Protein 1KRR (pdb70)

Organism: Escherichia coli (strain K12) (NCBI:txid83333)

Solvent-accessible surface area: 24021 Å² total; per-residue (Å²): 201,63,58,48,46,76,76,13,140,53,4,78,23,3,30,19,139,56,87,34,16,28,122,105,39,78,61,5,20,33,37,14,48,74,0,19,44,6,51,14,60,71,69,136,85,16,104,58,1,5,73,104,4,5,45,66,38,23,116,108,17,66,0,13,11,10,0,15,0,8,7,0,51,26,0,65,3,16,123,59,1,77,0,18,2,14,1,0,0,8,0,16,48,39,0,56,4,12,29,45,0,15,4,19,5,23,0,0,0,9,0,19,4,23,0,29,18,49,68,33,10,138,119,20,35,21,12,1,19,55,1,59,4,10,56,27,0,36,0,6,7,13,0,0,0,32,8,31,2,54,1,10,59,26,0,8,1,21,15,9,0,10,0,42,145,90,8,59,68,62,7,23,0,29,13,37,62,15,135,74,103,86,110,20,72,101,132,6,98,97,74,14,35,137,110,79,60,67,176,168,212,83,66,51,46,101,63,5,122,47,2,87,17,5,31,21,137,55,90,36,14,32,114,100,35,80,60,7,26,34,40,16,48,71,0,22,40,4,58,9,64,67,72,154,85,15,109,63,10,6,68,108,6,6,53,65,37,26,63,119,24,73,1,8,11,12,0,14,0,11,9,0,52,20,0,60,2,17,154,59,2,75,0,16,2,9,0,0,0,10,0,15,39,43,0,50,2,15,49,48,0,19,1,18,4,24,0,0,0,10,0,19,3,26,0,28,17,39,72,28,9,140,113,19,40,26,17,1,28,55,0,51,2,11,56,34,0,35,0,7,7,14,0,1,0,41,14,30,2,55,0,14,57,26,0,6,0,22,14,9,0,9,0,47,142,87,6,61,66,65,7,20,0,30,18,39,64,3,156,71,106,94,112,19,81,98,139,13,73,104,79,16,38,103,115,82,47,56,158,107,170,62,78,40,50,70,29,12,144,49,4,32,17,4,38,26,137,57,91,35,14,35,93,89,33,75,145,6,30,36,39,14,56,72,0,19,42,4,53,8,69,72,66,150,89,39,87,60,5,9,121,114,4,7,47,73,26,22,122,104,18,110,6,14,12,12,0,15,0,11,9,0,47,39,0,68,4,18,142,46,2,75,0,16,0,12,1,0,0,10,0,18,50,35,0,55,3,14,54,45,0,20,3,17,5,24,0,0,0,10,0,19,5,26,0,34,16,49,72,25,10,141,112,24,38,16,12,1,19,55,0,60,2,10,51,36,0,36,0,6,8,13,0,0,0,35,8,27,0,59,1,10,59,23,0,7,0,18,14,8,0,8,0,49,140,82,9,65,66,60,6,19,0,30,17,38,54,13,147,68,105,92,112,20,73,94,152,9,81,108,80,11,33,112,109,86,38,58,155,157

B-factor: mean 21.76, std 11.52, range [2.0, 64.31]

InterPro domains:
  IPR001451 Hexapeptide repeat [PF00132] (132-166)
  IPR011004 Trimeric LpxA-like superfamily [SSF51161] (6-197)
  IPR018357 Hexapeptide transferase, conserved site [PS00101] (140-168)
  IPR024688 Maltose/galactoside acetyltransferase domain [PF12464] (10-59)
  IPR024688 Maltose/galactoside acetyltransferase domain [SM01266] (6-60)
  IPR039369 Galactoside O-acetyltransferase LacA-like [PTHR43017] (3-191)

GO terms:
  GO:0005737 cytoplasm (C, EXP)
  GO:0008870 galactoside O-acetyltransferase activity (F, EXP)
  GO:0008870 galactoside O-acetyltransferase activity (F, IDA)
  GO:0042802 identical protein binding (F, IPI)

Secondary structure (DSSP, 8-state):
---HHHHHHHT--B--SSTTHHHHHHHHHHHHHHHHT--TT-HHHHHHHHHHHSSB--SS-EEPSPEEES-STTEEE-SS-EE-S-EEEE-SS-EEE-SS-EE-SS-EEESEE--SSTTT-TT--BEE--EEE-TT-EE-TT-EE-TT-EE-TT-EE-TT-EE-S-B-TTEEEETTTTEEEEE--GGGTT-SBTTB----/---HHHHHHTT--B--SSTTHHHHHHHHHHHHHHHHTS-TT-HHHHHHHHHHHSSB--SS-EE-S-EEES-STTEEE-SS-EE-S-EEEE-SS-EEE-SS-EE-SS-EEESEE--SSTTT-TT--BEE--EEE-TT-EE-TT-EE-TT-EE-TT-EE-TT-EE-S-B-SSEEEETTTTEEEEE--THHHHEEETTEES--/---HHHHHHTT--B--SSTTHHHHHHHHHHHHHHHHT--TT-HHHHHHHHHHHSSEE-TT-EEPSPEEES-STTEEE-SS-EE-S-EEEE-SS-EEE-SS-EE-SS-EEESEE--SSGGG-TT--BEE--EEE-TT-EE-TT-EE-TT-EEPTT-EE-TT-EE-S-B-TTEEEEETTEEEEEE--SGGGT--BTTB-S--

Foldseek 3Di:
DDDQVVCQVVQHKHDPPDPCLVVLQVVLVVLLVCLQPDDPVPVVSNVVSLCVNELEEAEQAEDADNEEERRRPLEYEEENHYAYYYEYEHPPHHEYEYELEAHYYAEHEYQKDFDPDCVRCVVHIIGGAYEAEEYNEYEEACEYAYHNEYEAHNEYEYHNEDEDHHHHHQFYWYDVPIDTDDGNDCVCVADPDDPHGDDD/DAPLVVCQVVQHKHDQPDDCRVVLQCVLVVLLVCLQPPDPVPVVSNVVSLCVQALADEPQADEADDEEERHSPQEHEEANHEAYYYEYEDPPHHEYAYYPEYHEYAEEEYQKDAPPPCVSCVPHIIGGAYEAHYYLEYEYAPEYAYHNEYEAPNEYEDHNEDDPHHHHYQFYWYDVPIDTPGGHDPVCVFDVDDPDGPPD/DDDQVVCQVVQHKHDQPDPCRVVLQVVLVVLLVVLQPDDPVPPVSNVVSLCVNELAEAPLDDAADDEEERRSPQEHYYENEEAYYYEYEDPPHHEYYYEQEYEEYAEYEYQKDADPPCVRQVVDIIGGAYEAEYYCEYEAACEYAYHNEYEEANEYEYHNEDDDHYHYHQFYWYDDPIDTPGGNDCVCVADVDDRHGDDD

Radius of gyration: 22.98 Å; Cα contacts (8 Å, |Δi|>4): 1643; chains: 3; bounding box: 59×59×58 Å

Structure (mmCIF, N/CA/C/O backbone):
data_1KRR
#
_entry.id   1KRR
#
_cell.length_a   65.700
_cell.length_b   182.500
_cell.length_c   121.200
_cell.angle_alpha   90.00
_cell.angle_beta   90.00
_cell.angle_gamma   90.00
#
_symmetry.space_group_name_H-M   'C 2 2 21'
#
loop_
_entity.id
_entity.type
_entity.pdbx_description
1 polymer 'GALACTOSIDE O-ACETYLTRANSFERASE'
2 non-polymer 'ACETYL COENZYME *A'
3 water water
#
loop_
_atom_site.group_PDB
_atom_site.id
_atom_site.type_symbol
_atom_site.label_atom_id
_atom_site.label_alt_id
_atom_site.label_comp_id
_atom_site.label_asym_id
_atom_site.label_entity_id
_atom_site.label_seq_id
_atom_site.pdbx_PDB_ins_code
_atom_site.Cartn_x
_atom_site.Cartn_y
_atom_site.Cartn_z
_atom_site.occupancy
_atom_site.B_iso_or_equiv
_atom_site.auth_seq_id
_atom_site.auth_comp_id
_atom_site.auth_asym_id
_atom_site.auth_atom_id
_atom_site.pdbx_PDB_model_num
ATOM 1 N N . ASN A 1 2 ? -58.080 -13.481 -27.351 1.00 56.87 2 ASN A N 1
ATOM 2 C CA . ASN A 1 2 ? -58.677 -14.630 -26.620 1.00 56.83 2 ASN A CA 1
ATOM 3 C C . ASN A 1 2 ? -57.754 -15.875 -26.628 1.00 55.57 2 ASN A C 1
ATOM 4 O O . ASN A 1 2 ? -57.602 -16.542 -27.669 1.00 54.74 2 ASN A O 1
ATOM 9 N N . MET A 1 3 ? -57.149 -16.188 -25.468 1.00 52.99 3 MET A N 1
ATOM 10 C CA . MET A 1 3 ? -56.236 -17.354 -25.327 1.00 50.56 3 MET A CA 1
ATOM 11 C C . MET A 1 3 ? -55.891 -17.777 -23.858 1.00 47.54 3 MET A C 1
ATOM 12 O O . MET A 1 3 ? -55.276 -17.008 -23.116 1.00 47.69 3 MET A O 1
ATOM 17 N N . PRO A 1 4 ? -56.303 -18.980 -23.412 1.00 45.39 4 PRO A N 1
ATOM 18 C CA . PRO A 1 4 ? -55.992 -19.429 -22.051 1.00 43.65 4 PRO A CA 1
ATOM 19 C C . PRO A 1 4 ? -54.517 -19.361 -21.806 1.00 42.30 4 PRO A C 1
ATOM 20 O O . PRO A 1 4 ? -53.704 -19.071 -22.710 1.00 42.27 4 PRO A O 1
ATOM 24 N N . MET A 1 5 ? -54.194 -19.559 -20.546 1.00 39.61 5 MET A N 1
ATOM 25 C CA . MET A 1 5 ? -52.821 -19.548 -20.171 1.00 37.48 5 MET A CA 1
ATOM 26 C C . MET A 1 5 ? -52.190 -20.824 -20.759 1.00 36.22 5 MET A C 1
ATOM 27 O O . MET A 1 5 ? -50.979 -20.853 -20.977 1.00 33.95 5 MET A O 1
ATOM 32 N N . THR A 1 6 ? -52.997 -21.882 -20.963 1.00 36.55 6 THR A N 1
ATOM 33 C CA . THR A 1 6 ? -52.467 -23.184 -21.435 1.00 36.31 6 THR A CA 1
ATOM 34 C C . THR A 1 6 ? -51.834 -23.030 -22.793 1.00 35.62 6 THR A C 1
ATOM 35 O O . THR A 1 6 ? -50.712 -23.480 -23.055 1.00 34.40 6 THR A O 1
ATOM 39 N N . GLU A 1 7 ? -52.591 -22.342 -23.636 1.00 34.37 7 GLU A N 1
ATOM 40 C CA . GLU A 1 7 ? -52.221 -22.009 -24.992 1.00 33.48 7 GLU A CA 1
ATOM 41 C C . GLU A 1 7 ? -51.134 -20.929 -25.039 1.00 32.28 7 GLU A C 1
ATOM 42 O O . GLU A 1 7 ? -50.339 -20.902 -25.975 1.00 31.33 7 GLU A O 1
ATOM 48 N N . ARG A 1 8 ? -51.092 -20.048 -24.039 1.00 31.23 8 ARG A N 1
ATOM 49 C CA . ARG A 1 8 ? -50.088 -18.986 -23.989 1.00 30.56 8 ARG A CA 1
ATOM 50 C C . ARG A 1 8 ? -48.699 -19.553 -23.742 1.00 29.01 8 ARG A C 1
ATOM 51 O O . ARG A 1 8 ? -47.713 -19.067 -24.303 1.00 29.64 8 ARG A O 1
ATOM 59 N N . ILE A 1 9 ? -48.614 -20.578 -22.899 1.00 27.10 9 ILE A N 1
ATOM 60 C CA . ILE A 1 9 ? -47.331 -21.204 -22.595 1.00 24.86 9 ILE A CA 1
ATOM 61 C C . ILE A 1 9 ? -46.786 -21.865 -23.848 1.00 23.45 9 ILE A C 1
ATOM 62 O O . ILE A 1 9 ? -45.606 -21.753 -24.172 1.00 24.47 9 ILE A O 1
ATOM 67 N N . ARG A 1 10 ? -47.671 -22.552 -24.549 1.00 22.25 10 ARG A N 1
ATOM 68 C CA . ARG A 1 10 ? -47.327 -23.238 -25.781 1.00 22.06 10 ARG A CA 1
ATOM 69 C C . ARG A 1 10 ? -46.903 -22.224 -26.837 1.00 22.07 10 ARG A C 1
ATOM 70 O O . ARG A 1 10 ? -45.995 -22.474 -27.626 1.00 21.29 10 ARG A O 1
ATOM 78 N N . ALA A 1 11 ? -47.579 -21.078 -26.844 1.00 22.85 11 ALA A N 1
ATOM 79 C CA . ALA A 1 11 ? -47.310 -20.021 -27.811 1.00 21.72 11 ALA A CA 1
ATOM 80 C C . ALA A 1 11 ? -46.052 -19.226 -27.499 1.00 21.26 11 ALA A C 1
ATOM 81 O O . ALA A 1 11 ? -45.574 -18.471 -28.341 1.00 21.55 11 ALA A O 1
ATOM 83 N N . GLY A 1 12 ? -45.511 -19.389 -26.298 1.00 20.99 12 GLY A N 1
ATOM 84 C CA . GLY A 1 12 ? -44.310 -18.654 -25.952 1.00 21.18 12 GLY A CA 1
ATOM 85 C C . GLY A 1 12 ? -44.634 -17.287 -25.380 1.00 21.71 12 GLY A C 1
ATOM 86 O O . GLY A 1 12 ? -43.738 -16.517 -25.051 1.00 23.13 12 GLY A O 1
ATOM 87 N N . LYS A 1 13 ? -45.927 -16.989 -25.261 1.00 22.14 13 LYS A N 1
ATOM 88 C CA . LYS A 1 13 ? -46.400 -15.714 -24.720 1.00 21.82 13 LYS A CA 1
ATOM 89 C C . LYS A 1 13 ? -46.351 -15.706 -23.189 1.00 21.26 13 LYS A C 1
ATOM 90 O O . LYS A 1 13 ? -46.289 -16.765 -22.562 1.00 22.39 13 LYS A O 1
ATOM 96 N N . LEU A 1 14 ? -46.394 -14.517 -22.586 1.00 18.83 14 LEU A N 1
ATOM 97 C CA . LEU A 1 14 ? -46.349 -14.408 -21.135 1.00 17.35 14 LEU A CA 1
ATOM 98 C C . LEU A 1 14 ? -47.588 -15.048 -20.538 1.00 16.94 14 LEU A C 1
ATOM 99 O O . LEU A 1 14 ? -48.618 -15.120 -21.187 1.00 15.73 14 LEU A O 1
ATOM 104 N N . PHE A 1 15 ? -47.474 -15.538 -19.307 1.00 16.71 15 PHE A N 1
ATOM 105 C CA . PHE A 1 15 ? -48.587 -16.183 -18.624 1.00 17.76 15 PHE A CA 1
ATOM 106 C C . PHE A 1 15 ? -48.364 -16.204 -17.120 1.00 19.03 15 PHE A C 1
ATOM 107 O O . PHE A 1 15 ? -47.336 -15.747 -16.629 1.00 21.36 15 PHE A O 1
ATOM 115 N N . THR A 1 16 ? -49.347 -16.722 -16.394 1.00 20.03 16 THR A N 1
ATOM 116 C CA . THR A 1 16 ? -49.256 -16.856 -14.946 1.00 22.04 16 THR A CA 1
ATOM 117 C C . THR A 1 16 ? -49.933 -18.191 -14.675 1.00 22.75 16 THR A C 1
ATOM 118 O O . THR A 1 16 ? -50.850 -18.563 -15.397 1.00 22.39 16 THR A O 1
ATOM 122 N N . ASP A 1 17 ? -49.507 -18.911 -13.644 1.00 23.35 17 ASP A N 1
ATOM 123 C CA . ASP A 1 17 ? -50.072 -20.240 -13.415 1.00 25.93 17 ASP A CA 1
ATOM 124 C C . ASP A 1 17 ? -50.968 -20.520 -12.214 1.00 28.04 17 ASP A C 1
ATOM 125 O O . ASP A 1 17 ? -50.898 -21.603 -11.653 1.00 29.10 17 ASP A O 1
ATOM 130 N N . MET A 1 18 ? -51.826 -19.579 -11.832 1.00 31.01 18 MET A N 1
ATOM 131 C CA . MET A 1 18 ? -52.707 -19.802 -10.690 1.00 31.76 18 MET A CA 1
ATOM 132 C C . MET A 1 18 ? -54.146 -20.106 -11.137 1.00 32.52 18 MET A C 1
ATOM 133 O O . MET A 1 18 ? -55.115 -19.675 -10.512 1.00 32.62 18 MET A O 1
ATOM 138 N N . CYS A 1 19 ? -54.270 -20.860 -12.227 1.00 33.21 19 CYS A N 1
ATOM 139 C CA . CYS A 1 19 ? -55.567 -21.255 -12.773 1.00 34.13 19 CYS A CA 1
ATOM 140 C C . CYS A 1 19 ? -55.407 -22.370 -13.796 1.00 33.75 19 CYS A C 1
ATOM 141 O O . CYS A 1 19 ? -54.292 -22.780 -14.127 1.00 31.89 19 CYS A O 1
ATOM 144 N N . GLU A 1 20 ? -56.546 -22.842 -14.287 1.00 33.46 20 GLU A N 1
ATOM 145 C CA . GLU A 1 20 ? -56.610 -23.897 -15.286 1.00 33.60 20 GLU A CA 1
ATOM 146 C C . GLU A 1 20 ? -56.051 -25.219 -14.797 1.00 32.98 20 GLU A C 1
ATOM 147 O O . GLU A 1 20 ? -55.595 -26.046 -15.572 1.00 33.33 20 GLU A O 1
ATOM 153 N N . GLY A 1 21 ? -56.104 -25.405 -13.484 1.00 32.44 21 GLY A N 1
ATOM 154 C CA . GLY A 1 21 ? -55.626 -26.635 -12.873 1.00 31.10 21 GLY A CA 1
ATOM 155 C C . GLY A 1 21 ? -54.120 -26.766 -12.692 1.00 30.51 21 GLY A C 1
ATOM 156 O O . GLY A 1 21 ? -53.647 -27.724 -12.062 1.00 31.43 21 GLY A O 1
ATOM 157 N N . LEU A 1 22 ? -53.364 -25.811 -13.225 1.00 28.55 22 LEU A N 1
ATOM 158 C CA . LEU A 1 22 ? -51.913 -25.859 -13.133 1.00 27.14 22 LEU A CA 1
ATOM 159 C C . LEU A 1 22 ? -51.493 -26.060 -11.678 1.00 27.73 22 LEU A C 1
ATOM 160 O O . LEU A 1 22 ? -50.792 -27.018 -11.362 1.00 28.99 22 LEU A O 1
ATOM 165 N N . PRO A 1 23 ? -51.891 -25.151 -10.777 1.00 28.97 23 PRO A N 1
ATOM 166 C CA . PRO A 1 23 ? -51.519 -25.321 -9.372 1.00 29.23 23 PRO A CA 1
ATOM 167 C C . PRO A 1 23 ? -51.723 -26.760 -8.903 1.00 29.87 23 PRO A C 1
ATOM 168 O O . PRO A 1 23 ? -50.852 -27.332 -8.251 1.00 29.94 23 PRO A O 1
ATOM 172 N N . GLU A 1 24 ? -52.867 -27.344 -9.253 1.00 31.24 24 GLU A N 1
ATOM 173 C CA . GLU A 1 24 ? -53.170 -28.694 -8.810 1.00 32.59 24 GLU A CA 1
ATOM 174 C C . GLU A 1 24 ? -52.264 -29.696 -9.467 1.00 32.30 24 GLU A C 1
ATOM 175 O O . GLU A 1 24 ? -51.900 -30.720 -8.882 1.00 33.90 24 GLU A O 1
ATOM 181 N N . LYS A 1 25 ? -51.857 -29.381 -10.679 1.00 31.87 25 LYS A N 1
ATOM 182 C CA . LYS A 1 25 ? -50.924 -30.257 -11.351 1.00 30.53 25 LYS A CA 1
ATOM 183 C C . LYS A 1 25 ? -49.581 -30.213 -10.596 1.00 28.19 25 LYS A C 1
ATOM 184 O O . LYS A 1 25 ? -48.969 -31.238 -10.351 1.00 27.31 25 LYS A O 1
ATOM 190 N N . ARG A 1 26 ? -49.143 -29.015 -10.232 1.00 25.57 26 ARG A N 1
ATOM 191 C CA . ARG A 1 26 ? -47.897 -28.780 -9.510 1.00 24.78 26 ARG A CA 1
ATOM 192 C C . ARG A 1 26 ? -47.823 -29.569 -8.195 1.00 23.38 26 ARG A C 1
ATOM 193 O O . ARG A 1 26 ? -46.797 -30.135 -7.842 1.00 22.23 26 ARG A O 1
ATOM 201 N N . LEU A 1 27 ? -48.937 -29.589 -7.476 1.00 24.19 27 LEU A N 1
ATOM 202 C CA . LEU A 1 27 ? -49.066 -30.288 -6.201 1.00 22.49 27 LEU A CA 1
ATOM 203 C C . LEU A 1 27 ? -48.868 -31.799 -6.354 1.00 22.88 27 LEU A C 1
ATOM 204 O O . LEU A 1 27 ? -48.186 -32.437 -5.552 1.00 22.46 27 LEU A O 1
ATOM 209 N N . ARG A 1 28 ? -49.479 -32.376 -7.383 1.00 22.87 28 ARG A N 1
ATOM 210 C CA . ARG A 1 28 ? -49.332 -33.800 -7.634 1.00 22.54 28 ARG A CA 1
ATOM 211 C C . ARG A 1 28 ? -47.852 -34.144 -7.807 1.00 22.65 28 ARG A C 1
ATOM 212 O O . ARG A 1 28 ? -47.371 -35.112 -7.219 1.00 25.79 28 ARG A O 1
ATOM 214 N N . GLY A 1 29 ? -47.130 -33.340 -8.587 1.00 19.95 29 GLY A N 1
ATOM 215 C CA . GLY A 1 29 ? -45.722 -33.606 -8.829 1.00 18.05 29 GLY A CA 1
ATOM 216 C C . GLY A 1 29 ? -44.814 -33.402 -7.634 1.00 19.92 29 GLY A C 1
ATOM 217 O O . GLY A 1 29 ? -43.882 -34.172 -7.389 1.00 20.34 29 GLY A O 1
ATOM 218 N N . LYS A 1 30 ? -45.072 -32.347 -6.880 1.00 19.77 30 LYS A N 1
ATOM 219 C CA . LYS A 1 30 ? -44.254 -32.068 -5.716 1.00 18.94 30 LYS A CA 1
ATOM 220 C C . LYS A 1 30 ? -44.565 -33.050 -4.598 1.00 17.74 30 LYS A C 1
ATOM 221 O O . LYS A 1 30 ? -43.797 -33.179 -3.651 1.00 18.26 30 LYS A O 1
ATOM 227 N N . THR A 1 31 ? -45.679 -33.761 -4.713 1.00 16.32 31 THR A N 1
ATOM 228 C CA . THR A 1 31 ? -46.015 -34.746 -3.701 1.00 15.59 31 THR A CA 1
ATOM 229 C C . THR A 1 31 ? -45.123 -35.974 -3.896 1.00 15.71 31 THR A C 1
ATOM 230 O O . THR A 1 31 ? -44.597 -36.530 -2.929 1.00 15.95 31 THR A O 1
ATOM 234 N N . LEU A 1 32 ? -44.962 -36.392 -5.150 1.00 14.75 32 LEU A N 1
ATOM 235 C CA . LEU A 1 32 ? -44.126 -37.543 -5.482 1.00 14.16 32 LEU A CA 1
ATOM 236 C C . LEU A 1 32 ? -42.690 -37.132 -5.274 1.00 14.81 32 LEU A C 1
ATOM 237 O O . LEU A 1 32 ? -41.843 -37.938 -4.883 1.00 16.31 32 LEU A O 1
ATOM 242 N N . MET A 1 33 ? -42.419 -35.865 -5.566 1.00 16.41 33 MET A N 1
ATOM 243 C CA . MET A 1 33 ? -41.090 -35.305 -5.393 1.00 16.04 33 MET A CA 1
ATOM 244 C C . MET A 1 33 ? -40.723 -35.443 -3.920 1.00 16.85 33 MET A C 1
ATOM 245 O O . MET A 1 33 ? -39.660 -35.954 -3.580 1.00 18.44 33 MET A O 1
ATOM 250 N N . TYR A 1 34 ? -41.614 -34.979 -3.049 1.00 16.77 34 TYR A N 1
ATOM 251 C CA . TYR A 1 34 ? -41.382 -35.059 -1.619 1.00 17.58 34 TYR A CA 1
ATOM 252 C C . TYR A 1 34 ? -41.055 -36.499 -1.229 1.00 16.72 34 TYR A C 1
ATOM 253 O O . TYR A 1 34 ? -40.033 -36.755 -0.600 1.00 15.37 34 TYR A O 1
ATOM 262 N N . GLU A 1 35 ? -41.912 -37.439 -1.607 1.00 15.63 35 GLU A N 1
ATOM 263 C CA . GLU A 1 35 ? -41.670 -38.840 -1.264 1.00 16.37 35 GLU A CA 1
ATOM 264 C C . GLU A 1 35 ? -40.324 -39.323 -1.774 1.00 14.08 35 GLU A C 1
ATOM 265 O O . GLU A 1 35 ? -39.630 -40.067 -1.090 1.00 14.35 35 GLU A O 1
ATOM 271 N N . PHE A 1 36 ? -39.951 -38.904 -2.976 1.00 11.94 36 PHE A N 1
ATOM 272 C CA . PHE A 1 36 ? -38.678 -39.325 -3.536 1.00 10.58 36 PHE A CA 1
ATOM 273 C C . PHE A 1 36 ? -37.534 -38.747 -2.709 1.00 12.25 36 PHE A C 1
ATOM 274 O O . PHE A 1 36 ? -36.649 -39.476 -2.268 1.00 11.70 36 PHE A O 1
ATOM 282 N N . ASN A 1 37 ? -37.575 -37.437 -2.476 1.00 13.58 37 ASN A N 1
ATOM 283 C CA . ASN A 1 37 ? -36.519 -36.753 -1.750 1.00 14.34 37 ASN A CA 1
ATOM 284 C C . ASN A 1 37 ? -36.311 -37.183 -0.314 1.00 15.95 37 ASN A C 1
ATOM 285 O O . ASN A 1 37 ? -35.203 -37.096 0.188 1.00 16.64 37 ASN A O 1
ATOM 290 N N . HIS A 1 38 ? -37.361 -37.656 0.352 1.00 17.80 38 HIS A N 1
ATOM 291 C CA . HIS A 1 38 ? -37.229 -38.085 1.745 1.00 18.69 38 HIS A CA 1
ATOM 292 C C . HIS A 1 38 ? -37.218 -39.593 1.937 1.00 19.45 38 HIS A C 1
ATOM 293 O O . HIS A 1 38 ? -37.383 -40.085 3.056 1.00 20.11 38 HIS A O 1
ATOM 300 N N . SER A 1 39 ? -36.997 -40.321 0.847 1.00 19.97 39 SER A N 1
ATOM 301 C CA . SER A 1 39 ? -36.946 -41.780 0.866 1.00 18.90 39 SER A CA 1
ATOM 302 C C . SER A 1 39 ? -35.583 -42.266 1.350 1.00 19.06 39 SER A C 1
ATOM 303 O O . SER A 1 39 ? -34.564 -41.648 1.083 1.00 19.20 39 SER A O 1
ATOM 306 N N . HIS A 1 40 ? -35.582 -43.396 2.051 1.00 18.99 40 HIS A N 1
ATOM 307 C CA . HIS A 1 40 ? -34.370 -43.997 2.585 1.00 16.69 40 HIS A CA 1
ATOM 308 C C . HIS A 1 40 ? -33.551 -44.600 1.453 1.00 15.58 40 HIS A C 1
ATOM 309 O O . HIS A 1 40 ? -34.103 -45.191 0.532 1.00 16.15 40 HIS A O 1
ATOM 316 N N . PRO A 1 41 ? -32.221 -44.443 1.492 1.00 14.45 41 PRO A N 1
ATOM 317 C CA . PRO A 1 41 ? -31.387 -45.001 0.424 1.00 15.11 41 PRO A CA 1
ATOM 318 C C . PRO A 1 41 ? -31.619 -46.483 0.084 1.00 17.22 41 PRO A C 1
ATOM 319 O O . PRO A 1 41 ? -31.224 -46.960 -0.990 1.00 18.04 41 PRO A O 1
ATOM 323 N N . SER A 1 42 ? -32.267 -47.205 0.989 1.00 16.66 42 SER A N 1
ATOM 324 C CA . SER A 1 42 ? -32.518 -48.608 0.780 1.00 16.05 42 SER A CA 1
ATOM 325 C C . SER A 1 42 ? -33.816 -48.829 0.044 1.00 16.58 42 SER A C 1
ATOM 326 O O . SER A 1 42 ? -34.054 -49.911 -0.486 1.00 18.63 42 SER A O 1
ATOM 329 N N . GLU A 1 43 ? -34.671 -47.816 0.013 1.00 16.07 43 GLU A N 1
ATOM 330 C CA . GLU A 1 43 ? -35.931 -47.939 -0.704 1.00 15.92 43 GLU A CA 1
ATOM 331 C C . GLU A 1 43 ? -35.652 -47.893 -2.201 1.00 15.09 43 GLU A C 1
ATOM 332 O O . GLU A 1 43 ? -36.178 -47.054 -2.910 1.00 14.39 43 GLU A O 1
ATOM 338 N N . VAL A 1 44 ? -34.828 -48.817 -2.672 1.00 14.54 44 VAL A N 1
ATOM 339 C CA . VAL A 1 44 ? -34.451 -48.891 -4.074 1.00 15.05 44 VAL A CA 1
ATOM 340 C C . VAL A 1 44 ? -35.618 -49.081 -5.026 1.00 15.59 44 VAL A C 1
ATOM 341 O O . VAL A 1 44 ? -35.784 -48.319 -5.976 1.00 15.45 44 VAL A O 1
ATOM 345 N N . GLU A 1 45 ? -36.411 -50.119 -4.799 1.00 16.74 45 GLU A N 1
ATOM 346 C CA . GLU A 1 45 ? -37.557 -50.368 -5.667 1.00 19.19 45 GLU A CA 1
ATOM 347 C C . GLU A 1 45 ? -38.410 -49.107 -5.762 1.00 17.72 45 GLU A C 1
ATOM 348 O O . GLU A 1 45 ? -38.648 -48.582 -6.846 1.00 17.82 45 GLU A O 1
ATOM 354 N N . LYS A 1 46 ? -38.870 -48.632 -4.608 1.00 17.60 46 LYS A N 1
ATOM 355 C CA . LYS A 1 46 ? -39.697 -47.441 -4.546 1.00 17.12 46 LYS A CA 1
ATOM 356 C C . LYS A 1 46 ? -39.116 -46.271 -5.355 1.00 17.62 46 LYS A C 1
ATOM 357 O O . LYS A 1 46 ? -39.839 -45.629 -6.115 1.00 18.11 46 LYS A O 1
ATOM 363 N N . ARG A 1 47 ? -37.823 -45.994 -5.182 1.00 14.64 47 ARG A N 1
ATOM 364 C CA . ARG A 1 47 ? -37.164 -44.897 -5.891 1.00 14.55 47 ARG A CA 1
ATOM 365 C C . ARG A 1 47 ? -37.235 -45.040 -7.393 1.00 15.72 47 ARG A C 1
ATOM 366 O O . ARG A 1 47 ? -37.350 -44.067 -8.125 1.00 16.09 47 ARG A O 1
ATOM 374 N N . GLU A 1 48 ? -37.144 -46.277 -7.847 1.00 16.48 48 GLU A N 1
ATOM 375 C CA . GLU A 1 48 ? -37.207 -46.550 -9.263 1.00 17.16 48 GLU A CA 1
ATOM 376 C C . GLU A 1 48 ? -38.625 -46.311 -9.787 1.00 17.57 48 GLU A C 1
ATOM 377 O O . GLU A 1 48 ? -38.815 -45.747 -10.874 1.00 18.90 48 GLU A O 1
ATOM 383 N N . SER A 1 49 ? -39.624 -46.736 -9.009 1.00 15.56 49 SER A N 1
ATOM 384 C CA . SER A 1 49 ? -41.018 -46.583 -9.419 1.00 16.87 49 SER A CA 1
ATOM 385 C C . SER A 1 49 ? -41.450 -45.126 -9.366 1.00 16.22 49 SER A C 1
ATOM 386 O O . SER A 1 49 ? -42.263 -44.686 -10.170 1.00 18.06 49 SER A O 1
ATOM 389 N N . LEU A 1 50 ? -40.889 -44.363 -8.435 1.00 16.18 50 LEU A N 1
ATOM 390 C CA . LEU A 1 50 ? -41.255 -42.953 -8.319 1.00 16.15 50 LEU A CA 1
ATOM 391 C C . LEU A 1 50 ? -40.745 -42.169 -9.513 1.00 15.66 50 LEU A C 1
ATOM 392 O O . LEU A 1 50 ? -41.371 -41.207 -9.957 1.00 17.35 50 LEU A O 1
ATOM 397 N N . ILE A 1 51 ? -39.609 -42.597 -10.040 1.00 12.74 51 ILE A N 1
ATOM 398 C CA . ILE A 1 51 ? -39.026 -41.933 -11.180 1.00 10.37 51 ILE A CA 1
ATOM 399 C C . ILE A 1 51 ? -39.931 -42.040 -12.398 1.00 10.84 51 ILE A C 1
ATOM 400 O O . ILE A 1 51 ? -40.237 -41.036 -13.026 1.00 12.27 51 ILE A O 1
ATOM 405 N N . LYS A 1 52 ? -40.366 -43.257 -12.720 1.00 11.87 52 LYS A N 1
ATOM 406 C CA . LYS A 1 52 ? -41.208 -43.491 -13.891 1.00 12.34 52 LYS A CA 1
ATOM 407 C C . LYS A 1 52 ? -42.569 -42.814 -13.704 1.00 13.15 52 LYS A C 1
ATOM 408 O O . LYS A 1 52 ? -43.312 -42.597 -14.671 1.00 14.26 52 LYS A O 1
ATOM 410 N N . GLU A 1 53 ? -42.856 -42.468 -12.446 1.00 13.27 53 GLU A N 1
ATOM 411 C CA . GLU A 1 53 ? -44.078 -41.780 -12.021 1.00 14.98 53 GLU A CA 1
ATOM 412 C C . GLU A 1 53 ? -43.950 -40.278 -12.197 1.00 14.40 53 GLU A C 1
ATOM 413 O O . GLU A 1 53 ? -44.791 -39.612 -12.806 1.00 14.42 53 GLU A O 1
ATOM 419 N N . MET A 1 54 ? -42.862 -39.771 -11.638 1.00 13.66 54 MET A N 1
ATOM 420 C CA . MET A 1 54 ? -42.576 -38.352 -11.589 1.00 12.60 54 MET A CA 1
ATOM 421 C C . MET A 1 54 ? -42.481 -37.627 -12.922 1.00 13.47 54 MET A C 1
ATOM 422 O O . MET A 1 54 ? -43.105 -36.586 -13.116 1.00 12.58 54 MET A O 1
ATOM 427 N N . PHE A 1 55 ? -41.678 -38.179 -13.822 1.00 13.49 55 PHE A N 1
ATOM 428 C CA . PHE A 1 55 ? -41.452 -37.603 -15.132 1.00 13.28 55 PHE A CA 1
ATOM 429 C C . PHE A 1 55 ? -42.421 -38.118 -16.194 1.00 14.99 55 PHE A C 1
ATOM 430 O O . PHE A 1 55 ? -43.020 -39.182 -16.042 1.00 13.94 55 PHE A O 1
ATOM 438 N N . ALA A 1 56 ? -42.579 -37.331 -17.259 1.00 14.77 56 ALA A N 1
ATOM 439 C CA . ALA A 1 56 ? -43.455 -37.681 -18.361 1.00 15.00 56 ALA A CA 1
ATOM 440 C C . ALA A 1 56 ? -42.941 -38.962 -19.004 1.00 16.43 56 ALA A C 1
ATOM 441 O O . ALA A 1 56 ? -43.680 -39.927 -19.185 1.00 16.47 56 ALA A O 1
ATOM 443 N N . THR A 1 57 ? -41.649 -38.982 -19.304 1.00 17.71 57 THR A N 1
ATOM 444 C CA . THR A 1 57 ? -41.038 -40.129 -19.946 1.00 17.10 57 THR A CA 1
ATOM 445 C C . THR A 1 57 ? -39.674 -40.409 -19.349 1.00 17.59 57 THR A C 1
ATOM 446 O O . THR A 1 57 ? -38.959 -39.491 -18.998 1.00 18.35 57 THR A O 1
ATOM 450 N N . VAL A 1 58 ? -39.328 -41.685 -19.231 1.00 18.67 58 VAL A N 1
ATOM 451 C CA . VAL A 1 58 ? -38.038 -42.113 -18.705 1.00 18.49 58 VAL A CA 1
ATOM 452 C C . VAL A 1 58 ? -37.628 -43.347 -19.496 1.00 19.12 58 VAL A C 1
ATOM 453 O O . VAL A 1 58 ? -38.419 -44.265 -19.616 1.00 20.10 58 VAL A O 1
ATOM 457 N N . GLY A 1 59 ? -36.415 -43.369 -20.038 1.00 19.78 59 GLY A N 1
ATOM 458 C CA . GLY A 1 59 ? -35.940 -44.526 -20.781 1.00 19.16 59 GLY A CA 1
ATOM 459 C C . GLY A 1 59 ? -35.444 -45.516 -19.755 1.00 20.05 59 GLY A C 1
ATOM 460 O O . GLY A 1 59 ? -35.449 -45.194 -18.580 1.00 19.47 59 GLY A O 1
ATOM 461 N N . GLU A 1 60 ? -35.034 -46.704 -20.189 1.00 23.14 60 GLU A N 1
ATOM 462 C CA . GLU A 1 60 ? -34.543 -47.763 -19.307 1.00 25.19 60 GLU A CA 1
ATOM 463 C C . GLU A 1 60 ? -33.219 -47.344 -18.657 1.00 25.37 60 GLU A C 1
ATOM 464 O O . GLU A 1 60 ? -32.452 -46.605 -19.262 1.00 24.95 60 GLU A O 1
ATOM 470 N N . ASN A 1 61 ? -32.963 -47.803 -17.430 1.00 24.59 61 ASN A N 1
ATOM 471 C CA . ASN A 1 61 ? -31.705 -47.515 -16.729 1.00 24.31 61 ASN A CA 1
ATOM 472 C C . ASN A 1 61 ? -31.487 -46.096 -16.272 1.00 22.39 61 ASN A C 1
ATOM 473 O O . ASN A 1 61 ? -30.363 -45.607 -16.299 1.00 21.32 61 ASN A O 1
ATOM 478 N N . ALA A 1 62 ? -32.547 -45.440 -15.831 1.00 20.76 62 ALA A N 1
ATOM 479 C CA . ALA A 1 62 ? -32.439 -44.065 -15.401 1.00 20.10 62 ALA A CA 1
ATOM 480 C C . ALA A 1 62 ? -32.089 -43.967 -13.926 1.00 21.07 62 ALA A C 1
ATOM 481 O O . ALA A 1 62 ? -32.572 -44.754 -13.118 1.00 20.93 62 ALA A O 1
ATOM 483 N N . TRP A 1 63 ? -31.230 -43.016 -13.578 1.00 21.71 63 TRP A N 1
ATOM 484 C CA . TRP A 1 63 ? -30.888 -42.815 -12.188 1.00 21.19 63 TRP A CA 1
ATOM 485 C C . TRP A 1 63 ? -30.776 -41.353 -11.794 1.00 20.87 63 TRP A C 1
ATOM 486 O O . TRP A 1 63 ? -30.031 -40.578 -12.395 1.00 20.33 63 TRP A O 1
ATOM 497 N N . VAL A 1 64 ? -31.523 -41.000 -10.757 1.00 19.49 64 VAL A N 1
ATOM 498 C CA . VAL A 1 64 ? -31.534 -39.664 -10.197 1.00 17.59 64 VAL A CA 1
ATOM 499 C C . VAL A 1 64 ? -31.196 -39.776 -8.712 1.00 17.54 64 VAL A C 1
ATOM 500 O O . VAL A 1 64 ? -31.912 -40.438 -7.956 1.00 16.73 64 VAL A O 1
ATOM 504 N N . GLU A 1 65 ? -30.112 -39.131 -8.301 1.00 16.63 65 GLU A N 1
ATOM 505 C CA . GLU A 1 65 ? -29.698 -39.126 -6.892 1.00 17.49 65 GLU A CA 1
ATOM 506 C C . GLU A 1 65 ? -30.490 -38.102 -6.153 1.00 16.41 65 GLU A C 1
ATOM 507 O O . GLU A 1 65 ? -30.365 -36.931 -6.438 1.00 17.69 65 GLU A O 1
ATOM 513 N N . PRO A 1 66 ? -31.297 -38.506 -5.184 1.00 14.60 66 PRO A N 1
ATOM 514 C CA . PRO A 1 66 ? -32.041 -37.461 -4.484 1.00 14.02 66 PRO A CA 1
ATOM 515 C C . PRO A 1 66 ? -31.113 -36.504 -3.717 1.00 12.49 66 PRO A C 1
ATOM 516 O O . PRO A 1 66 ? -29.986 -36.842 -3.393 1.00 13.49 66 PRO A O 1
ATOM 520 N N . PRO A 1 67 ? -31.566 -35.273 -3.472 1.00 10.76 67 PRO A N 1
ATOM 521 C CA . PRO A 1 67 ? -32.873 -34.751 -3.875 1.00 10.56 67 PRO A CA 1
ATOM 522 C C . PRO A 1 67 ? -32.942 -34.231 -5.311 1.00 8.39 67 PRO A C 1
ATOM 523 O O . PRO A 1 67 ? -31.937 -33.902 -5.936 1.00 5.97 67 PRO A O 1
ATOM 527 N N . VAL A 1 68 ? -34.163 -34.180 -5.816 1.00 7.77 68 VAL A N 1
ATOM 528 C CA . VAL A 1 68 ? -34.460 -33.679 -7.145 1.00 8.07 68 VAL A CA 1
ATOM 529 C C . VAL A 1 68 ? -35.541 -32.607 -6.959 1.00 8.31 68 VAL A C 1
ATOM 530 O O . VAL A 1 68 ? -36.442 -32.766 -6.129 1.00 8.14 68 VAL A O 1
ATOM 534 N N . TYR A 1 69 ? -35.447 -31.518 -7.720 1.00 9.64 69 TYR A N 1
ATOM 535 C CA . TYR A 1 69 ? -36.442 -30.447 -7.644 1.00 9.46 69 TYR A CA 1
ATOM 536 C C . TYR A 1 69 ? -36.977 -30.066 -9.014 1.00 11.61 69 TYR A C 1
ATOM 537 O O . TYR A 1 69 ? -36.204 -29.873 -9.954 1.00 13.42 69 TYR A O 1
ATOM 546 N N . PHE A 1 70 ? -38.295 -29.958 -9.134 1.00 10.27 70 PHE A N 1
ATOM 547 C CA . PHE A 1 70 ? -38.896 -29.578 -10.405 1.00 10.60 70 PHE A CA 1
ATOM 548 C C . PHE A 1 70 ? -40.237 -28.952 -10.115 1.00 10.67 70 PHE A C 1
ATOM 549 O O . PHE A 1 70 ? -40.705 -28.987 -8.987 1.00 11.68 70 PHE A O 1
ATOM 557 N N . SER A 1 71 ? -40.867 -28.385 -11.122 1.00 10.89 71 SER A N 1
ATOM 558 C CA . SER A 1 71 ? -42.143 -27.752 -10.889 1.00 13.61 71 SER A CA 1
ATOM 559 C C . SER A 1 71 ? -43.314 -28.672 -11.124 1.00 14.06 71 SER A C 1
ATOM 560 O O . SER A 1 71 ? -44.257 -28.699 -10.339 1.00 14.91 71 SER A O 1
ATOM 563 N N . TYR A 1 72 ? -43.260 -29.409 -12.222 1.00 15.17 72 TYR A N 1
ATOM 564 C CA . TYR A 1 72 ? -44.325 -30.327 -12.564 1.00 15.73 72 TYR A CA 1
ATOM 565 C C . TYR A 1 72 ? -43.776 -31.735 -12.685 1.00 15.55 72 TYR A C 1
ATOM 566 O O . TYR A 1 72 ? -44.403 -32.680 -12.246 1.00 18.32 72 TYR A O 1
ATOM 575 N N . GLY A 1 73 ? -42.597 -31.873 -13.266 1.00 13.90 73 GLY A N 1
ATOM 576 C CA . GLY A 1 73 ? -42.037 -33.194 -13.448 1.00 14.70 73 GLY A CA 1
ATOM 577 C C . GLY A 1 73 ? -42.602 -33.873 -14.693 1.00 13.80 73 GLY A C 1
ATOM 578 O O . GLY A 1 73 ? -41.878 -34.542 -15.427 1.00 13.46 73 GLY A O 1
ATOM 579 N N . SER A 1 74 ? -43.894 -33.689 -14.951 1.00 13.86 74 SER A N 1
ATOM 580 C CA . SER A 1 74 ? -44.536 -34.306 -16.117 1.00 14.90 74 SER A CA 1
ATOM 581 C C . SER A 1 74 ? -44.304 -33.592 -17.441 1.00 14.68 74 SER A C 1
ATOM 582 O O . SER A 1 74 ? -44.916 -33.946 -18.451 1.00 15.04 74 SER A O 1
ATOM 585 N N . ASN A 1 75 ? -43.431 -32.589 -17.432 1.00 12.08 75 ASN A N 1
ATOM 586 C CA . ASN A 1 75 ? -43.093 -31.848 -18.641 1.00 10.89 75 ASN A CA 1
ATOM 587 C C . ASN A 1 75 ? -41.687 -32.226 -19.013 1.00 12.06 75 ASN A C 1
ATOM 588 O O . ASN A 1 75 ? -41.128 -31.689 -19.967 1.00 12.95 75 ASN A O 1
ATOM 593 N N . ILE A 1 76 ? -41.112 -33.144 -18.237 1.00 11.45 76 ILE A N 1
ATOM 594 C CA . ILE A 1 76 ? -39.755 -33.598 -18.489 1.00 9.75 76 ILE A CA 1
ATOM 595 C C . ILE A 1 76 ? -39.762 -34.967 -19.144 1.00 10.32 76 ILE A C 1
ATOM 596 O O . ILE A 1 76 ? -40.454 -35.885 -18.699 1.00 10.42 76 ILE A O 1
ATOM 601 N N . HIS A 1 77 ? -38.995 -35.084 -20.221 1.00 10.59 77 HIS A N 1
ATOM 602 C CA . HIS A 1 77 ? -38.872 -36.332 -20.953 1.00 12.02 77 HIS A CA 1
ATOM 603 C C . HIS A 1 77 ? -37.406 -36.728 -20.967 1.00 13.21 77 HIS A C 1
ATOM 604 O O . HIS A 1 77 ? -36.558 -35.974 -21.419 1.00 13.39 77 HIS A O 1
ATOM 611 N N . ILE A 1 78 ? -37.115 -37.916 -20.456 1.00 15.57 78 ILE A N 1
ATOM 612 C CA . ILE A 1 78 ? -35.749 -38.414 -20.403 1.00 17.04 78 ILE A CA 1
ATOM 613 C C . ILE A 1 78 ? -35.526 -39.673 -21.244 1.00 18.29 78 ILE A C 1
ATOM 614 O O . ILE A 1 78 ? -36.389 -40.559 -21.314 1.00 19.90 78 ILE A O 1
ATOM 619 N N . GLY A 1 79 ? -34.363 -39.738 -21.890 1.00 19.25 79 GLY A N 1
ATOM 620 C CA . GLY A 1 79 ? -34.034 -40.874 -22.727 1.00 19.87 79 GLY A CA 1
ATOM 621 C C . GLY A 1 79 ? -33.587 -42.049 -21.890 1.00 22.09 79 GLY A C 1
ATOM 622 O O . GLY A 1 79 ? -34.063 -42.215 -20.771 1.00 23.65 79 GLY A O 1
ATOM 623 N N . ARG A 1 80 ? -32.666 -42.859 -22.407 1.00 23.13 80 ARG A N 1
ATOM 624 C CA . ARG A 1 80 ? -32.184 -44.017 -21.668 1.00 22.17 80 ARG A CA 1
ATOM 625 C C . ARG A 1 80 ? -30.785 -43.794 -21.139 1.00 19.71 80 ARG A C 1
ATOM 626 O O . ARG A 1 80 ? -30.054 -42.951 -21.639 1.00 20.27 80 ARG A O 1
ATOM 634 N N . ASN A 1 81 ? -30.427 -44.567 -20.119 1.00 18.88 81 ASN A N 1
ATOM 635 C CA . ASN A 1 81 ? -29.111 -44.505 -19.477 1.00 17.41 81 ASN A CA 1
ATOM 636 C C . ASN A 1 81 ? -28.787 -43.108 -18.939 1.00 15.90 81 ASN A C 1
ATOM 637 O O . ASN A 1 81 ? -27.649 -42.623 -19.014 1.00 16.19 81 ASN A O 1
ATOM 642 N N . PHE A 1 82 ? -29.805 -42.481 -18.367 1.00 13.75 82 PHE A N 1
ATOM 643 C CA . PHE A 1 82 ? -29.681 -41.157 -17.820 1.00 12.45 82 PHE A CA 1
ATOM 644 C C . PHE A 1 82 ? -29.225 -41.217 -16.375 1.00 15.08 82 PHE A C 1
ATOM 645 O O . PHE A 1 82 ? -29.784 -41.971 -15.563 1.00 14.85 82 PHE A O 1
ATOM 653 N N . TYR A 1 83 ? -28.194 -40.435 -16.058 1.00 14.85 83 TYR A N 1
ATOM 654 C CA . TYR A 1 83 ? -27.696 -40.351 -14.692 1.00 14.24 83 TYR A CA 1
ATOM 655 C C . TYR A 1 83 ? -27.555 -38.888 -14.245 1.00 13.08 83 TYR A C 1
ATOM 656 O O . TYR A 1 83 ? -26.810 -38.111 -14.834 1.00 12.28 83 TYR A O 1
ATOM 665 N N . ALA A 1 84 ? -28.296 -38.524 -13.208 1.00 12.65 84 ALA A N 1
ATOM 666 C CA . ALA A 1 84 ? -28.225 -37.186 -12.653 1.00 10.91 84 ALA A CA 1
ATOM 667 C C . ALA A 1 84 ? -27.778 -37.373 -11.225 1.00 10.53 84 ALA A C 1
ATOM 668 O O . ALA A 1 84 ? -28.293 -38.234 -10.513 1.00 11.99 84 ALA A O 1
ATOM 670 N N . ASN A 1 85 ? -26.803 -36.578 -10.809 1.00 10.64 85 ASN A N 1
ATOM 671 C CA . ASN A 1 85 ? -26.295 -36.656 -9.457 1.00 9.01 85 ASN A CA 1
ATOM 672 C C . ASN A 1 85 ? -27.121 -35.735 -8.544 1.00 9.33 85 ASN A C 1
ATOM 673 O O . ASN A 1 85 ? -28.132 -35.179 -8.976 1.00 10.29 85 ASN A O 1
ATOM 678 N N . PHE A 1 86 ? -26.685 -35.592 -7.292 1.00 8.37 86 PHE A N 1
ATOM 679 C CA . PHE A 1 86 ? -27.349 -34.765 -6.286 1.00 8.96 86 PHE A CA 1
ATOM 680 C C . PHE A 1 86 ? -27.911 -33.423 -6.721 1.00 8.64 86 PHE A C 1
ATOM 681 O O . PHE A 1 86 ? -27.292 -32.709 -7.489 1.00 9.97 86 PHE A O 1
ATOM 689 N N . ASN A 1 87 ? -29.073 -33.081 -6.182 1.00 9.70 87 ASN A N 1
ATOM 690 C CA . ASN A 1 87 ? -29.727 -31.795 -6.414 1.00 12.66 87 ASN A CA 1
ATOM 691 C C . ASN A 1 87 ? -29.970 -31.305 -7.823 1.00 12.87 87 ASN A C 1
ATOM 692 O O . ASN A 1 87 ? -29.709 -30.137 -8.126 1.00 14.09 87 ASN A O 1
ATOM 697 N N . LEU A 1 88 ? -30.451 -32.170 -8.697 1.00 11.69 88 LEU A N 1
ATOM 698 C CA . LEU A 1 88 ? -30.754 -31.698 -10.023 1.00 9.45 88 LEU A CA 1
ATOM 699 C C . LEU A 1 88 ? -32.007 -30.821 -9.858 1.00 9.45 88 LEU A C 1
ATOM 700 O O . LEU A 1 88 ? -32.948 -31.206 -9.164 1.00 8.36 88 LEU A O 1
ATOM 705 N N . THR A 1 89 ? -32.012 -29.633 -10.455 1.00 9.06 89 THR A N 1
ATOM 706 C CA . THR A 1 89 ? -33.183 -28.756 -10.365 1.00 9.43 89 THR A CA 1
ATOM 707 C C . THR A 1 89 ? -33.690 -28.499 -11.772 1.00 9.58 89 THR A C 1
ATOM 708 O O . THR A 1 89 ? -32.925 -28.068 -12.637 1.00 10.45 89 THR A O 1
ATOM 712 N N . ILE A 1 90 ? -34.970 -28.761 -12.007 1.00 8.24 90 ILE A N 1
ATOM 713 C CA . ILE A 1 90 ? -35.539 -28.548 -13.325 1.00 8.17 90 ILE A CA 1
ATOM 714 C C . ILE A 1 90 ? -36.837 -27.781 -13.284 1.00 8.15 90 ILE A C 1
ATOM 715 O O . ILE A 1 90 ? -37.858 -28.319 -12.895 1.00 9.61 90 ILE A O 1
ATOM 720 N N . VAL A 1 91 ? -36.796 -26.526 -13.705 1.00 7.86 91 VAL A N 1
ATOM 721 C CA . VAL A 1 91 ? -37.988 -25.706 -13.706 1.00 9.58 91 VAL A CA 1
ATOM 722 C C . VAL A 1 91 ? -38.700 -25.996 -15.000 1.00 10.94 91 VAL A C 1
ATOM 723 O O . VAL A 1 91 ? -38.406 -25.386 -16.035 1.00 14.10 91 VAL A O 1
ATOM 727 N N . ASP A 1 92 ? -39.639 -26.931 -14.942 1.00 11.49 92 ASP A N 1
ATOM 728 C CA . ASP A 1 92 ? -40.342 -27.343 -16.132 1.00 11.75 92 ASP A CA 1
ATOM 729 C C . ASP A 1 92 ? -41.763 -26.870 -16.270 1.00 12.78 92 ASP A C 1
ATOM 730 O O . ASP A 1 92 ? -42.693 -27.673 -16.281 1.00 12.90 92 ASP A O 1
ATOM 735 N N . ASP A 1 93 ? -41.931 -25.562 -16.393 1.00 13.86 93 ASP A N 1
ATOM 736 C CA . ASP A 1 93 ? -43.252 -25.000 -16.588 1.00 15.67 93 ASP A CA 1
ATOM 737 C C . ASP A 1 93 ? -43.671 -25.420 -17.994 1.00 16.57 93 ASP A C 1
ATOM 738 O O . ASP A 1 93 ? -44.854 -25.410 -18.339 1.00 17.95 93 ASP A O 1
ATOM 743 N N . TYR A 1 94 ? -42.676 -25.781 -18.801 1.00 16.59 94 TYR A N 1
ATOM 744 C CA . TYR A 1 94 ? -42.906 -26.281 -20.151 1.00 15.57 94 TYR A CA 1
ATOM 745 C C . TYR A 1 94 ? -41.871 -27.351 -20.458 1.00 14.77 94 TYR A C 1
ATOM 746 O O . TYR A 1 94 ? -40.873 -27.495 -19.755 1.00 15.56 94 TYR A O 1
ATOM 755 N N . THR A 1 95 ? -42.134 -28.095 -21.522 1.00 14.63 95 THR A N 1
ATOM 756 C CA . THR A 1 95 ? -41.311 -29.203 -21.968 1.00 12.51 95 THR A CA 1
ATOM 757 C C . THR A 1 95 ? -39.802 -29.113 -21.874 1.00 12.33 95 THR A C 1
ATOM 758 O O . THR A 1 95 ? -39.194 -28.121 -22.236 1.00 12.42 95 THR A O 1
ATOM 762 N N . VAL A 1 96 ? -39.208 -30.189 -21.379 1.00 13.31 96 VAL A N 1
ATOM 763 C CA . VAL A 1 96 ? -37.765 -30.324 -21.263 1.00 11.97 96 VAL A CA 1
ATOM 764 C C . VAL A 1 96 ? -37.497 -31.717 -21.839 1.00 12.73 96 VAL A C 1
ATOM 765 O O . VAL A 1 96 ? -38.139 -32.691 -21.450 1.00 11.02 96 VAL A O 1
ATOM 769 N N . THR A 1 97 ? -36.560 -31.798 -22.774 1.00 12.29 97 THR A N 1
ATOM 770 C CA . THR A 1 97 ? -36.223 -33.050 -23.408 1.00 11.55 97 THR A CA 1
ATOM 771 C C . THR A 1 97 ? -34.741 -33.349 -23.265 1.00 12.00 97 THR A C 1
ATOM 772 O O . THR A 1 97 ? -33.899 -32.514 -23.600 1.00 14.00 97 THR A O 1
ATOM 776 N N . ILE A 1 98 ? -34.427 -34.548 -22.780 1.00 10.86 98 ILE A N 1
ATOM 777 C CA . ILE A 1 98 ? -33.049 -34.969 -22.594 1.00 10.63 98 ILE A CA 1
ATOM 778 C C . ILE A 1 98 ? -32.853 -36.252 -23.386 1.00 10.03 98 ILE A C 1
ATOM 779 O O . ILE A 1 98 ? -33.733 -37.094 -23.404 1.00 10.75 98 ILE A O 1
ATOM 784 N N . GLY A 1 99 ? -31.710 -36.391 -24.047 1.00 9.15 99 GLY A N 1
ATOM 785 C CA . GLY A 1 99 ? -31.455 -37.578 -24.840 1.00 10.74 99 GLY A CA 1
ATOM 786 C C . GLY A 1 99 ? -30.941 -38.771 -24.056 1.00 11.67 99 GLY A C 1
ATOM 787 O O . GLY A 1 99 ? -31.224 -38.906 -22.873 1.00 13.83 99 GLY A O 1
ATOM 788 N N . ASP A 1 100 ? -30.182 -39.638 -24.716 1.00 11.06 100 ASP A N 1
ATOM 789 C CA . ASP A 1 100 ? -29.653 -40.834 -24.076 1.00 11.74 100 ASP A CA 1
ATOM 790 C C . ASP A 1 100 ? -28.216 -40.668 -23.666 1.00 11.76 100 ASP A C 1
ATOM 791 O O . ASP A 1 100 ? -27.460 -39.948 -24.305 1.00 11.24 100 ASP A O 1
ATOM 796 N N . ASN A 1 101 ? -27.838 -41.368 -22.606 1.00 11.56 101 ASN A N 1
ATOM 797 C CA . ASN A 1 101 ? -26.476 -41.320 -22.100 1.00 11.46 101 ASN A CA 1
ATOM 798 C C . ASN A 1 101 ? -26.050 -39.929 -21.649 1.00 11.71 101 ASN A C 1
ATOM 799 O O . ASN A 1 101 ? -24.888 -39.542 -21.776 1.00 12.30 101 ASN A O 1
ATOM 804 N N . VAL A 1 102 ? -27.011 -39.191 -21.105 1.00 10.17 102 VAL A N 1
ATOM 805 C CA . VAL A 1 102 ? -26.763 -37.863 -20.589 1.00 9.30 102 VAL A CA 1
ATOM 806 C C . VAL A 1 102 ? -26.301 -37.996 -19.119 1.00 10.08 102 VAL A C 1
ATOM 807 O O . VAL A 1 102 ? -26.904 -38.709 -18.313 1.00 10.90 102 VAL A O 1
ATOM 811 N N . LEU A 1 103 ? -25.209 -37.312 -18.803 1.00 9.39 103 LEU A N 1
ATOM 812 C CA . LEU A 1 103 ? -24.609 -37.313 -17.483 1.00 9.70 103 LEU A CA 1
ATOM 813 C C . LEU A 1 103 ? -24.688 -35.894 -16.912 1.00 10.32 103 LEU A C 1
ATOM 814 O O . LEU A 1 103 ? -24.219 -34.938 -17.538 1.00 10.36 103 LEU A O 1
ATOM 819 N N . ILE A 1 104 ? -25.288 -35.764 -15.729 1.00 10.09 104 ILE A N 1
ATOM 820 C CA . ILE A 1 104 ? -25.420 -34.471 -15.068 1.00 7.91 104 ILE A CA 1
ATOM 821 C C . ILE A 1 104 ? -24.735 -34.481 -13.717 1.00 8.77 104 ILE A C 1
ATOM 822 O O . ILE A 1 104 ? -25.074 -35.265 -12.843 1.00 7.30 104 ILE A O 1
ATOM 827 N N . ALA A 1 105 ? -23.746 -33.611 -13.572 1.00 8.79 105 ALA A N 1
ATOM 828 C CA . ALA A 1 105 ? -22.999 -33.486 -12.341 1.00 8.49 105 ALA A CA 1
ATOM 829 C C . ALA A 1 105 ? -23.915 -32.888 -11.272 1.00 9.49 105 ALA A C 1
ATOM 830 O O . ALA A 1 105 ? -25.043 -32.482 -11.565 1.0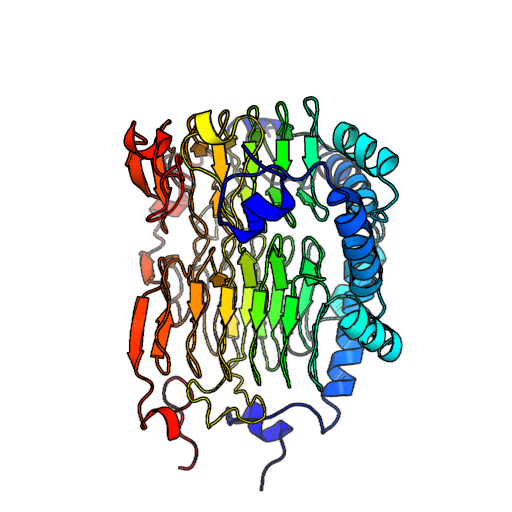0 9.41 105 A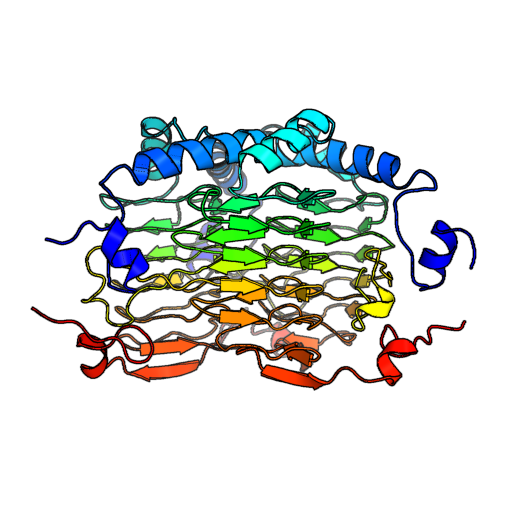LA A O 1
ATOM 832 N N . PRO A 1 106 ? -23.451 -32.847 -10.014 1.00 9.84 106 PRO A N 1
ATOM 833 C CA . PRO A 1 106 ? -24.239 -32.288 -8.911 1.00 10.80 106 PRO A CA 1
ATOM 834 C C . PRO A 1 106 ? -24.547 -30.796 -9.061 1.00 10.92 106 PRO A C 1
ATOM 835 O O . PRO A 1 106 ? -23.808 -30.051 -9.708 1.00 10.65 106 PRO A O 1
ATOM 839 N N . ASN A 1 107 ? -25.649 -30.390 -8.444 1.00 10.55 107 ASN A N 1
ATOM 840 C CA . ASN A 1 107 ? -26.107 -29.009 -8.427 1.00 12.25 107 ASN A CA 1
ATOM 841 C C . ASN A 1 107 ? -26.202 -28.337 -9.782 1.00 10.05 107 ASN A C 1
ATOM 842 O O . ASN A 1 107 ? -25.490 -27.380 -10.067 1.00 10.06 107 ASN A O 1
ATOM 847 N N . VAL A 1 108 ? -27.100 -28.848 -10.603 1.00 7.48 108 VAL A N 1
ATOM 848 C CA . VAL A 1 108 ? -27.295 -28.320 -11.923 1.00 6.36 108 VAL A CA 1
ATOM 849 C C . VAL A 1 108 ? -28.717 -27.823 -11.962 1.00 7.44 108 VAL A C 1
ATOM 850 O O . VAL A 1 108 ? -29.620 -28.445 -11.416 1.00 8.44 108 VAL A O 1
ATOM 854 N N . THR A 1 109 ? -28.915 -26.671 -12.580 1.00 6.98 109 THR A N 1
ATOM 855 C CA . THR A 1 109 ? -30.242 -26.111 -12.647 1.00 8.51 109 THR A CA 1
ATOM 856 C C . THR A 1 109 ? -30.704 -25.974 -14.068 1.00 9.08 109 THR A C 1
ATOM 857 O O . THR A 1 109 ? -30.058 -25.337 -14.885 1.00 8.67 109 THR A O 1
ATOM 861 N N . LEU A 1 110 ? -31.833 -26.565 -14.388 1.00 9.34 110 LEU A N 1
ATOM 862 C CA . LEU A 1 110 ? -32.321 -26.406 -15.750 1.00 9.63 110 LEU A CA 1
ATOM 863 C C . LEU A 1 110 ? -33.533 -25.469 -15.718 1.00 8.98 110 LEU A C 1
ATOM 864 O O . LEU A 1 110 ? -34.317 -25.595 -14.792 1.00 9.78 110 LEU A O 1
ATOM 869 N N . SER A 1 111 ? -33.733 -24.555 -16.674 1.00 7.62 111 SER A N 1
ATOM 870 C CA . SER A 1 111 ? -34.919 -23.679 -16.577 1.00 9.61 111 SER A CA 1
ATOM 871 C C . SER A 1 111 ? -35.535 -23.259 -17.911 1.00 9.83 111 SER A C 1
ATOM 872 O O . SER A 1 111 ? -34.892 -22.561 -18.689 1.00 10.61 111 SER A O 1
ATOM 875 N N . VAL A 1 112 ? -36.763 -23.686 -18.196 1.00 9.14 112 VAL A N 1
ATOM 876 C CA . VAL A 1 112 ? -37.419 -23.293 -19.447 1.00 10.42 112 VAL A CA 1
ATOM 877 C C . VAL A 1 112 ? -38.059 -21.920 -19.233 1.00 11.51 112 VAL A C 1
ATOM 878 O O . VAL A 1 112 ? -38.400 -21.203 -20.185 1.00 12.14 112 VAL A O 1
ATOM 882 N N . THR A 1 113 ? -38.188 -21.563 -17.962 1.00 11.52 113 THR A N 1
ATOM 883 C CA . THR A 1 113 ? -38.831 -20.328 -17.552 1.00 12.05 113 THR A CA 1
ATOM 884 C C . THR A 1 113 ? -37.969 -19.108 -17.180 1.00 14.08 113 THR A C 1
ATOM 885 O O . THR A 1 113 ? -36.850 -19.213 -16.672 1.00 15.25 113 THR A O 1
ATOM 889 N N . GLY A 1 114 ? -38.525 -17.939 -17.454 1.00 12.83 114 GLY A N 1
ATOM 890 C CA . GLY A 1 114 ? -37.846 -16.710 -17.139 1.00 12.58 114 GLY A CA 1
ATOM 891 C C . GLY A 1 114 ? -38.930 -15.684 -16.952 1.00 13.51 114 GLY A C 1
ATOM 892 O O . GLY A 1 114 ? -40.116 -16.007 -17.014 1.00 12.04 114 GLY A O 1
ATOM 893 N N . HIS A 1 115 ? -38.516 -14.445 -16.721 1.00 14.31 115 HIS A N 1
ATOM 894 C CA . HIS A 1 115 ? -39.444 -13.342 -16.523 1.00 14.69 115 HIS A CA 1
ATOM 895 C C . HIS A 1 115 ? -39.049 -12.128 -17.355 1.00 13.61 115 HIS A C 1
ATOM 896 O O . HIS A 1 115 ? -37.873 -11.911 -17.668 1.00 13.74 115 HIS A O 1
ATOM 903 N N . PRO A 1 116 ? -40.041 -11.366 -17.807 1.00 13.22 116 PRO A N 1
ATOM 904 C CA . PRO A 1 116 ? -39.710 -10.165 -18.574 1.00 14.80 116 PRO A CA 1
ATOM 905 C C . PRO A 1 116 ? -38.680 -9.358 -17.769 1.00 16.24 116 PRO A C 1
ATOM 906 O O . PRO A 1 116 ? -38.774 -9.302 -16.543 1.00 16.21 116 PRO A O 1
ATOM 910 N N . VAL A 1 117 ? -37.707 -8.745 -18.440 1.00 18.27 117 VAL A N 1
ATOM 911 C CA . VAL A 1 117 ? -36.699 -7.943 -17.746 1.00 19.48 117 VAL A CA 1
ATOM 912 C C . VAL A 1 117 ? -37.377 -6.742 -17.132 1.00 20.06 117 VAL A C 1
ATOM 913 O O . VAL A 1 117 ? -37.030 -6.328 -16.022 1.00 19.32 117 VAL A O 1
ATOM 917 N N . HIS A 1 118 ? -38.350 -6.197 -17.862 1.00 20.75 118 HIS A N 1
ATOM 918 C CA . HIS A 1 118 ? -39.092 -5.051 -17.399 1.00 21.39 118 HIS A CA 1
ATOM 919 C C . HIS A 1 118 ? -40.037 -5.333 -16.251 1.00 21.80 118 HIS A C 1
ATOM 920 O O . HIS A 1 118 ? -40.972 -6.131 -16.345 1.00 20.71 118 HIS A O 1
ATOM 927 N N . HIS A 1 119 ? -39.787 -4.648 -15.153 1.00 23.25 119 HIS A N 1
ATOM 928 C CA . HIS A 1 119 ? -40.597 -4.862 -13.986 1.00 24.75 119 HIS A CA 1
ATOM 929 C C . HIS A 1 119 ? -42.063 -4.577 -14.212 1.00 26.10 119 HIS A C 1
ATOM 930 O O . HIS A 1 119 ? -42.927 -4.955 -13.423 1.00 26.54 119 HIS A O 1
ATOM 937 N N . GLU A 1 120 ? -42.335 -3.929 -15.320 1.00 27.57 120 GLU A N 1
ATOM 938 C CA . GLU A 1 120 ? -43.674 -3.500 -15.651 1.00 29.40 120 GLU A CA 1
ATOM 939 C C . GLU A 1 120 ? -44.486 -4.592 -16.309 1.00 29.40 120 GLU A C 1
ATOM 940 O O . GLU A 1 120 ? -45.732 -4.575 -16.321 1.00 30.91 120 GLU A O 1
ATOM 946 N N . LEU A 1 121 ? -43.733 -5.549 -16.831 1.00 28.66 121 LEU A N 1
ATOM 947 C CA . LEU A 1 121 ? -44.274 -6.696 -17.506 1.00 27.46 121 LEU A CA 1
ATOM 948 C C . LEU A 1 121 ? -44.507 -7.827 -16.537 1.00 27.69 121 LEU A C 1
ATOM 949 O O . LEU A 1 121 ? -45.158 -8.796 -16.892 1.00 29.01 121 LEU A O 1
ATOM 954 N N . ARG A 1 122 ? -43.977 -7.720 -15.325 1.00 27.44 122 ARG A N 1
ATOM 955 C CA . ARG A 1 122 ? -44.142 -8.785 -14.343 1.00 27.19 122 ARG A CA 1
ATOM 956 C C . ARG A 1 122 ? -44.768 -8.259 -13.067 1.00 29.91 122 ARG A C 1
ATOM 957 O O . ARG A 1 122 ? -44.385 -8.668 -11.972 1.00 31.69 122 ARG A O 1
ATOM 965 N N . LYS A 1 123 ? -45.722 -7.343 -13.203 1.00 32.22 123 LYS A N 1
ATOM 966 C CA . LYS A 1 123 ? -46.396 -6.785 -12.030 1.00 33.82 123 LYS A CA 1
ATOM 967 C C . LYS A 1 123 ? -46.973 -7.927 -11.202 1.00 34.97 123 LYS A C 1
ATOM 968 O O . LYS A 1 123 ? -46.967 -7.870 -9.976 1.00 36.04 123 LYS A O 1
ATOM 974 N N . ASN A 1 124 ? -47.447 -8.969 -11.888 1.00 35.22 124 ASN A N 1
ATOM 975 C CA . ASN A 1 124 ? -48.026 -10.147 -11.252 1.00 34.48 124 ASN A CA 1
ATOM 976 C C . ASN A 1 124 ? -47.127 -11.377 -11.416 1.00 34.11 124 ASN A C 1
ATOM 977 O O . ASN A 1 124 ? -47.575 -12.512 -11.293 1.00 32.37 124 ASN A O 1
ATOM 982 N N . GLY A 1 125 ? -45.832 -11.132 -11.678 1.00 33.19 125 GLY A N 1
ATOM 983 C CA . GLY A 1 125 ? -44.833 -12.194 -11.793 1.00 32.53 125 GLY A CA 1
ATOM 984 C C . GLY A 1 125 ? -45.136 -13.040 -12.983 1.00 31.62 125 GLY A C 1
ATOM 985 O O . GLY A 1 125 ? -45.336 -14.244 -12.872 1.00 31.23 125 GLY A O 1
ATOM 986 N N . GLU A 1 126 ? -45.180 -12.393 -14.086 1.00 29.84 126 GLU A N 1
ATOM 987 C CA . GLU A 1 126 ? -45.455 -13.037 -15.319 1.00 29.63 126 GLU A CA 1
ATOM 988 C C . GLU A 1 126 ? -44.212 -13.633 -15.932 1.00 27.73 126 GLU A C 1
ATOM 989 O O . GLU A 1 126 ? -43.149 -13.069 -15.889 1.00 31.50 126 GLU A O 1
ATOM 995 N N . MET A 1 127 ? -44.376 -14.786 -16.534 1.00 23.75 127 MET A N 1
ATOM 996 C CA . MET A 1 127 ? -43.266 -15.519 -17.103 1.00 22.06 127 MET A CA 1
ATOM 997 C C . MET A 1 127 ? -43.541 -16.010 -18.496 1.00 20.05 127 MET A C 1
ATOM 998 O O . MET A 1 127 ? -44.672 -16.039 -18.970 1.00 20.06 127 MET A O 1
ATOM 1003 N N . TYR A 1 128 ? -42.448 -16.423 -19.138 1.00 17.33 128 TYR A N 1
ATOM 1004 C CA . TYR A 1 128 ? -42.484 -17.007 -20.461 1.00 15.86 128 TYR A CA 1
ATOM 1005 C C . TYR A 1 128 ? -41.786 -18.365 -20.332 1.00 16.62 128 TYR A C 1
ATOM 1006 O O . TYR A 1 128 ? -40.929 -18.534 -19.462 1.00 16.37 128 TYR A O 1
ATOM 1015 N N . SER A 1 129 ? -42.158 -19.327 -21.178 1.00 14.99 129 SER A N 1
ATOM 1016 C CA . SER A 1 129 ? -41.549 -20.649 -21.133 1.00 13.43 129 SER A CA 1
ATOM 1017 C C . SER A 1 129 ? -41.179 -21.142 -22.506 1.00 13.39 129 SER A C 1
ATOM 1018 O O . SER A 1 129 ? -42.020 -21.268 -23.389 1.00 14.58 129 SER A O 1
ATOM 1021 N N . PHE A 1 130 ? -39.899 -21.435 -22.665 1.00 12.85 130 PHE A N 1
ATOM 1022 C CA . PHE A 1 130 ? -39.364 -21.923 -23.929 1.00 12.07 130 PHE A CA 1
ATOM 1023 C C . PHE A 1 130 ? -38.592 -23.216 -23.663 1.00 9.80 130 PHE A C 1
ATOM 1024 O O . PHE A 1 130 ? -37.566 -23.199 -22.992 1.00 7.34 130 PHE A O 1
ATOM 1032 N N . PRO A 1 131 ? -39.083 -24.350 -24.210 1.00 9.57 131 PRO A N 1
ATOM 1033 C CA . PRO A 1 131 ? -38.485 -25.681 -24.059 1.00 8.08 131 PRO A CA 1
ATOM 1034 C C . PRO A 1 131 ? -36.967 -25.762 -24.166 1.00 6.94 131 PRO A C 1
ATOM 1035 O O . PRO A 1 131 ? -36.343 -24.995 -24.887 1.00 7.48 131 PRO A O 1
ATOM 1039 N N . ILE A 1 132 ? -36.386 -26.696 -23.422 1.00 5.95 132 ILE A N 1
ATOM 1040 C CA . ILE A 1 132 ? -34.945 -26.939 -23.422 1.00 7.21 132 ILE A CA 1
ATOM 1041 C C . ILE A 1 132 ? -34.758 -28.293 -24.103 1.00 7.97 132 ILE A C 1
ATOM 1042 O O . ILE A 1 132 ? -35.564 -29.193 -23.914 1.00 7.75 132 ILE A O 1
ATOM 1047 N N . THR A 1 133 ? -33.693 -28.429 -24.885 1.00 8.80 133 THR A N 1
ATOM 1048 C CA . THR A 1 133 ? -33.431 -29.660 -25.622 1.00 6.90 133 THR A CA 1
ATOM 1049 C C . THR A 1 133 ? -31.975 -30.066 -25.499 1.00 6.77 133 THR A C 1
ATOM 1050 O O . THR A 1 133 ? -31.103 -29.376 -26.015 1.00 5.21 133 THR A O 1
ATOM 1054 N N . ILE A 1 134 ? -31.722 -31.186 -24.821 1.00 6.50 134 ILE A N 1
ATOM 1055 C CA . ILE A 1 134 ? -30.363 -31.706 -24.637 1.00 7.43 134 ILE A CA 1
ATOM 1056 C C . ILE A 1 134 ? -30.121 -32.908 -25.556 1.00 8.21 134 ILE A C 1
ATOM 1057 O O . ILE A 1 134 ? -30.857 -33.899 -25.516 1.00 10.39 134 ILE A O 1
ATOM 1062 N N . GLY A 1 135 ? -29.086 -32.832 -26.381 1.00 8.27 135 GLY A N 1
ATOM 1063 C CA . GLY A 1 135 ? -28.811 -33.920 -27.297 1.00 8.37 135 GLY A CA 1
ATOM 1064 C C . GLY A 1 135 ? -28.425 -35.183 -26.577 1.00 8.05 135 GLY A C 1
ATOM 1065 O O . GLY A 1 135 ? -28.572 -35.266 -25.372 1.00 9.03 135 GLY A O 1
ATOM 1066 N N . ASN A 1 136 ? -27.936 -36.168 -27.319 1.00 9.95 136 ASN A N 1
ATOM 1067 C CA . ASN A 1 136 ? -27.506 -37.423 -26.731 1.00 9.96 136 ASN A CA 1
ATOM 1068 C C . ASN A 1 136 ? -26.057 -37.280 -26.342 1.00 11.83 136 ASN A C 1
ATOM 1069 O O . ASN A 1 136 ? -25.359 -36.406 -26.853 1.00 12.14 136 ASN A O 1
ATOM 1074 N N . ASN A 1 137 ? -25.629 -38.154 -25.431 1.00 12.54 137 ASN A N 1
ATOM 1075 C CA . ASN A 1 137 ? -24.262 -38.231 -24.932 1.00 12.73 137 ASN A CA 1
ATOM 1076 C C . ASN A 1 137 ? -23.643 -36.934 -24.439 1.00 12.54 137 ASN A C 1
ATOM 1077 O O . ASN A 1 137 ? -22.430 -36.731 -24.560 1.00 12.25 137 ASN A O 1
ATOM 1082 N N . VAL A 1 138 ? -24.486 -36.082 -23.856 1.00 11.96 138 VAL A N 1
ATOM 1083 C CA . VAL A 1 138 ? -24.087 -34.788 -23.318 1.00 12.18 138 VAL A CA 1
ATOM 1084 C C . VAL A 1 138 ? -23.646 -34.931 -21.860 1.00 12.34 138 VAL A C 1
ATOM 1085 O O . VAL A 1 138 ? -24.271 -35.643 -21.092 1.00 12.16 138 VAL A O 1
ATOM 1089 N N . TRP A 1 139 ? -22.564 -34.268 -21.480 1.00 12.28 139 TRP A N 1
ATOM 1090 C CA . TRP A 1 139 ? -22.126 -34.324 -20.095 1.00 12.69 139 TRP A CA 1
ATOM 1091 C C . TRP A 1 139 ? -22.139 -32.898 -19.558 1.00 13.71 139 TRP A C 1
ATOM 1092 O O . TRP A 1 139 ? -21.512 -32.014 -20.132 1.00 13.69 139 TRP A O 1
ATOM 1103 N N . ILE A 1 140 ? -22.857 -32.680 -18.461 1.00 13.58 140 ILE A N 1
ATOM 1104 C CA . ILE A 1 140 ? -22.977 -31.355 -17.874 1.00 11.22 140 ILE A CA 1
ATOM 1105 C C . ILE A 1 140 ? -22.284 -31.248 -16.528 1.00 11.37 140 ILE A C 1
ATOM 1106 O O . ILE A 1 140 ? -22.605 -31.985 -15.601 1.00 11.92 140 ILE A O 1
ATOM 1111 N N . GLY A 1 141 ? -21.338 -30.315 -16.434 1.00 11.81 141 GLY A N 1
ATOM 1112 C CA . GLY A 1 141 ? -20.579 -30.102 -15.210 1.00 10.76 141 GLY A CA 1
ATOM 1113 C C . GLY A 1 141 ? -21.380 -29.562 -14.036 1.00 11.48 141 GLY A C 1
ATOM 1114 O O . GLY A 1 141 ? -22.577 -29.306 -14.171 1.00 9.41 141 GLY A O 1
ATOM 1115 N N . SER A 1 142 ? -20.716 -29.382 -12.892 1.00 11.61 142 SER A N 1
ATOM 1116 C CA . SER A 1 142 ? -21.353 -28.887 -11.671 1.00 13.61 142 SER A CA 1
ATOM 1117 C C . SER A 1 142 ? -21.714 -27.433 -11.745 1.00 13.17 142 SER A C 1
ATOM 1118 O O . SER A 1 142 ? -21.104 -26.669 -12.489 1.00 12.51 142 SER A O 1
ATOM 1121 N N . HIS A 1 143 ? -22.727 -27.071 -10.969 1.00 13.07 143 HIS A N 1
ATOM 1122 C CA . HIS A 1 143 ? -23.195 -25.700 -10.873 1.00 14.06 143 HIS A CA 1
ATOM 1123 C C . HIS A 1 143 ? -23.488 -25.016 -12.208 1.00 14.01 143 HIS A C 1
ATOM 1124 O O . HIS A 1 143 ? -23.396 -23.797 -12.324 1.00 15.97 143 HIS A O 1
ATOM 1131 N N . VAL A 1 144 ? -23.855 -25.802 -13.211 1.00 11.10 144 VAL A N 1
ATOM 1132 C CA . VAL A 1 144 ? -24.166 -25.261 -14.515 1.00 7.81 144 VAL A CA 1
ATOM 1133 C C . VAL A 1 144 ? -25.634 -24.859 -14.488 1.00 8.73 144 VAL A C 1
ATOM 1134 O O . VAL A 1 144 ? -26.431 -25.478 -13.791 1.00 9.52 144 VAL A O 1
ATOM 1138 N N . VAL A 1 145 ? -25.982 -23.812 -15.228 1.00 7.23 145 VAL A N 1
ATOM 1139 C CA . VAL A 1 145 ? -27.368 -23.359 -15.326 1.00 9.58 145 VAL A CA 1
ATOM 1140 C C . VAL A 1 145 ? -27.723 -23.329 -16.810 1.00 9.93 145 VAL A C 1
ATOM 1141 O O . VAL A 1 145 ? -26.950 -22.844 -17.624 1.00 12.88 145 VAL A O 1
ATOM 1145 N N . ILE A 1 146 ? -28.874 -23.863 -17.173 1.00 9.23 146 ILE A N 1
ATOM 1146 C CA . ILE A 1 146 ? -29.269 -23.819 -18.562 1.00 9.96 146 ILE A CA 1
ATOM 1147 C C . ILE A 1 146 ? -30.540 -23.008 -18.648 1.00 11.60 146 ILE A C 1
ATOM 1148 O O . ILE A 1 146 ? -31.566 -23.374 -18.077 1.00 13.26 146 ILE A O 1
ATOM 1153 N N . ASN A 1 147 ? -30.463 -21.904 -19.377 1.00 12.66 147 ASN A N 1
ATOM 1154 C CA . ASN A 1 147 ? -31.577 -20.983 -19.504 1.00 12.68 147 ASN A CA 1
ATOM 1155 C C . ASN A 1 147 ? -32.625 -21.369 -20.523 1.00 12.20 147 ASN A C 1
ATOM 1156 O O . ASN A 1 147 ? -32.431 -22.316 -21.277 1.00 13.83 147 ASN A O 1
ATOM 1161 N N . PRO A 1 148 ? -33.759 -20.639 -20.550 1.00 11.70 148 PRO A N 1
ATOM 1162 C CA . PRO A 1 148 ? -34.874 -20.882 -21.472 1.00 10.54 148 PRO A CA 1
ATOM 1163 C C . PRO A 1 148 ? -34.540 -21.116 -22.944 1.00 9.13 148 PRO A C 1
ATOM 1164 O O . PRO A 1 148 ? -33.624 -20.507 -23.494 1.00 5.64 148 PRO A O 1
ATOM 1168 N N . GLY A 1 149 ? -35.322 -22.004 -23.556 1.00 9.62 149 GLY A N 1
ATOM 1169 C CA . GLY A 1 149 ? -35.192 -22.327 -24.961 1.00 9.95 149 GLY A CA 1
ATOM 1170 C C . GLY A 1 149 ? -33.827 -22.696 -25.479 1.00 10.12 149 GLY A C 1
ATOM 1171 O O . GLY A 1 149 ? -33.570 -22.552 -26.653 1.00 13.32 149 GLY A O 1
ATOM 1172 N N . VAL A 1 150 ? -32.950 -23.187 -24.623 1.00 11.12 150 VAL A N 1
ATOM 1173 C CA . VAL A 1 150 ? -31.602 -23.548 -25.044 1.00 10.01 150 VAL A CA 1
ATOM 1174 C C . VAL A 1 150 ? -31.536 -24.964 -25.615 1.00 9.90 150 VAL A C 1
ATOM 1175 O O . VAL A 1 150 ? -32.226 -25.857 -25.137 1.00 13.70 150 VAL A O 1
ATOM 1179 N N . THR A 1 151 ? -30.717 -25.155 -26.645 1.00 9.36 151 THR A N 1
ATOM 1180 C CA . THR A 1 151 ? -30.526 -26.469 -27.244 1.00 8.23 151 THR A CA 1
ATOM 1181 C C . THR A 1 151 ? -29.039 -26.828 -27.173 1.00 8.38 151 THR A C 1
ATOM 1182 O O . THR A 1 151 ? -28.195 -26.036 -27.565 1.00 6.98 151 THR A O 1
ATOM 1186 N N . ILE A 1 152 ? -28.730 -28.011 -26.641 1.00 9.56 152 ILE A N 1
ATOM 1187 C CA . ILE A 1 152 ? -27.343 -28.467 -26.524 1.00 10.88 152 ILE A CA 1
ATOM 1188 C C . ILE A 1 152 ? -27.193 -29.583 -27.531 1.00 12.09 152 ILE A C 1
ATOM 1189 O O . ILE A 1 152 ? -27.941 -30.543 -27.488 1.00 14.15 152 ILE A O 1
ATOM 1194 N N . GLY A 1 153 ? -26.230 -29.438 -28.429 1.00 12.31 153 GLY A N 1
ATOM 1195 C CA . GLY A 1 153 ? -26.048 -30.413 -29.479 1.00 12.45 153 GLY A CA 1
ATOM 1196 C C . GLY A 1 153 ? -25.461 -31.695 -28.917 1.00 13.19 153 GLY A C 1
ATOM 1197 O O . GLY A 1 153 ? -24.666 -31.677 -27.978 1.00 14.38 153 GLY A O 1
ATOM 1198 N N . ASP A 1 154 ? -25.856 -32.819 -29.494 1.00 13.41 154 ASP A N 1
ATOM 1199 C CA . ASP A 1 154 ? -25.358 -34.126 -29.052 1.00 13.56 154 ASP A CA 1
ATOM 1200 C C . ASP A 1 154 ? -23.844 -34.093 -28.812 1.00 12.62 154 ASP A C 1
ATOM 1201 O O . ASP A 1 154 ? -23.133 -33.230 -29.341 1.00 12.31 154 ASP A O 1
ATOM 1206 N N . ASN A 1 155 ? -23.393 -35.065 -28.019 1.00 12.36 155 ASN A N 1
ATOM 1207 C CA . ASN A 1 155 ? -21.966 -35.292 -27.696 1.00 14.47 155 ASN A CA 1
ATOM 1208 C C . ASN A 1 155 ? -21.219 -34.058 -27.198 1.00 15.41 155 ASN A C 1
ATOM 1209 O O . ASN A 1 155 ? -19.991 -33.994 -27.252 1.00 17.38 155 ASN A O 1
ATOM 1214 N N . SER A 1 156 ? -21.915 -33.050 -26.736 1.00 14.83 156 SER A N 1
ATOM 1215 C CA . SER A 1 156 ? -21.224 -31.828 -26.317 1.00 12.98 156 SER A CA 1
ATOM 1216 C C . SER A 1 156 ? -20.959 -31.926 -24.828 1.00 13.81 156 SER A C 1
ATOM 1217 O O . SER A 1 156 ? -21.628 -32.685 -24.135 1.00 16.02 156 SER A O 1
ATOM 1220 N N . VAL A 1 157 ? -19.986 -31.166 -24.347 1.00 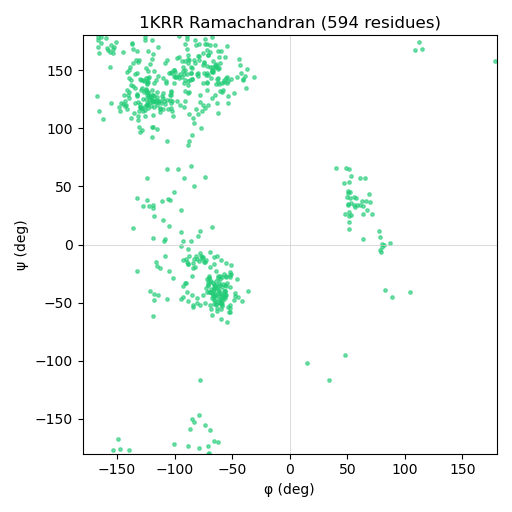12.43 157 VAL A N 1
ATOM 1221 C CA . VAL A 1 157 ? -19.626 -31.140 -22.937 1.00 12.93 157 VAL A CA 1
ATOM 1222 C C . VAL A 1 157 ? -19.735 -29.701 -22.401 1.00 11.85 157 VAL A C 1
ATOM 1223 O O . VAL A 1 157 ? -19.227 -28.767 -23.006 1.00 10.80 157 VAL A O 1
ATOM 1227 N N . ILE A 1 158 ? -20.403 -29.543 -21.266 1.00 11.48 158 ILE A N 1
ATOM 1228 C CA . ILE A 1 158 ? -20.574 -28.247 -20.622 1.00 11.27 158 ILE A CA 1
ATOM 1229 C C . ILE A 1 158 ? -19.739 -28.257 -19.350 1.00 9.49 158 ILE A C 1
ATOM 1230 O O . ILE A 1 158 ? -19.981 -29.050 -18.451 1.00 10.50 158 ILE A O 1
ATOM 1235 N N . GLY A 1 159 ? -18.741 -27.388 -19.301 1.00 9.26 159 GLY A N 1
ATOM 1236 C CA . GLY A 1 159 ? -17.890 -27.298 -18.136 1.00 9.92 159 GLY A CA 1
ATOM 1237 C C . GLY A 1 159 ? -18.626 -26.785 -16.913 1.00 11.16 159 GLY A C 1
ATOM 1238 O O . GLY A 1 159 ? -19.650 -26.116 -17.020 1.00 12.38 159 GLY A O 1
ATOM 1239 N N . ALA A 1 160 ? -18.091 -27.096 -15.743 1.00 11.24 160 ALA A N 1
ATOM 1240 C CA . ALA A 1 160 ? -18.686 -26.676 -14.481 1.00 12.05 160 ALA A CA 1
ATOM 1241 C C . ALA A 1 160 ? -18.846 -25.179 -14.359 1.00 12.40 160 ALA A C 1
ATOM 1242 O O . ALA A 1 160 ? -17.977 -24.418 -14.768 1.00 13.49 160 ALA A O 1
ATOM 1244 N N . GLY A 1 161 ? -19.972 -24.765 -13.795 1.00 11.88 161 GLY A N 1
ATOM 1245 C CA . GLY A 1 161 ? -20.208 -23.356 -13.588 1.00 12.91 161 GLY A CA 1
ATOM 1246 C C . GLY A 1 161 ? -20.672 -22.602 -14.810 1.00 14.81 161 GLY A C 1
ATOM 1247 O O . GLY A 1 161 ? -20.885 -21.389 -14.746 1.00 16.32 161 GLY A O 1
ATOM 1248 N N . SER A 1 162 ? -20.827 -23.305 -15.923 1.00 14.92 162 SER A N 1
ATOM 1249 C CA . SER A 1 162 ? -21.280 -22.676 -17.150 1.00 12.12 162 SER A CA 1
ATOM 1250 C C . SER A 1 162 ? -22.680 -22.100 -16.988 1.00 11.28 162 SER A C 1
ATOM 1251 O O . SER A 1 162 ? -23.512 -22.666 -16.305 1.00 11.74 162 SER A O 1
ATOM 1254 N N . ILE A 1 163 ? -22.928 -20.959 -17.609 1.00 11.02 163 ILE A N 1
ATOM 1255 C CA . ILE A 1 163 ? -24.247 -20.339 -17.592 1.00 9.16 163 ILE A CA 1
ATOM 1256 C C . ILE A 1 163 ? -24.608 -20.310 -19.072 1.00 9.48 163 ILE A C 1
ATOM 1257 O O . ILE A 1 163 ? -24.119 -19.469 -19.823 1.00 11.21 163 ILE A O 1
ATOM 1262 N N . VAL A 1 164 ? -25.441 -21.254 -19.486 1.00 9.17 164 VAL A N 1
ATOM 1263 C CA . VAL A 1 164 ? -25.826 -21.382 -20.885 1.00 8.90 164 VAL A CA 1
ATOM 1264 C C . VAL A 1 164 ? -27.029 -20.548 -21.292 1.00 10.49 164 VAL A C 1
ATOM 1265 O O . VAL A 1 164 ? -28.160 -20.812 -20.870 1.00 10.23 164 VAL A O 1
ATOM 1269 N N . THR A 1 165 ? -26.783 -19.555 -22.136 1.00 10.09 165 THR A N 1
ATOM 1270 C CA . THR A 1 165 ? -27.839 -18.674 -22.600 1.00 11.61 165 THR A CA 1
ATOM 1271 C C . THR A 1 165 ? -28.119 -18.850 -24.090 1.00 12.25 165 THR A C 1
ATOM 1272 O O . THR A 1 165 ? -29.190 -18.512 -24.570 1.00 11.74 165 THR A O 1
ATOM 1276 N N . LYS A 1 166 ? -27.154 -19.404 -24.813 1.00 13.76 166 LYS A N 1
ATOM 1277 C CA . LYS A 1 166 ? -27.285 -19.614 -26.248 1.00 13.39 166 LYS A CA 1
ATOM 1278 C C . LYS A 1 166 ? -27.161 -21.098 -26.555 1.00 12.27 166 LYS A C 1
ATOM 1279 O O . LYS A 1 166 ? -26.616 -21.833 -25.745 1.00 13.54 166 LYS A O 1
ATOM 1285 N N . ASP A 1 167 ? -27.652 -21.529 -27.718 1.00 10.81 167 ASP A N 1
ATOM 1286 C CA . ASP A 1 167 ? -27.572 -22.934 -28.134 1.00 9.66 167 ASP A CA 1
ATOM 1287 C C . ASP A 1 167 ? -26.126 -23.394 -28.292 1.00 8.39 167 ASP A C 1
ATOM 1288 O O . ASP A 1 167 ? -25.289 -22.651 -28.784 1.00 7.33 167 ASP A O 1
ATOM 1293 N N . ILE A 1 168 ? -25.833 -24.617 -27.864 1.00 6.94 168 ILE A N 1
ATOM 1294 C CA . ILE A 1 168 ? -24.492 -25.163 -27.995 1.00 6.67 168 ILE A CA 1
ATOM 1295 C C . ILE A 1 168 ? -24.489 -26.166 -29.140 1.00 6.14 168 ILE A C 1
ATOM 1296 O O . ILE A 1 168 ? -25.307 -27.087 -29.187 1.00 3.68 168 ILE A O 1
ATOM 1301 N N . PRO A 1 169 ? -23.553 -26.012 -30.079 1.00 6.55 169 PRO A N 1
ATOM 1302 C CA . PRO A 1 169 ? -23.555 -26.975 -31.180 1.00 6.75 169 PRO A CA 1
ATOM 1303 C C . PRO A 1 169 ? -23.092 -28.367 -30.740 1.00 7.86 169 PRO A C 1
ATOM 1304 O O . PRO A 1 169 ? -22.562 -28.536 -29.648 1.00 7.83 169 PRO A O 1
ATOM 1308 N N . PRO A 1 170 ? -23.374 -29.392 -31.552 1.00 8.24 170 PRO A N 1
ATOM 1309 C CA . PRO A 1 170 ? -22.931 -30.735 -31.171 1.00 8.25 170 PRO A CA 1
ATOM 1310 C C . PRO A 1 170 ? -21.418 -30.845 -31.249 1.00 8.59 170 PRO A C 1
ATOM 1311 O O . PRO A 1 170 ? -20.761 -29.979 -31.809 1.00 8.70 170 PRO A O 1
ATOM 1315 N N . ASN A 1 171 ? -20.873 -31.905 -30.660 1.00 11.46 171 ASN A N 1
ATOM 1316 C CA . ASN A 1 171 ? -19.435 -32.170 -30.671 1.00 10.79 171 ASN A CA 1
ATOM 1317 C C . ASN A 1 171 ? -18.512 -31.053 -30.203 1.00 9.52 171 ASN A C 1
ATOM 1318 O O . ASN A 1 171 ? -17.441 -30.843 -30.761 1.00 10.30 171 ASN A O 1
ATOM 1323 N N . VAL A 1 172 ? -18.906 -30.340 -29.161 1.00 8.90 172 VAL A N 1
ATOM 1324 C CA . VAL A 1 172 ? -18.051 -29.286 -28.652 1.00 9.81 172 VAL A CA 1
ATOM 1325 C C . VAL A 1 172 ? -17.895 -29.300 -27.141 1.00 9.74 172 VAL A C 1
ATOM 1326 O O . VAL A 1 172 ? -18.652 -29.908 -26.404 1.00 8.17 172 VAL A O 1
ATOM 1330 N N . VAL A 1 173 ? -16.823 -28.661 -26.714 1.00 12.69 173 VAL A N 1
ATOM 1331 C CA . VAL A 1 173 ? -16.547 -28.426 -25.297 1.00 13.38 173 VAL A CA 1
ATOM 1332 C C . VAL A 1 173 ? -16.837 -26.941 -25.073 1.00 13.56 173 VAL A C 1
ATOM 1333 O O . VAL A 1 173 ? -16.251 -26.112 -25.750 1.00 15.07 173 VAL A O 1
ATOM 1337 N N . ALA A 1 174 ? -17.827 -26.642 -24.240 1.00 12.07 174 ALA A N 1
ATOM 1338 C CA . ALA A 1 174 ? -18.209 -25.278 -24.004 1.00 12.06 174 ALA A CA 1
ATOM 1339 C C . ALA A 1 174 ? -18.119 -24.979 -22.509 1.00 13.13 174 ALA A C 1
ATOM 1340 O O . ALA A 1 174 ? -18.310 -25.863 -21.674 1.00 11.56 174 ALA A O 1
ATOM 1342 N N . ALA A 1 175 ? -17.816 -23.728 -22.176 1.00 13.96 175 ALA A N 1
ATOM 1343 C CA . ALA A 1 175 ? -17.698 -23.314 -20.789 1.00 12.87 175 ALA A CA 1
ATOM 1344 C C . ALA A 1 175 ? -17.666 -21.800 -20.682 1.00 11.90 175 ALA A C 1
ATOM 1345 O O . ALA A 1 175 ? -17.561 -21.100 -21.682 1.00 13.97 175 ALA A O 1
ATOM 1347 N N . GLY A 1 176 ? -17.765 -21.304 -19.457 1.00 11.96 176 GLY A N 1
ATOM 1348 C CA . GLY A 1 176 ? -17.715 -19.877 -19.222 1.00 11.81 176 GLY A CA 1
ATOM 1349 C C . GLY A 1 176 ? -18.989 -19.226 -18.735 1.00 12.32 176 GLY A C 1
ATOM 1350 O O . GLY A 1 176 ? -20.032 -19.861 -18.625 1.00 11.18 176 GLY A O 1
ATOM 1351 N N . VAL A 1 177 ? -18.877 -17.943 -18.413 1.00 12.84 177 VAL A N 1
ATOM 1352 C CA . VAL A 1 177 ? -20.010 -17.141 -17.975 1.00 13.00 177 VAL A CA 1
ATOM 1353 C C . VAL A 1 177 ? -19.989 -15.841 -18.792 1.00 14.52 177 VAL A C 1
ATOM 1354 O O . VAL A 1 177 ? -19.195 -14.952 -18.532 1.00 16.86 177 VAL A O 1
ATOM 1358 N N . PRO A 1 178 ? -20.822 -15.733 -19.826 1.00 14.53 178 PRO A N 1
ATOM 1359 C CA . PRO A 1 178 ? -21.776 -16.739 -20.292 1.00 15.16 178 PRO A CA 1
ATOM 1360 C C . PRO A 1 178 ? -20.989 -17.822 -21.030 1.00 16.56 178 PRO A C 1
ATOM 1361 O O . PRO A 1 178 ? -19.803 -17.613 -21.366 1.00 17.32 178 PRO A O 1
ATOM 1365 N N . CYS A 1 179 ? -21.638 -18.967 -21.260 1.00 16.85 179 CYS A N 1
ATOM 1366 C CA . CYS A 1 179 ? -21.029 -20.123 -21.937 1.00 18.67 179 CYS A CA 1
ATOM 1367 C C . CYS A 1 179 ? -20.579 -19.798 -23.369 1.00 19.73 179 CYS A C 1
ATOM 1368 O O . CYS A 1 179 ? -21.336 -19.207 -24.150 1.00 22.12 179 CYS A O 1
ATOM 1371 N N . ARG A 1 180 ? -19.346 -20.193 -23.695 1.00 22.11 180 ARG A N 1
ATOM 1372 C CA . ARG A 1 180 ? -18.747 -20.012 -25.030 1.00 23.62 180 ARG A CA 1
ATOM 1373 C C . ARG A 1 180 ? -18.167 -21.321 -25.517 1.00 20.60 180 ARG A C 1
ATOM 1374 O O . ARG A 1 180 ? -17.590 -22.088 -24.755 1.00 21.86 180 ARG A O 1
ATOM 1382 N N . VAL A 1 181 ? -18.300 -21.579 -26.798 1.00 17.92 181 VAL A N 1
ATOM 1383 C CA . VAL A 1 181 ? -17.705 -22.780 -27.337 1.00 15.08 181 VAL A CA 1
ATOM 1384 C C . VAL A 1 181 ? -16.199 -22.621 -27.178 1.00 14.97 181 VAL A C 1
ATOM 1385 O O . VAL A 1 181 ? -15.633 -21.621 -27.573 1.00 15.01 181 VAL A O 1
ATOM 1389 N N . ILE A 1 182 ? -15.552 -23.612 -26.592 1.00 14.94 182 ILE A N 1
ATOM 1390 C CA . ILE A 1 182 ? -14.119 -23.543 -26.392 1.00 16.66 182 ILE A CA 1
ATOM 1391 C C . ILE A 1 182 ? -13.356 -24.214 -27.525 1.00 19.24 182 ILE A C 1
ATOM 1392 O O . ILE A 1 182 ? -12.388 -23.672 -28.053 1.00 20.96 182 ILE A O 1
ATOM 1397 N N . ARG A 1 183 ? -13.788 -25.409 -27.888 1.00 19.63 183 ARG A N 1
ATOM 1398 C CA . ARG A 1 183 ? -13.111 -26.151 -28.926 1.00 20.17 183 ARG A CA 1
ATOM 1399 C C . ARG A 1 183 ? -14.004 -27.262 -29.427 1.00 20.62 183 ARG A C 1
ATOM 1400 O O . ARG A 1 183 ? -15.062 -27.528 -28.878 1.00 20.85 183 ARG A O 1
ATOM 1408 N N . GLU A 1 184 ? -13.534 -27.914 -30.473 1.00 21.92 184 GLU A N 1
ATOM 1409 C CA . GLU A 1 184 ? -14.234 -29.008 -31.099 1.00 23.40 184 GLU A CA 1
ATOM 1410 C C . GLU A 1 184 ? -13.692 -30.255 -30.449 1.00 21.69 184 GLU A C 1
ATOM 1411 O O . GLU A 1 184 ? -12.515 -30.313 -30.110 1.00 21.11 184 GLU A O 1
ATOM 1417 N N . ILE A 1 185 ? -14.538 -31.252 -30.255 1.00 21.67 185 ILE A N 1
ATOM 1418 C CA . ILE A 1 185 ? -14.057 -32.491 -29.661 1.00 22.36 185 ILE A CA 1
ATOM 1419 C C . ILE A 1 185 ? -13.463 -33.311 -30.798 1.00 24.25 185 ILE A C 1
ATOM 1420 O O . ILE A 1 185 ? -14.196 -33.794 -31.654 1.00 24.67 185 ILE A O 1
ATOM 1425 N N . ASN A 1 186 ? -12.141 -33.447 -30.826 1.00 26.47 186 ASN A N 1
ATOM 1426 C CA . ASN A 1 186 ? -11.508 -34.204 -31.890 1.00 29.21 186 ASN A CA 1
ATOM 1427 C C . ASN A 1 186 ? -11.120 -35.621 -31.474 1.00 31.12 186 ASN A C 1
ATOM 1428 O O . ASN A 1 186 ? -11.486 -36.107 -30.391 1.00 31.01 186 ASN A O 1
ATOM 1433 N N . ASP A 1 187 ? -10.377 -36.279 -32.360 1.00 31.75 187 ASP A N 1
ATOM 1434 C CA . ASP A 1 187 ? -9.948 -37.641 -32.137 1.00 32.36 187 ASP A CA 1
ATOM 1435 C C . ASP A 1 187 ? -8.804 -37.729 -31.164 1.00 32.59 187 ASP A C 1
ATOM 1436 O O . ASP A 1 187 ? -8.452 -38.812 -30.711 1.00 33.56 187 ASP A O 1
ATOM 1441 N N . ARG A 1 188 ? -8.233 -36.583 -30.817 1.00 31.69 188 ARG A N 1
ATOM 1442 C CA . ARG A 1 188 ? -7.153 -36.557 -29.845 1.00 31.67 188 ARG A CA 1
ATOM 1443 C C . ARG A 1 188 ? -7.777 -36.829 -28.472 1.00 31.79 188 ARG A C 1
ATOM 1444 O O . ARG A 1 188 ? -7.073 -37.106 -27.491 1.00 31.34 188 ARG A O 1
ATOM 1452 N N . ASP A 1 189 ? -9.108 -36.744 -28.424 1.00 31.82 189 ASP A N 1
ATOM 1453 C CA . ASP A 1 189 ? -9.880 -36.966 -27.202 1.00 32.59 189 ASP A CA 1
ATOM 1454 C C . ASP A 1 189 ? -10.241 -38.424 -27.079 1.00 34.14 189 ASP A C 1
ATOM 1455 O O . ASP A 1 189 ? -10.628 -38.925 -26.017 1.00 35.55 189 ASP A O 1
ATOM 1460 N N . LYS A 1 190 ? -10.080 -39.116 -28.193 1.00 34.56 190 LYS A N 1
ATOM 1461 C CA . LYS A 1 190 ? -10.374 -40.531 -28.208 1.00 35.89 190 LYS A CA 1
ATOM 1462 C C . LYS A 1 190 ? -9.240 -41.338 -27.522 1.00 36.57 190 LYS A C 1
ATOM 1463 O O . LYS A 1 190 ? -9.413 -42.546 -27.287 1.00 36.64 190 LYS A O 1
ATOM 1469 N N . HIS A 1 191 ? -8.096 -40.685 -27.229 1.00 36.90 191 HIS A N 1
ATOM 1470 C CA . HIS A 1 191 ? -6.906 -41.274 -26.564 1.00 38.54 191 HIS A CA 1
ATOM 1471 C C . HIS A 1 191 ? -6.679 -40.640 -25.198 1.00 39.22 191 HIS A C 1
ATOM 1472 O O . HIS A 1 191 ? -6.405 -41.328 -24.212 1.00 39.93 191 HIS A O 1
ATOM 1479 N N . TYR A 1 192 ? -6.809 -39.321 -25.142 1.00 39.68 192 TYR A N 1
ATOM 1480 C CA . TYR A 1 192 ? -6.636 -38.582 -23.900 1.00 39.71 192 TYR A CA 1
ATOM 1481 C C . TYR A 1 192 ? -7.987 -38.341 -23.233 1.00 38.58 192 TYR A C 1
ATOM 1482 O O . TYR A 1 192 ? -9.000 -38.177 -23.917 1.00 39.30 192 TYR A O 1
ATOM 1491 N N . TYR A 1 193 ? -8.004 -38.337 -21.902 1.00 35.96 193 TYR A N 1
ATOM 1492 C CA . TYR A 1 193 ? -9.239 -38.096 -21.169 1.00 35.08 193 TYR A CA 1
ATOM 1493 C C . TYR A 1 193 ? -9.045 -37.073 -20.053 1.00 36.70 193 TYR A C 1
ATOM 1494 O O . TYR A 1 193 ? -10.006 -36.439 -19.615 1.00 36.97 193 TYR A O 1
ATOM 1503 N N . PHE A 1 194 ? -7.802 -36.918 -19.599 1.00 37.03 194 PHE A N 1
ATOM 1504 C CA . PHE A 1 194 ? -7.471 -35.970 -18.548 1.00 39.09 194 PHE A CA 1
ATOM 1505 C C . PHE A 1 194 ? -6.005 -35.580 -18.664 1.00 41.39 194 PHE A C 1
ATOM 1506 O O . PHE A 1 194 ? -5.111 -36.434 -18.605 1.00 40.76 194 PHE A O 1
ATOM 1514 N N . LYS A 1 195 ? -5.768 -34.281 -18.823 1.00 42.95 195 LYS A N 1
ATOM 1515 C CA . LYS A 1 195 ? -4.416 -33.753 -18.949 1.00 44.97 195 LYS A CA 1
ATOM 1516 C C . LYS A 1 195 ? -3.598 -34.552 -19.969 1.00 46.38 195 LYS A C 1
ATOM 1517 O O . LYS A 1 195 ? -3.667 -34.288 -21.179 1.00 47.74 195 LYS A O 1
ATOM 1523 N N . ASP A 1 196 ? -2.828 -35.526 -19.495 1.00 46.94 196 ASP A N 1
ATOM 1524 C CA . ASP A 1 196 ? -2.025 -36.317 -20.416 1.00 47.40 196 ASP A CA 1
ATOM 1525 C C . ASP A 1 196 ? -2.138 -37.814 -20.156 1.00 47.36 196 ASP A C 1
ATOM 1526 O O . ASP A 1 196 ? -1.151 -38.547 -20.230 1.00 47.06 196 ASP A O 1
ATOM 1531 N N . TYR A 1 197 ? -3.353 -38.261 -19.853 1.00 47.61 197 TYR A N 1
ATOM 1532 C CA . TYR A 1 197 ? -3.602 -39.672 -19.596 1.00 47.28 197 TYR A CA 1
ATOM 1533 C C . TYR A 1 197 ? -4.245 -40.304 -20.823 1.00 46.71 197 TYR A C 1
ATOM 1534 O O . TYR A 1 197 ? -5.363 -39.948 -21.196 1.00 45.82 197 TYR A O 1
ATOM 1543 N N . LYS A 1 198 ? -3.532 -41.238 -21.447 1.00 45.38 198 LYS A N 1
ATOM 1544 C CA . LYS A 1 198 ? -4.031 -41.929 -22.628 1.00 43.66 198 LYS A CA 1
ATOM 1545 C C . LYS A 1 198 ? -4.669 -43.267 -22.250 1.00 43.46 198 LYS A C 1
ATOM 1546 O O . LYS A 1 198 ? -4.698 -43.650 -21.077 1.00 42.44 198 LYS A O 1
ATOM 1548 N N . VAL A 1 199 ? -5.175 -43.977 -23.253 1.00 44.98 199 VAL A N 1
ATOM 1549 C CA . VAL A 1 199 ? -5.823 -45.276 -23.049 1.00 46.75 199 VAL A CA 1
ATOM 1550 C C . VAL A 1 199 ? -5.153 -46.359 -23.929 1.00 48.94 199 VAL A C 1
ATOM 1551 O O . VAL A 1 199 ? -4.945 -46.152 -25.138 1.00 49.87 199 VAL A O 1
ATOM 1555 N N . GLU A 1 200 ? -4.846 -47.513 -23.325 1.00 51.11 200 GLU A N 1
ATOM 1556 C CA . GLU A 1 200 ? -4.186 -48.638 -24.017 1.00 54.04 200 GLU A CA 1
ATOM 1557 C C . GLU A 1 200 ? -5.113 -49.896 -24.131 1.00 55.67 200 GLU A C 1
ATOM 1558 O O . GLU A 1 200 ? -6.166 -49.963 -23.470 1.00 56.96 200 GLU A O 1
ATOM 1564 N N . SER A 1 201 ? -4.687 -50.900 -24.927 1.00 58.50 201 SER A N 1
ATOM 1565 C CA . SER A 1 201 ? -5.428 -52.153 -25.263 1.00 57.40 201 SER A CA 1
ATOM 1566 C C . SER A 1 201 ? -5.413 -53.197 -24.123 1.00 59.60 201 SER A C 1
ATOM 1567 O O . SER A 1 201 ? -4.462 -53.250 -23.318 1.00 59.78 201 SER A O 1
ATOM 1570 N N . ASN B 1 2 ? -8.551 -56.714 -17.051 1.00 50.10 2 ASN B N 1
ATOM 1571 C CA . ASN B 1 2 ? -8.556 -57.445 -15.751 1.00 49.84 2 ASN B CA 1
ATOM 1572 C C . ASN B 1 2 ? -7.673 -56.813 -14.669 1.00 48.44 2 ASN B C 1
ATOM 1573 O O . ASN B 1 2 ? -6.569 -57.289 -14.379 1.00 48.14 2 ASN B O 1
ATOM 1578 N N . MET B 1 3 ? -8.180 -55.728 -14.092 1.00 46.86 3 MET B N 1
ATOM 1579 C CA . MET B 1 3 ? -7.514 -54.997 -13.020 1.00 43.72 3 MET B CA 1
ATOM 1580 C C . MET B 1 3 ? -8.688 -54.541 -12.181 1.00 40.50 3 MET B C 1
ATOM 1581 O O . MET B 1 3 ? -9.583 -53.848 -12.674 1.00 41.08 3 MET B O 1
ATOM 1586 N N . PRO B 1 4 ? -8.717 -54.935 -10.906 1.00 37.26 4 PRO B N 1
ATOM 1587 C CA . PRO B 1 4 ? -9.850 -54.508 -10.083 1.00 35.26 4 PRO B CA 1
ATOM 1588 C C . PRO B 1 4 ? -10.132 -53.004 -10.195 1.00 33.18 4 PRO B C 1
ATOM 1589 O O . PRO B 1 4 ? -9.220 -52.179 -10.098 1.00 33.05 4 PRO B O 1
ATOM 1593 N N . MET B 1 5 ? -11.394 -52.664 -10.431 1.00 30.90 5 MET B N 1
ATOM 1594 C CA . MET B 1 5 ? -11.810 -51.270 -10.537 1.00 29.49 5 MET B CA 1
ATOM 1595 C C . MET B 1 5 ? -11.105 -50.452 -9.460 1.00 27.14 5 MET B C 1
ATOM 1596 O O . MET B 1 5 ? -10.536 -49.404 -9.740 1.00 28.14 5 MET B O 1
ATOM 1601 N N . THR B 1 6 ? -11.154 -50.953 -8.233 1.00 26.26 6 THR B N 1
ATOM 1602 C CA . THR B 1 6 ? -10.525 -50.323 -7.080 1.00 24.96 6 THR B CA 1
ATOM 1603 C C . THR B 1 6 ? -9.100 -49.902 -7.352 1.00 23.98 6 THR B C 1
ATOM 1604 O O . THR B 1 6 ? -8.696 -48.821 -6.975 1.00 23.72 6 THR B O 1
ATOM 1608 N N . GLU B 1 7 ? -8.335 -50.775 -7.994 1.00 24.29 7 GLU B N 1
ATOM 1609 C CA . GLU B 1 7 ? -6.936 -50.499 -8.284 1.00 25.58 7 GLU B CA 1
ATOM 1610 C C . GLU B 1 7 ? -6.751 -49.606 -9.520 1.00 26.44 7 GLU B C 1
ATOM 1611 O O . GLU B 1 7 ? -5.662 -49.080 -9.767 1.00 26.32 7 GLU B O 1
ATOM 1617 N N . ARG B 1 8 ? -7.820 -49.429 -10.290 1.00 26.89 8 ARG B N 1
ATOM 1618 C CA . ARG B 1 8 ? -7.764 -48.567 -11.471 1.00 26.85 8 ARG B CA 1
ATOM 1619 C C . ARG B 1 8 ? -8.009 -47.124 -11.016 1.00 26.33 8 ARG B C 1
ATOM 1620 O O . ARG B 1 8 ? -7.551 -46.174 -11.648 1.00 27.27 8 ARG B O 1
ATOM 1628 N N . ILE B 1 9 ? -8.736 -46.969 -9.912 1.00 25.66 9 ILE B N 1
ATOM 1629 C CA . ILE B 1 9 ? -9.019 -45.657 -9.343 1.00 24.77 9 ILE B CA 1
ATOM 1630 C C . ILE B 1 9 ? -7.700 -45.032 -8.914 1.00 24.29 9 ILE B C 1
ATOM 1631 O O . ILE B 1 9 ? -7.330 -43.942 -9.353 1.00 23.03 9 ILE B O 1
ATOM 1636 N N . ARG B 1 10 ? -7.002 -45.755 -8.050 1.00 25.41 10 ARG B N 1
ATOM 1637 C CA . ARG B 1 10 ? -5.702 -45.345 -7.546 1.00 27.47 10 ARG B CA 1
ATOM 1638 C C . ARG B 1 10 ? -4.675 -45.048 -8.631 1.00 28.14 10 ARG B C 1
ATOM 1639 O O . ARG B 1 10 ? -3.755 -44.252 -8.422 1.00 29.14 10 ARG B O 1
ATOM 1647 N N . ALA B 1 11 ? -4.826 -45.705 -9.778 1.00 28.17 11 ALA B N 1
ATOM 1648 C CA . ALA B 1 11 ? -3.919 -45.513 -10.908 1.00 28.13 11 ALA B CA 1
ATOM 1649 C C . ALA B 1 11 ? -4.343 -44.380 -11.845 1.00 27.55 11 ALA B C 1
ATOM 1650 O O . ALA B 1 11 ? -3.636 -44.067 -12.802 1.00 26.55 11 ALA B O 1
ATOM 1652 N N . GLY B 1 12 ? -5.500 -43.783 -11.576 1.00 26.20 12 GLY B N 1
ATOM 1653 C CA . GLY B 1 12 ? -5.983 -42.697 -12.408 1.00 25.60 12 GLY B CA 1
ATOM 1654 C C . GLY B 1 12 ? -6.446 -43.193 -13.760 1.00 25.62 12 GLY B C 1
ATOM 1655 O O . GLY B 1 12 ? -6.430 -42.460 -14.752 1.00 25.21 12 GLY B O 1
ATOM 1656 N N . LYS B 1 13 ? -6.848 -44.459 -13.792 1.00 25.61 13 LYS B N 1
ATOM 1657 C CA . LYS B 1 13 ? -7.331 -45.082 -14.999 1.00 24.18 13 LYS B CA 1
ATOM 1658 C C . LYS B 1 13 ? -8.841 -45.016 -15.007 1.00 23.19 13 LYS B C 1
ATOM 1659 O O . LYS B 1 13 ? -9.480 -44.817 -13.973 1.00 21.41 13 LYS B O 1
ATOM 1665 N N . LEU B 1 14 ? -9.411 -45.187 -16.190 1.00 21.93 14 LEU B N 1
ATOM 1666 C CA . LEU B 1 14 ? -10.848 -45.124 -16.321 1.00 21.20 14 LEU B CA 1
ATOM 1667 C C . LEU B 1 14 ? -11.453 -46.365 -15.698 1.00 20.79 14 LEU B C 1
ATOM 1668 O O . LEU B 1 14 ? -10.940 -47.476 -15.860 1.00 20.46 14 LEU B O 1
ATOM 1673 N N . PHE B 1 15 ? -12.560 -46.151 -14.996 1.00 20.19 15 PHE B N 1
ATOM 1674 C CA . PHE B 1 15 ? -13.251 -47.203 -14.267 1.00 19.13 15 PHE B CA 1
ATOM 1675 C C . PHE B 1 15 ? -14.743 -46.987 -14.142 1.00 19.05 15 PHE B C 1
ATOM 1676 O O . PHE B 1 15 ? -15.262 -45.951 -14.534 1.00 19.93 15 PHE B O 1
ATOM 1684 N N . THR B 1 16 ? -15.414 -47.994 -13.590 1.00 18.84 16 THR B N 1
ATOM 1685 C CA . THR B 1 16 ? -16.842 -47.945 -13.319 1.00 18.85 16 THR B CA 1
ATOM 1686 C C . THR B 1 16 ? -16.948 -48.534 -11.927 1.00 18.62 16 THR B C 1
ATOM 1687 O O . THR B 1 16 ? -16.081 -49.292 -11.500 1.00 16.31 16 THR B O 1
ATOM 1691 N N . ASP B 1 17 ? -18.014 -48.193 -11.224 1.00 19.50 17 ASP B N 1
ATOM 1692 C CA . ASP B 1 17 ? -18.150 -48.623 -9.855 1.00 21.19 17 ASP B CA 1
ATOM 1693 C C . ASP B 1 17 ? -19.330 -49.513 -9.503 1.00 21.53 17 ASP B C 1
ATOM 1694 O O . ASP B 1 17 ? -19.812 -49.465 -8.386 1.00 23.62 17 ASP B O 1
ATOM 1699 N N . MET B 1 18 ? -19.788 -50.349 -10.421 1.00 22.50 18 MET B N 1
ATOM 1700 C CA . MET B 1 18 ? -20.933 -51.196 -10.116 1.00 22.65 18 MET B CA 1
ATOM 1701 C C . MET B 1 18 ? -20.528 -52.574 -9.608 1.00 24.04 18 MET B C 1
ATOM 1702 O O . MET B 1 18 ? -21.244 -53.552 -9.806 1.00 22.48 18 MET B O 1
ATOM 1707 N N . CYS B 1 19 ? -19.385 -52.657 -8.940 1.00 24.34 19 CYS B N 1
ATOM 1708 C CA . CYS B 1 19 ? -18.928 -53.948 -8.455 1.00 24.42 19 CYS B CA 1
ATOM 1709 C C . CYS B 1 19 ? -17.792 -53.873 -7.435 1.00 24.17 19 CYS B C 1
ATOM 1710 O O . CYS B 1 19 ? -17.300 -52.796 -7.094 1.00 23.44 19 CYS B O 1
ATOM 1713 N N . GLU B 1 20 ? -17.382 -55.049 -6.966 1.00 24.11 20 GLU B N 1
ATOM 1714 C CA . GLU B 1 20 ? -16.302 -55.188 -6.006 1.00 22.29 20 GLU B CA 1
ATOM 1715 C C . GLU B 1 20 ? -16.611 -54.552 -4.671 1.00 22.65 20 GLU B C 1
ATOM 1716 O O . GLU B 1 20 ? -15.726 -54.036 -4.004 1.00 24.49 20 GLU B O 1
ATOM 1722 N N . GLY B 1 21 ? -17.875 -54.581 -4.281 1.00 22.07 21 GLY B N 1
ATOM 1723 C CA . GLY B 1 21 ? -18.237 -54.030 -2.991 1.00 20.19 21 GLY B CA 1
ATOM 1724 C C . GLY B 1 21 ? -18.416 -52.529 -2.923 1.00 20.01 21 GLY B C 1
ATOM 1725 O O . GLY B 1 21 ? -18.741 -51.988 -1.859 1.00 18.96 21 GLY B O 1
ATOM 1726 N N . LEU B 1 22 ? -18.211 -51.852 -4.049 1.00 18.65 22 LEU B N 1
ATOM 1727 C CA . LEU B 1 22 ? -18.349 -50.407 -4.084 1.00 16.41 22 LEU B CA 1
ATOM 1728 C C . LEU B 1 22 ? -19.793 -49.997 -3.786 1.00 17.20 22 LEU B C 1
ATOM 1729 O O . LEU B 1 22 ? -20.038 -49.158 -2.926 1.00 18.51 22 LEU B O 1
ATOM 1734 N N . PRO B 1 23 ? -20.768 -50.589 -4.487 1.00 16.28 23 PRO B N 1
ATOM 1735 C CA . PRO B 1 23 ? -22.166 -50.233 -4.233 1.00 16.27 23 PRO B CA 1
ATOM 1736 C C . PRO B 1 23 ? -22.577 -50.416 -2.768 1.00 18.83 23 PRO B C 1
ATOM 1737 O O . PRO B 1 23 ? -23.389 -49.662 -2.226 1.00 20.37 23 PRO B O 1
ATOM 1741 N N . GLU B 1 24 ? -22.020 -51.434 -2.131 1.00 19.09 24 GLU B N 1
ATOM 1742 C CA . GLU B 1 24 ? -22.328 -51.730 -0.741 1.00 18.74 24 GLU B CA 1
ATOM 1743 C C . GLU B 1 24 ? -21.708 -50.669 0.148 1.00 19.14 24 GLU B C 1
ATOM 1744 O O . GLU B 1 24 ? -22.259 -50.305 1.184 1.00 18.84 24 GLU B O 1
ATOM 1750 N N . LYS B 1 25 ? -20.539 -50.190 -0.255 1.00 18.60 25 LYS B N 1
ATOM 1751 C CA . LYS B 1 25 ? -19.867 -49.173 0.509 1.00 17.94 25 LYS B CA 1
ATOM 1752 C C . LYS B 1 25 ? -20.749 -47.952 0.412 1.00 19.93 25 LYS B C 1
ATOM 1753 O O . LYS B 1 25 ? -21.077 -47.337 1.414 1.00 22.00 25 LYS B O 1
ATOM 1759 N N . ARG B 1 26 ? -21.164 -47.630 -0.805 1.00 20.42 26 ARG B N 1
ATOM 1760 C CA . ARG B 1 26 ? -21.983 -46.456 -1.051 1.00 20.39 26 ARG B CA 1
ATOM 1761 C C . ARG B 1 26 ? -23.265 -46.435 -0.246 1.00 20.89 26 ARG B C 1
ATOM 1762 O O . ARG B 1 26 ? -23.675 -45.391 0.268 1.00 20.94 26 ARG B O 1
ATOM 1770 N N . LEU B 1 27 ? -23.899 -47.590 -0.126 1.00 21.31 27 LEU B N 1
ATOM 1771 C CA . LEU B 1 27 ? -25.149 -47.663 0.610 1.00 21.17 27 LEU B CA 1
ATOM 1772 C C . LEU B 1 27 ? -24.939 -47.477 2.120 1.00 21.45 27 LEU B C 1
ATOM 1773 O O . LEU B 1 27 ? -25.816 -46.976 2.821 1.00 21.33 27 LEU B O 1
ATOM 1778 N N . ARG B 1 28 ? -23.773 -47.864 2.619 1.00 20.98 28 ARG B N 1
ATOM 1779 C CA . ARG B 1 28 ? -23.484 -47.709 4.039 1.00 21.34 28 ARG B CA 1
ATOM 1780 C C . ARG B 1 28 ? -23.372 -46.218 4.328 1.00 21.33 28 ARG B C 1
ATOM 1781 O O . ARG B 1 28 ? -24.071 -45.681 5.191 1.00 21.94 28 ARG B O 1
ATOM 1783 N N . GLY B 1 29 ? -22.488 -45.558 3.586 1.00 21.83 29 GLY B N 1
ATOM 1784 C CA . GLY B 1 29 ? -22.278 -44.133 3.743 1.00 20.54 29 GLY B CA 1
ATOM 1785 C C . GLY B 1 29 ? -23.545 -43.329 3.509 1.00 20.42 29 GLY B C 1
ATOM 1786 O O . GLY B 1 29 ? -23.935 -42.530 4.362 1.00 21.53 29 GLY B O 1
ATOM 1787 N N . LYS B 1 30 ? -24.198 -43.535 2.372 1.00 19.80 30 LYS B N 1
ATOM 1788 C CA . LYS B 1 30 ? -25.414 -42.800 2.064 1.00 19.01 30 LYS B CA 1
ATOM 1789 C C . LYS B 1 30 ? -26.551 -43.081 3.041 1.00 18.99 30 LYS B C 1
ATOM 1790 O O . LYS B 1 30 ? -27.577 -42.409 3.029 1.00 19.96 30 LYS B O 1
ATOM 1796 N N . THR B 1 31 ? -26.371 -44.079 3.894 1.00 19.48 31 THR B N 1
ATOM 1797 C CA . THR B 1 31 ? -27.391 -44.421 4.872 1.00 18.78 31 THR B CA 1
ATOM 1798 C C . THR B 1 31 ? -27.190 -43.511 6.078 1.00 17.50 31 THR B C 1
ATOM 1799 O O . THR B 1 31 ? -28.136 -42.975 6.636 1.00 15.65 31 THR B O 1
ATOM 1803 N N . LEU B 1 32 ? -25.939 -43.340 6.471 1.00 17.26 32 LEU B N 1
ATOM 1804 C CA . LEU B 1 32 ? -25.616 -42.475 7.592 1.00 18.29 32 LEU B CA 1
ATOM 1805 C C . LEU B 1 32 ? -25.953 -41.032 7.208 1.00 17.99 32 LEU B C 1
ATOM 1806 O O . LEU B 1 32 ? -26.473 -40.257 8.016 1.00 18.06 32 LEU B O 1
ATOM 1811 N N . MET B 1 33 ? -25.643 -40.701 5.957 1.00 17.97 33 MET B N 1
ATOM 1812 C CA . MET B 1 33 ? -25.896 -39.387 5.367 1.00 17.74 33 MET B CA 1
ATOM 1813 C C . MET B 1 33 ? -27.377 -39.026 5.499 1.00 17.42 33 MET B C 1
ATOM 1814 O O . MET B 1 33 ? -27.731 -37.902 5.849 1.00 17.25 33 MET B O 1
ATOM 1819 N N . TYR B 1 34 ? -28.237 -39.995 5.220 1.00 16.72 34 TYR B N 1
ATOM 1820 C CA . TYR B 1 34 ? -29.659 -39.782 5.310 1.00 17.47 34 TYR B CA 1
ATOM 1821 C C . TYR B 1 34 ? -30.099 -39.524 6.762 1.00 19.86 34 TYR B C 1
ATOM 1822 O O . TYR B 1 34 ? -30.945 -38.650 7.006 1.00 21.48 34 TYR B O 1
ATOM 1831 N N . GLU B 1 35 ? -29.604 -40.288 7.736 1.00 20.19 35 GLU B N 1
ATOM 1832 C CA . GLU B 1 35 ? -30.065 -40.004 9.096 1.00 21.23 35 GLU B CA 1
ATOM 1833 C C . GLU B 1 35 ? -29.480 -38.667 9.589 1.00 18.78 35 GLU B C 1
ATOM 1834 O O . GLU B 1 35 ? -30.106 -38.016 10.424 1.00 19.62 35 GLU B O 1
ATOM 1840 N N . PHE B 1 36 ? -28.298 -38.257 9.116 1.00 15.87 36 PHE B N 1
ATOM 1841 C CA . PHE B 1 36 ? -27.758 -36.943 9.476 1.00 13.87 36 PHE B CA 1
ATOM 1842 C C . PHE B 1 36 ? -28.634 -35.856 8.836 1.00 13.54 36 PHE B C 1
ATOM 1843 O O . PHE B 1 36 ? -29.248 -35.038 9.523 1.00 13.70 36 PHE B O 1
ATOM 1851 N N . ASN B 1 37 ? -28.694 -35.886 7.513 1.00 13.30 37 ASN B N 1
ATOM 1852 C CA . ASN B 1 37 ? -29.456 -34.931 6.753 1.00 11.19 37 ASN B CA 1
ATOM 1853 C C . ASN B 1 37 ? -30.891 -34.780 7.199 1.00 11.82 37 ASN B C 1
ATOM 1854 O O . ASN B 1 37 ? -31.461 -33.729 7.012 1.00 13.38 37 ASN B O 1
ATOM 1859 N N . HIS B 1 38 ? -31.487 -35.800 7.800 1.00 12.18 38 HIS B N 1
ATOM 1860 C CA . HIS B 1 38 ? -32.870 -35.673 8.238 1.00 10.76 38 HIS B CA 1
ATOM 1861 C C . HIS B 1 38 ? -33.021 -35.578 9.755 1.00 12.56 38 HIS B C 1
ATOM 1862 O O . HIS B 1 38 ? -34.141 -35.529 10.278 1.00 13.15 38 HIS B O 1
ATOM 1869 N N . SER B 1 39 ? -31.898 -35.526 10.462 1.00 11.94 39 SER B N 1
ATOM 1870 C CA . SER B 1 39 ? -31.914 -35.426 11.918 1.00 13.09 39 SER B CA 1
ATOM 1871 C C . SER B 1 39 ? -32.467 -34.074 12.339 1.00 15.48 39 SER B C 1
ATOM 1872 O O . SER B 1 39 ? -32.294 -33.098 11.623 1.00 18.53 39 SER B O 1
ATOM 1875 N N . HIS B 1 40 ? -33.130 -34.016 13.493 1.00 17.93 40 HIS B N 1
ATOM 1876 C CA . HIS B 1 40 ? -33.697 -32.773 14.029 1.00 17.87 40 HIS B CA 1
ATOM 1877 C C . HIS B 1 40 ? -32.544 -31.932 14.580 1.00 19.34 40 HIS B C 1
ATOM 1878 O O . HIS B 1 40 ? -31.627 -32.478 15.183 1.00 20.70 40 HIS B O 1
ATOM 1885 N N . PRO B 1 41 ? -32.561 -30.601 14.362 1.00 20.96 41 PRO B N 1
ATOM 1886 C CA . PRO B 1 41 ? -31.498 -29.704 14.848 1.00 20.56 41 PRO B CA 1
ATOM 1887 C C . PRO B 1 41 ? -31.183 -29.854 16.318 1.00 20.80 41 PRO B C 1
ATOM 1888 O O . PRO B 1 41 ? -30.086 -29.547 16.758 1.00 20.31 41 PRO B O 1
ATOM 1892 N N . SER B 1 42 ? -32.155 -30.329 17.083 1.00 22.71 42 SER B N 1
ATOM 1893 C CA . SER B 1 42 ? -31.964 -30.522 18.514 1.00 25.22 42 SER B CA 1
ATOM 1894 C C . SER B 1 42 ? -31.196 -31.798 18.836 1.00 25.74 42 SER B C 1
ATOM 1895 O O . SER B 1 42 ? -30.746 -31.970 19.961 1.00 28.32 42 SER B O 1
ATOM 1898 N N . GLU B 1 43 ? -31.055 -32.693 17.861 1.00 26.07 43 GLU B N 1
ATOM 1899 C CA . GLU B 1 43 ? -30.343 -33.953 18.067 1.00 26.07 43 GLU B CA 1
ATOM 1900 C C . GLU B 1 43 ? -28.840 -33.767 17.915 1.00 26.45 43 GLU B C 1
ATOM 1901 O O . GLU B 1 43 ? -28.184 -34.518 17.204 1.00 27.24 43 GLU B O 1
ATOM 1907 N N . VAL B 1 44 ? -28.300 -32.771 18.605 1.00 26.49 44 VAL B N 1
ATOM 1908 C CA . VAL B 1 44 ? -26.876 -32.461 18.539 1.00 26.76 44 VAL B CA 1
ATOM 1909 C C . VAL B 1 44 ? -25.913 -33.661 18.794 1.00 29.53 44 VAL B C 1
ATOM 1910 O O . VAL B 1 44 ? -25.003 -33.894 17.996 1.00 30.79 44 VAL B O 1
ATOM 1914 N N . GLU B 1 45 ? -26.058 -34.416 19.890 1.00 30.63 45 GLU B N 1
ATOM 1915 C CA . GLU B 1 45 ? -25.128 -35.561 20.126 1.00 33.01 45 GLU B CA 1
ATOM 1916 C C . GLU B 1 45 ? -25.180 -36.509 18.919 1.00 30.87 45 GLU B C 1
ATOM 1917 O O . GLU B 1 45 ? -24.146 -36.951 18.398 1.00 32.28 45 GLU B O 1
ATOM 1923 N N . LYS B 1 46 ? -26.400 -36.809 18.481 1.00 28.72 46 LYS B N 1
ATOM 1924 C CA . LYS B 1 46 ? -26.627 -37.696 17.334 1.00 27.13 46 LYS B CA 1
ATOM 1925 C C . LYS B 1 46 ? -25.813 -37.209 16.160 1.00 25.42 46 LYS B C 1
ATOM 1926 O O . LYS B 1 46 ? -25.016 -37.943 15.586 1.00 25.33 46 LYS B O 1
ATOM 1932 N N . ARG B 1 47 ? -26.007 -35.947 15.812 1.00 24.41 47 ARG B N 1
ATOM 1933 C CA . ARG B 1 47 ? -25.286 -35.362 14.699 1.00 22.97 47 ARG B CA 1
ATOM 1934 C C . ARG B 1 47 ? -23.788 -35.466 14.961 1.00 22.91 47 ARG B C 1
ATOM 1935 O O . ARG B 1 47 ? -23.018 -35.823 14.076 1.00 23.32 47 ARG B O 1
ATOM 1943 N N . GLU B 1 48 ? -23.388 -35.156 16.190 1.00 23.78 48 GLU B N 1
ATOM 1944 C CA . GLU B 1 48 ? -21.986 -35.217 16.623 1.00 25.40 48 GLU B CA 1
ATOM 1945 C C . GLU B 1 48 ? -21.328 -36.577 16.380 1.00 24.06 48 GLU B C 1
ATOM 1946 O O . GLU B 1 48 ? -20.126 -36.654 16.118 1.00 24.59 48 GLU B O 1
ATOM 1952 N N . SER B 1 49 ? -22.091 -37.659 16.473 1.00 22.74 49 SER B N 1
ATOM 1953 C CA . SER B 1 49 ? -21.461 -38.970 16.303 1.00 22.76 49 SER B CA 1
ATOM 1954 C C . SER B 1 49 ? -21.504 -39.406 14.860 1.00 21.49 49 SER B C 1
ATOM 1955 O O . SER B 1 49 ? -20.598 -40.086 14.387 1.00 23.76 49 SER B O 1
ATOM 1958 N N . LEU B 1 50 ? -22.564 -39.019 14.163 1.00 19.50 50 LEU B N 1
ATOM 1959 C CA . LEU B 1 50 ? -22.705 -39.362 12.763 1.00 18.42 50 LEU B CA 1
ATOM 1960 C C . LEU B 1 50 ? -21.537 -38.773 11.984 1.00 19.42 50 LEU B C 1
ATOM 1961 O O . LEU B 1 50 ? -21.047 -39.371 11.034 1.00 19.03 50 LEU B O 1
ATOM 1966 N N . ILE B 1 51 ? -21.078 -37.598 12.391 1.00 20.27 51 ILE B N 1
ATOM 1967 C CA . ILE B 1 51 ? -19.954 -36.970 11.703 1.00 21.98 51 ILE B CA 1
ATOM 1968 C C . ILE B 1 51 ? -18.697 -37.792 11.853 1.00 23.10 51 ILE B C 1
ATOM 1969 O O . ILE B 1 51 ? -17.965 -38.027 10.896 1.00 22.54 51 ILE B O 1
ATOM 1974 N N . LYS B 1 52 ? -18.433 -38.196 13.083 1.00 24.62 52 LYS B N 1
ATOM 1975 C CA . LYS B 1 52 ? -17.255 -38.992 13.355 1.00 26.46 52 LYS B CA 1
ATOM 1976 C C . LYS B 1 52 ? -17.384 -40.254 12.568 1.00 27.35 52 LYS B C 1
ATOM 1977 O O . LYS B 1 52 ? -16.421 -40.784 11.995 1.00 28.40 52 LYS B O 1
ATOM 1979 N N . GLU B 1 53 ? -18.619 -40.711 12.570 1.00 28.26 53 GLU B N 1
ATOM 1980 C CA . GLU B 1 53 ? -18.988 -41.901 11.897 1.00 29.42 53 GLU B CA 1
ATOM 1981 C C . GLU B 1 53 ? -18.923 -41.775 10.369 1.00 29.29 53 GLU B C 1
ATOM 1982 O O . GLU B 1 53 ? -18.294 -42.635 9.775 1.00 30.21 53 GLU B O 1
ATOM 1988 N N . MET B 1 54 ? -19.540 -40.765 9.714 1.00 27.48 54 MET B N 1
ATOM 1989 C CA . MET B 1 54 ? -19.570 -40.647 8.225 1.00 24.59 54 MET B CA 1
ATOM 1990 C C . MET B 1 54 ? -18.238 -40.584 7.490 1.00 22.87 54 MET B C 1
ATOM 1991 O O . MET B 1 54 ? -18.014 -41.273 6.502 1.00 22.69 54 MET B O 1
ATOM 1996 N N . PHE B 1 55 ? -17.352 -39.741 7.986 1.00 20.60 55 PHE B N 1
ATOM 1997 C CA . PHE B 1 55 ? -16.057 -39.539 7.360 1.00 20.71 55 PHE B CA 1
ATOM 1998 C C . PHE B 1 55 ? -14.976 -40.457 7.897 1.00 17.95 55 PHE B C 1
ATOM 1999 O O . PHE B 1 55 ? -15.029 -40.863 9.045 1.00 18.19 55 PHE B O 1
ATOM 2007 N N . ALA B 1 56 ? -14.002 -40.791 7.063 1.00 16.00 56 ALA B N 1
ATOM 2008 C CA . ALA B 1 56 ? -12.929 -41.668 7.495 1.00 15.97 56 ALA B CA 1
ATOM 2009 C C . ALA B 1 56 ? -12.109 -40.992 8.587 1.00 16.76 56 ALA B C 1
ATOM 2010 O O . ALA B 1 56 ? -11.632 -41.642 9.528 1.00 18.12 56 ALA B O 1
ATOM 2012 N N . THR B 1 57 ? -11.949 -39.684 8.468 1.00 16.21 57 THR B N 1
ATOM 2013 C CA . THR B 1 57 ? -11.177 -38.946 9.454 1.00 17.05 57 THR B CA 1
ATOM 2014 C C . THR B 1 57 ? -11.805 -37.605 9.752 1.00 16.15 57 THR B C 1
ATOM 2015 O O . THR B 1 57 ? -12.175 -36.879 8.848 1.00 17.18 57 THR B O 1
ATOM 2019 N N . VAL B 1 58 ? -11.924 -37.284 11.030 1.00 17.46 58 VAL B N 1
ATOM 2020 C CA . VAL B 1 58 ? -12.524 -36.026 11.465 1.00 18.14 58 VAL B CA 1
ATOM 2021 C C . VAL B 1 58 ? -11.817 -35.574 12.735 1.00 19.32 58 VAL B C 1
ATOM 2022 O O . VAL B 1 58 ? -11.790 -36.296 13.722 1.00 19.53 58 VAL B O 1
ATOM 2026 N N . GLY B 1 59 ? -11.244 -34.379 12.703 1.00 20.41 59 GLY B N 1
ATOM 2027 C CA . GLY B 1 59 ? -10.553 -33.860 13.859 1.00 17.78 59 GLY B CA 1
ATOM 2028 C C . GLY B 1 59 ? -11.562 -33.338 14.846 1.00 18.77 59 GLY B C 1
ATOM 2029 O O . GLY B 1 59 ? -12.771 -33.469 14.637 1.00 17.19 59 GLY B O 1
ATOM 2030 N N . GLU B 1 60 ? -11.059 -32.734 15.915 1.00 20.08 60 GLU B N 1
ATOM 2031 C CA . GLU B 1 60 ? -11.895 -32.183 16.965 1.00 21.63 60 GLU B CA 1
ATOM 2032 C C . GLU B 1 60 ? -12.567 -30.878 16.543 1.00 23.73 60 GLU B C 1
ATOM 2033 O O . GLU B 1 60 ? -12.099 -30.175 15.640 1.00 23.40 60 GLU B O 1
ATOM 2035 N N . ASN B 1 61 ? -13.678 -30.573 17.207 1.00 25.61 61 ASN B N 1
ATOM 2036 C CA . ASN B 1 61 ? -14.440 -29.355 16.960 1.00 26.21 61 ASN B CA 1
ATOM 2037 C C . ASN B 1 61 ? -14.786 -29.207 15.503 1.00 25.91 61 ASN B C 1
ATOM 2038 O O . ASN B 1 61 ? -14.417 -28.228 14.850 1.00 27.70 61 ASN B O 1
ATOM 2043 N N . ALA B 1 62 ? -15.505 -30.199 14.999 1.00 24.43 62 ALA B N 1
ATOM 2044 C CA . ALA B 1 62 ? -15.930 -30.204 13.613 1.00 22.10 62 ALA B CA 1
ATOM 2045 C C . ALA B 1 62 ? -17.424 -29.933 13.563 1.00 21.09 62 ALA B C 1
ATOM 2046 O O . ALA B 1 62 ? -18.189 -30.420 14.394 1.00 21.28 62 ALA B O 1
ATOM 2048 N N . TRP B 1 63 ? -17.850 -29.126 12.611 1.00 20.05 63 TRP B N 1
ATOM 2049 C CA . TRP B 1 63 ? -19.260 -28.866 12.497 1.00 19.34 63 TRP B CA 1
ATOM 2050 C C . TRP B 1 63 ? -19.672 -28.885 11.042 1.00 18.82 63 TRP B C 1
ATOM 2051 O O . TRP B 1 63 ? -18.937 -28.437 10.168 1.00 19.71 63 TRP B O 1
ATOM 2062 N N . VAL B 1 64 ? -20.848 -29.431 10.780 1.00 17.31 64 VAL B N 1
ATOM 2063 C CA . VAL B 1 64 ? -21.352 -29.506 9.431 1.00 16.04 64 VAL B CA 1
ATOM 2064 C C . VAL B 1 64 ? -22.836 -29.251 9.477 1.00 17.77 64 VAL B C 1
ATOM 2065 O O . VAL B 1 64 ? -23.590 -29.960 10.140 1.00 18.39 64 VAL B O 1
ATOM 2069 N N . GLU B 1 65 ? -23.248 -28.206 8.775 1.00 17.78 65 GLU B N 1
ATOM 2070 C CA . GLU B 1 65 ? -24.642 -27.844 8.721 1.00 16.99 65 GLU B CA 1
ATOM 2071 C C . GLU B 1 65 ? -25.366 -28.749 7.729 1.00 16.13 65 GLU B C 1
ATOM 2072 O O . GLU B 1 65 ? -25.109 -28.704 6.534 1.00 15.77 65 GLU B O 1
ATOM 2078 N N . PRO B 1 66 ? -26.256 -29.619 8.221 1.00 15.56 66 PRO B N 1
ATOM 2079 C CA . PRO B 1 66 ? -26.945 -30.461 7.244 1.00 15.79 66 PRO B CA 1
ATOM 2080 C C . PRO B 1 66 ? -27.800 -29.572 6.335 1.00 14.80 66 PRO B C 1
ATOM 2081 O O . PRO B 1 66 ? -28.256 -28.506 6.740 1.00 17.15 66 PRO B O 1
ATOM 2085 N N . PRO B 1 67 ? -28.046 -30.007 5.099 1.00 13.10 67 PRO B N 1
ATOM 2086 C CA . PRO B 1 67 ? -27.586 -31.257 4.505 1.00 13.05 67 PRO B CA 1
ATOM 2087 C C . PRO B 1 67 ? -26.177 -31.258 3.948 1.00 10.26 67 PRO B C 1
ATOM 2088 O O . PRO B 1 67 ? -25.621 -30.225 3.610 1.00 9.67 67 PRO B O 1
ATOM 2092 N N . VAL B 1 68 ? -25.611 -32.454 3.881 1.00 9.66 68 VAL B N 1
ATOM 2093 C CA . VAL B 1 68 ? -24.279 -32.676 3.341 1.00 8.78 68 VAL B CA 1
ATOM 2094 C C . VAL B 1 68 ? -24.401 -33.882 2.415 1.00 9.18 68 VAL B C 1
ATOM 2095 O O . VAL B 1 68 ? -25.206 -34.788 2.683 1.00 6.99 68 VAL B O 1
ATOM 2099 N N . TYR B 1 69 ? -23.610 -33.891 1.339 1.00 8.82 69 TYR B N 1
ATOM 2100 C CA . TYR B 1 69 ? -23.666 -34.969 0.358 1.00 9.49 69 TYR B CA 1
ATOM 2101 C C . TYR B 1 69 ? -22.331 -35.513 -0.128 1.00 11.57 69 TYR B C 1
ATOM 2102 O O . TYR B 1 69 ? -21.415 -34.755 -0.424 1.00 13.69 69 TYR B O 1
ATOM 2111 N N . PHE B 1 70 ? -22.233 -36.836 -0.228 1.00 11.63 70 PHE B N 1
ATOM 2112 C CA . PHE B 1 70 ? -21.024 -37.479 -0.707 1.00 12.20 70 PHE B CA 1
ATOM 2113 C C . PHE B 1 70 ? -21.417 -38.791 -1.335 1.00 13.11 70 PHE B C 1
ATOM 2114 O O . PHE B 1 70 ? -22.552 -39.219 -1.217 1.00 13.44 70 PHE B O 1
ATOM 2122 N N . SER B 1 71 ? -20.479 -39.425 -2.015 1.00 14.18 71 SER B N 1
ATOM 2123 C CA . SER B 1 71 ? -20.741 -40.701 -2.653 1.00 16.12 71 SER B CA 1
ATOM 2124 C C . SER B 1 71 ? -20.440 -41.838 -1.687 1.00 16.78 71 SER B C 1
ATOM 2125 O O . SER B 1 71 ? -21.185 -42.811 -1.607 1.00 16.90 71 SER B O 1
ATOM 2128 N N . TYR B 1 72 ? -19.343 -41.687 -0.949 1.00 16.80 72 TYR B N 1
ATOM 2129 C CA . TYR B 1 72 ? -18.896 -42.678 0.016 1.00 16.53 72 TYR B CA 1
ATOM 2130 C C . TYR B 1 72 ? -18.849 -42.137 1.438 1.00 15.32 72 TYR B C 1
ATOM 2131 O O . TYR B 1 72 ? -19.544 -42.633 2.319 1.00 16.60 72 TYR B O 1
ATOM 2140 N N . GLY B 1 73 ? -18.023 -41.123 1.660 1.00 15.35 73 GLY B N 1
ATOM 2141 C CA . GLY B 1 73 ? -17.888 -40.545 2.986 1.00 12.38 73 GLY B CA 1
ATOM 2142 C C . GLY B 1 73 ? -16.589 -41.024 3.587 1.00 11.66 73 GLY B C 1
ATOM 2143 O O . GLY B 1 73 ? -15.841 -40.265 4.194 1.00 13.53 73 GLY B O 1
ATOM 2144 N N . SER B 1 74 ? -16.303 -42.301 3.374 1.00 10.74 74 SER B N 1
ATOM 2145 C CA . SER B 1 74 ? -15.101 -42.917 3.900 1.00 9.29 74 SER B CA 1
ATOM 2146 C C . SER B 1 74 ? -13.830 -42.600 3.127 1.00 10.51 74 SER B C 1
ATOM 2147 O O . SER B 1 74 ? -12.809 -43.240 3.345 1.00 10.77 74 SER B O 1
ATOM 2150 N N . ASN B 1 75 ? -13.890 -41.626 2.221 1.00 10.90 75 ASN B N 1
ATOM 2151 C CA . ASN B 1 75 ? -12.707 -41.216 1.472 1.00 10.49 75 ASN B CA 1
ATOM 2152 C C . ASN B 1 75 ? -12.417 -39.759 1.792 1.00 10.25 75 ASN B C 1
ATOM 2153 O O . ASN B 1 75 ? -11.532 -39.145 1.208 1.00 9.00 75 ASN B O 1
ATOM 2158 N N . ILE B 1 76 ? -13.185 -39.211 2.726 1.00 10.00 76 ILE B N 1
ATOM 2159 C CA . ILE B 1 76 ? -13.019 -37.829 3.149 1.00 9.29 76 ILE B CA 1
ATOM 2160 C C . ILE B 1 76 ? -12.299 -37.795 4.487 1.00 10.40 76 ILE B C 1
ATOM 2161 O O . ILE B 1 76 ? -12.761 -38.372 5.462 1.00 12.18 76 ILE B O 1
ATOM 2166 N N . HIS B 1 77 ? -11.158 -37.123 4.515 1.00 11.03 77 HIS B N 1
ATOM 2167 C CA . HIS B 1 77 ? -10.343 -37.017 5.711 1.00 13.23 77 HIS B CA 1
ATOM 2168 C C . HIS B 1 77 ? -10.215 -35.558 6.111 1.00 14.95 77 HIS B C 1
ATOM 2169 O O . HIS B 1 77 ? -9.429 -34.803 5.542 1.00 16.29 77 HIS B O 1
ATOM 2176 N N . ILE B 1 78 ? -10.997 -35.178 7.111 1.00 15.52 78 ILE B N 1
ATOM 2177 C CA . ILE B 1 78 ? -11.037 -33.819 7.593 1.00 15.93 78 ILE B CA 1
ATOM 2178 C C . ILE B 1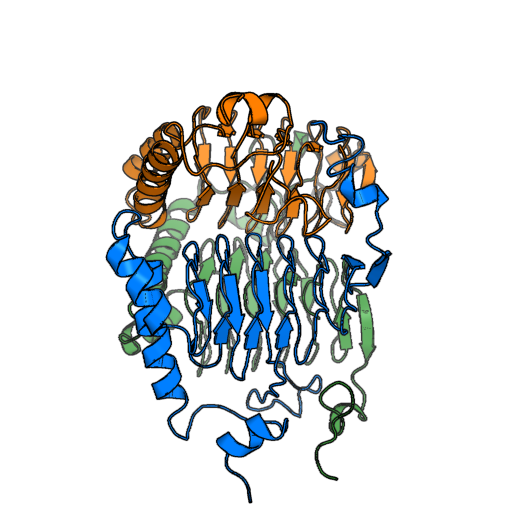 78 ? -10.152 -33.539 8.800 1.00 17.20 78 ILE B C 1
ATOM 2179 O O . ILE B 1 78 ? -10.018 -34.366 9.692 1.00 18.80 78 ILE B O 1
ATOM 2184 N N . GLY B 1 79 ? -9.557 -32.356 8.823 1.00 17.85 79 GLY B N 1
ATOM 2185 C CA . GLY B 1 79 ? -8.693 -31.973 9.926 1.00 19.65 79 GLY B CA 1
ATOM 2186 C C . GLY B 1 79 ? -9.423 -31.382 11.133 1.00 21.47 79 GLY B C 1
ATOM 2187 O O . GLY B 1 79 ? -10.581 -31.722 11.404 1.00 22.35 79 GLY B O 1
ATOM 2188 N N . ARG B 1 80 ? -8.738 -30.492 11.857 1.00 22.99 80 ARG B N 1
ATOM 2189 C CA . ARG B 1 80 ? -9.290 -29.857 13.062 1.00 24.46 80 ARG B CA 1
ATOM 2190 C C . ARG B 1 80 ? -10.134 -28.614 12.810 1.00 22.94 80 ARG B C 1
ATOM 2191 O O . ARG B 1 80 ? -9.869 -27.808 11.912 1.00 22.64 80 ARG B O 1
ATOM 2199 N N . ASN B 1 81 ? -11.124 -28.446 13.676 1.00 21.98 81 ASN B N 1
ATOM 2200 C CA . ASN B 1 81 ? -11.962 -27.245 13.683 1.00 22.10 81 ASN B CA 1
ATOM 2201 C C . ASN B 1 81 ? -12.420 -26.991 12.284 1.00 21.53 81 ASN B C 1
ATOM 2202 O O . ASN B 1 81 ? -12.048 -25.996 11.656 1.00 23.61 81 ASN B O 1
ATOM 2207 N N . PHE B 1 82 ? -13.223 -27.907 11.784 1.00 18.59 82 PHE B N 1
ATOM 2208 C CA . PHE B 1 82 ? -13.726 -27.784 10.451 1.00 15.85 82 PHE B CA 1
ATOM 2209 C C . PHE B 1 82 ? -15.165 -27.322 10.488 1.00 16.47 82 PHE B C 1
ATOM 2210 O O . PHE B 1 82 ? -15.989 -27.900 11.199 1.00 17.27 82 PHE B O 1
ATOM 2218 N N . TYR B 1 83 ? -15.462 -26.268 9.733 1.00 14.69 83 TYR B N 1
ATOM 2219 C CA . TYR B 1 83 ? -16.822 -25.760 9.650 1.00 12.81 83 TYR B CA 1
ATOM 2220 C C . TYR B 1 83 ? -17.259 -25.771 8.193 1.00 11.71 83 TYR B C 1
ATOM 2221 O O . TYR B 1 83 ? -16.565 -25.261 7.309 1.00 12.12 83 TYR B O 1
ATOM 2230 N N . ALA B 1 84 ? -18.409 -26.373 7.950 1.00 9.60 84 ALA B N 1
ATOM 2231 C CA . ALA B 1 84 ? -18.948 -26.460 6.614 1.00 10.43 84 ALA B CA 1
ATOM 2232 C C . ALA B 1 84 ? -20.381 -26.044 6.742 1.00 10.95 84 ALA B C 1
ATOM 2233 O O . ALA B 1 84 ? -21.103 -26.551 7.588 1.00 13.11 84 ALA B O 1
ATOM 2235 N N . ASN B 1 85 ? -20.788 -25.110 5.899 1.00 12.44 85 ASN B N 1
ATOM 2236 C CA . ASN B 1 85 ? -22.145 -24.620 5.922 1.00 13.31 85 ASN B CA 1
ATOM 2237 C C . ASN B 1 85 ? -23.007 -25.447 4.964 1.00 12.83 85 ASN B C 1
ATOM 2238 O O . ASN B 1 85 ? -22.491 -26.281 4.234 1.00 13.00 85 ASN B O 1
ATOM 2243 N N . PHE B 1 86 ? -24.314 -25.208 4.983 1.00 11.40 86 PHE B N 1
ATOM 2244 C CA . PHE B 1 86 ? -25.285 -25.912 4.156 1.00 12.70 86 PHE B CA 1
ATOM 2245 C C . PHE B 1 86 ? -24.812 -26.399 2.801 1.00 14.36 86 PHE B C 1
ATOM 2246 O O . PHE B 1 86 ? -24.043 -25.733 2.114 1.00 14.35 86 PHE B O 1
ATOM 2254 N N . ASN B 1 87 ? -25.332 -27.562 2.424 1.00 16.74 87 ASN B N 1
ATOM 2255 C CA . ASN B 1 87 ? -25.084 -28.220 1.143 1.00 17.37 87 ASN B CA 1
ATOM 2256 C C . ASN B 1 87 ? -23.673 -28.430 0.644 1.00 16.25 87 ASN B C 1
ATOM 2257 O O . ASN B 1 87 ? -23.372 -28.222 -0.521 1.00 17.43 87 ASN B O 1
ATOM 2262 N N . LEU B 1 88 ? -22.796 -28.861 1.522 1.00 14.39 88 LEU B N 1
ATOM 2263 C CA . LEU B 1 88 ? -21.454 -29.144 1.085 1.00 13.09 88 LEU B CA 1
ATOM 2264 C C . LEU B 1 88 ? -21.552 -30.485 0.330 1.00 14.40 88 LEU B C 1
ATOM 2265 O O . LEU B 1 88 ? -21.975 -31.497 0.892 1.00 14.23 88 LEU B O 1
ATOM 2270 N N . THR B 1 89 ? -21.188 -30.499 -0.943 1.00 14.86 89 THR B N 1
ATOM 2271 C CA . THR B 1 89 ? -21.229 -31.739 -1.698 1.00 14.08 89 THR B CA 1
ATOM 2272 C C . THR B 1 89 ? -19.841 -32.204 -2.066 1.00 13.62 89 THR B C 1
ATOM 2273 O O . THR B 1 89 ? -19.092 -31.475 -2.696 1.00 14.25 89 THR B O 1
ATOM 2277 N N . ILE B 1 90 ? -19.505 -33.424 -1.672 1.00 13.17 90 ILE B N 1
ATOM 2278 C CA . ILE B 1 90 ? -18.194 -33.991 -1.967 1.00 14.76 90 ILE B CA 1
ATOM 2279 C C . ILE B 1 90 ? -18.306 -35.329 -2.673 1.00 14.37 90 ILE B C 1
ATOM 2280 O O . ILE B 1 90 ? -18.730 -36.305 -2.062 1.00 13.91 90 ILE B O 1
ATOM 2285 N N . VAL B 1 91 ? -17.925 -35.373 -3.946 1.00 13.60 91 VAL B N 1
ATOM 2286 C CA . VAL B 1 91 ? -17.961 -36.614 -4.713 1.00 14.30 91 VAL B CA 1
ATOM 2287 C C . VAL B 1 91 ? -16.612 -37.262 -4.437 1.00 14.10 91 VAL B C 1
ATOM 2288 O O . VAL B 1 91 ? -15.631 -37.032 -5.142 1.00 14.10 91 VAL B O 1
ATOM 2292 N N . ASP B 1 92 ? -16.575 -38.058 -3.377 1.00 15.43 92 ASP B N 1
ATOM 2293 C CA . ASP B 1 92 ? -15.350 -38.701 -2.933 1.00 16.22 92 ASP B CA 1
ATOM 2294 C C . ASP B 1 92 ? -15.161 -40.126 -3.393 1.00 15.63 92 ASP B C 1
ATOM 2295 O O . ASP B 1 92 ? -15.143 -41.036 -2.574 1.00 17.59 92 ASP B O 1
ATOM 2300 N N . ASP B 1 93 ? -15.024 -40.321 -4.696 1.00 16.02 93 ASP B N 1
ATOM 2301 C CA . ASP B 1 93 ? -14.801 -41.653 -5.238 1.00 14.95 93 ASP B CA 1
ATOM 2302 C C . ASP B 1 93 ? -13.367 -42.021 -4.935 1.00 15.22 93 ASP B C 1
ATOM 2303 O O . ASP B 1 93 ? -12.983 -43.176 -5.037 1.00 16.02 93 ASP B O 1
ATOM 2308 N N . TYR B 1 94 ? -12.573 -41.021 -4.568 1.00 15.21 94 TYR B N 1
ATOM 2309 C CA . TYR B 1 94 ? -11.186 -41.236 -4.205 1.00 15.30 94 TYR B CA 1
ATOM 2310 C C . TYR B 1 94 ? -10.879 -40.206 -3.140 1.00 17.19 94 TYR B C 1
ATOM 2311 O O . TYR B 1 94 ? -11.777 -39.480 -2.732 1.00 17.86 94 TYR B O 1
ATOM 2320 N N . THR B 1 95 ? -9.622 -40.139 -2.702 1.00 17.98 95 THR B N 1
ATOM 2321 C CA . THR B 1 95 ? -9.191 -39.242 -1.625 1.00 19.01 95 THR B CA 1
ATOM 2322 C C . THR B 1 95 ? -9.473 -37.739 -1.694 1.00 19.49 95 THR B C 1
ATOM 2323 O O . THR B 1 95 ? -9.140 -37.060 -2.670 1.00 20.25 95 THR B O 1
ATOM 2327 N N . VAL B 1 96 ? -10.074 -37.233 -0.620 1.00 18.60 96 VAL B N 1
ATOM 2328 C CA . VAL B 1 96 ? -10.383 -35.811 -0.452 1.00 17.57 96 VAL B CA 1
ATOM 2329 C C . VAL B 1 96 ? -9.821 -35.472 0.938 1.00 17.37 96 VAL B C 1
ATOM 2330 O O . VAL B 1 96 ? -10.222 -36.067 1.942 1.00 17.08 96 VAL B O 1
ATOM 2334 N N . THR B 1 97 ? -8.893 -34.528 1.000 1.00 16.63 97 THR B N 1
ATOM 2335 C CA . THR B 1 97 ? -8.273 -34.177 2.271 1.00 17.33 97 THR B CA 1
ATOM 2336 C C . THR B 1 97 ? -8.348 -32.701 2.628 1.00 16.38 97 THR B C 1
ATOM 2337 O O . THR B 1 97 ? -7.809 -31.869 1.920 1.00 17.79 97 THR B O 1
ATOM 2341 N N . ILE B 1 98 ? -8.991 -32.395 3.749 1.00 14.47 98 ILE B N 1
ATOM 2342 C CA . ILE B 1 98 ? -9.128 -31.030 4.226 1.00 13.54 98 ILE B CA 1
ATOM 2343 C C . ILE B 1 98 ? -8.291 -30.780 5.498 1.00 14.80 98 ILE B C 1
ATOM 2344 O O . ILE B 1 98 ? -8.405 -31.510 6.476 1.00 17.17 98 ILE B O 1
ATOM 2349 N N . GLY B 1 99 ? -7.443 -29.753 5.469 1.00 14.56 99 GLY B N 1
ATOM 2350 C CA . GLY B 1 99 ? -6.605 -29.431 6.613 1.00 13.52 99 GLY B CA 1
ATOM 2351 C C . GLY B 1 99 ? -7.356 -28.895 7.821 1.00 14.13 99 GLY B C 1
ATOM 2352 O O . GLY B 1 99 ? -8.568 -29.092 7.945 1.00 14.58 99 GLY B O 1
ATOM 2353 N N . ASP B 1 100 ? -6.639 -28.210 8.713 1.00 15.26 100 ASP B N 1
ATOM 2354 C CA . ASP B 1 100 ? -7.234 -27.654 9.930 1.00 15.86 100 ASP B CA 1
ATOM 2355 C C . ASP B 1 100 ? -7.785 -26.257 9.723 1.00 16.26 100 ASP B C 1
ATOM 2356 O O . ASP B 1 100 ? -7.346 -25.529 8.829 1.00 15.54 100 ASP B O 1
ATOM 2361 N N . ASN B 1 101 ? -8.742 -25.892 10.574 1.00 15.00 101 ASN B N 1
ATOM 2362 C CA . ASN B 1 101 ? -9.359 -24.578 10.538 1.00 14.73 101 ASN B CA 1
ATOM 2363 C C . ASN B 1 101 ? -9.753 -24.162 9.150 1.00 13.40 101 ASN B C 1
ATOM 2364 O O . ASN B 1 101 ? -9.378 -23.092 8.686 1.00 14.22 101 ASN B O 1
ATOM 2369 N N . VAL B 1 102 ? -10.511 -25.023 8.483 1.00 12.72 102 VAL B N 1
ATOM 2370 C CA . VAL B 1 102 ? -10.969 -24.747 7.145 1.00 9.53 102 VAL B CA 1
ATOM 2371 C C . VAL B 1 102 ? -12.425 -24.338 7.256 1.00 9.88 102 VAL B C 1
ATOM 2372 O O . VAL B 1 102 ? -13.200 -24.970 7.956 1.00 9.77 102 VAL B O 1
ATOM 2376 N N . LEU B 1 103 ? -12.788 -23.242 6.605 1.00 9.64 103 LEU B N 1
ATOM 2377 C CA . LEU B 1 103 ? -14.158 -22.761 6.649 1.00 10.69 103 LEU B CA 1
ATOM 2378 C C . LEU B 1 103 ? -14.777 -22.944 5.285 1.00 11.18 103 LEU B C 1
ATOM 2379 O O . LEU B 1 103 ? -14.204 -22.511 4.284 1.00 10.98 103 LEU B O 1
ATOM 2384 N N . ILE B 1 104 ? -15.941 -23.586 5.229 1.00 11.77 104 ILE B N 1
ATOM 2385 C CA . ILE B 1 104 ? -16.592 -23.771 3.940 1.00 10.10 104 ILE B CA 1
ATOM 2386 C C . ILE B 1 104 ? -17.995 -23.206 3.949 1.00 9.93 104 ILE B C 1
ATOM 2387 O O . ILE B 1 104 ? -18.856 -23.614 4.726 1.00 10.05 104 ILE B O 1
ATOM 2392 N N . ALA B 1 105 ? -18.192 -22.246 3.056 1.00 8.17 105 ALA B N 1
ATOM 2393 C CA . ALA B 1 105 ? -19.447 -21.551 2.902 1.00 7.99 105 ALA B CA 1
ATOM 2394 C C . ALA B 1 105 ? -20.517 -22.443 2.272 1.00 9.83 105 ALA B C 1
ATOM 2395 O O . ALA B 1 105 ? -20.221 -23.565 1.857 1.00 11.93 105 ALA B O 1
ATOM 2397 N N . PRO B 1 106 ? -21.781 -21.964 2.205 1.00 8.08 106 PRO B N 1
ATOM 2398 C CA . PRO B 1 106 ? -22.842 -22.779 1.612 1.00 6.73 106 PRO B CA 1
ATOM 2399 C C . PRO B 1 106 ? -22.693 -23.086 0.135 1.00 7.56 106 PRO B C 1
ATOM 2400 O O . PRO B 1 106 ? -22.053 -22.360 -0.620 1.00 3.41 106 PRO B O 1
ATOM 2404 N N . ASN B 1 107 ? -23.305 -24.204 -0.236 1.00 10.07 107 ASN B N 1
ATOM 2405 C CA . ASN B 1 107 ? -23.336 -24.719 -1.595 1.00 10.49 107 ASN B CA 1
ATOM 2406 C C . ASN B 1 107 ? -22.007 -24.848 -2.308 1.00 10.63 107 ASN B C 1
ATOM 2407 O O . ASN B 1 107 ? -21.831 -24.353 -3.414 1.00 12.54 107 ASN B O 1
ATOM 2412 N N . VAL B 1 108 ? -21.075 -25.539 -1.672 1.00 9.09 108 VAL B N 1
ATOM 2413 C CA . VAL B 1 108 ? -19.760 -25.745 -2.247 1.00 8.03 108 VAL B CA 1
ATOM 2414 C C . VAL B 1 108 ? -19.703 -27.169 -2.792 1.00 8.37 108 VAL B C 1
ATOM 2415 O O . VAL B 1 108 ? -20.337 -28.059 -2.242 1.00 7.79 108 VAL B O 1
ATOM 2419 N N . THR B 1 109 ? -18.949 -27.377 -3.869 1.00 9.21 109 THR B N 1
ATOM 2420 C CA . THR B 1 109 ? -18.847 -28.694 -4.502 1.00 9.29 109 THR B CA 1
ATOM 2421 C C . THR B 1 109 ? -17.425 -29.124 -4.802 1.00 10.37 109 THR B C 1
ATOM 2422 O O . THR B 1 109 ? -16.708 -28.439 -5.524 1.00 10.41 109 THR B O 1
ATOM 2426 N N . LEU B 1 110 ? -17.044 -30.272 -4.246 1.00 11.17 110 LEU B N 1
ATOM 2427 C CA . LEU B 1 110 ? -15.728 -30.865 -4.429 1.00 12.27 110 LEU B CA 1
ATOM 2428 C C . LEU B 1 110 ? -15.996 -32.160 -5.191 1.00 12.96 110 LEU B C 1
ATOM 2429 O O . LEU B 1 110 ? -17.017 -32.799 -4.972 1.00 13.94 110 LEU B O 1
ATOM 2434 N N . SER B 1 111 ? -15.084 -32.535 -6.082 1.00 12.40 111 SER B N 1
ATOM 2435 C CA . SER B 1 111 ? -15.248 -33.718 -6.895 1.00 12.47 111 SER B CA 1
ATOM 2436 C C . SER B 1 111 ? -13.959 -34.204 -7.515 1.00 12.40 111 SER B C 1
ATOM 2437 O O . SER B 1 111 ? -13.426 -33.592 -8.430 1.00 13.10 111 SER B O 1
ATOM 2440 N N . VAL B 1 112 ? -13.467 -35.320 -7.004 1.00 11.46 112 VAL B N 1
ATOM 2441 C CA . VAL B 1 112 ? -12.247 -35.915 -7.511 1.00 10.76 112 VAL B CA 1
ATOM 2442 C C . VAL B 1 112 ? -12.523 -36.596 -8.855 1.00 10.04 112 VAL B C 1
ATOM 2443 O O . VAL B 1 112 ? -11.603 -36.958 -9.578 1.00 10.97 112 VAL B O 1
ATOM 2447 N N . THR B 1 113 ? -13.799 -36.722 -9.198 1.00 9.67 113 THR B N 1
ATOM 2448 C CA . THR B 1 113 ? -14.213 -37.394 -10.416 1.00 11.24 113 THR B CA 1
ATOM 2449 C C . THR B 1 113 ? -14.605 -36.572 -11.657 1.00 12.63 113 THR B C 1
ATOM 2450 O O . THR B 1 113 ? -15.293 -35.557 -11.578 1.00 12.58 113 THR B O 1
ATOM 2454 N N . GLY B 1 114 ? -14.160 -37.051 -12.812 1.00 13.69 114 GLY B N 1
ATOM 2455 C CA . GLY B 1 114 ? -14.477 -36.416 -14.072 1.00 14.45 114 GLY B CA 1
ATOM 2456 C C . GLY B 1 114 ? -14.828 -37.511 -15.067 1.00 15.91 114 GLY B C 1
ATOM 2457 O O . GLY B 1 114 ? -14.702 -38.696 -14.760 1.00 17.42 114 GLY B O 1
ATOM 2458 N N . HIS B 1 115 ? -15.283 -37.125 -16.250 1.00 15.39 115 HIS B N 1
ATOM 2459 C CA . HIS B 1 115 ? -15.617 -38.092 -17.283 1.00 16.20 115 HIS B CA 1
ATOM 2460 C C . HIS B 1 115 ? -14.827 -37.743 -18.526 1.00 16.02 115 HIS B C 1
ATOM 2461 O O . HIS B 1 115 ? -14.616 -36.571 -18.830 1.00 16.06 115 HIS B O 1
ATOM 2468 N N . PRO B 1 116 ? -14.365 -38.760 -19.263 1.00 15.91 116 PRO B N 1
ATOM 2469 C CA . PRO B 1 116 ? -13.613 -38.398 -20.460 1.00 15.20 116 PRO B CA 1
ATOM 2470 C C . PRO B 1 116 ? -14.514 -37.520 -21.332 1.00 15.49 116 PRO B C 1
ATOM 2471 O O . PRO B 1 116 ? -15.714 -37.739 -21.404 1.00 13.82 116 PRO B O 1
ATOM 2475 N N . VAL B 1 117 ? -13.927 -36.511 -21.965 1.00 15.70 117 VAL B N 1
ATOM 2476 C CA . VAL B 1 117 ? -14.660 -35.606 -22.828 1.00 14.60 117 VAL B CA 1
ATOM 2477 C C . VAL B 1 117 ? -15.331 -36.337 -23.989 1.00 16.01 117 VAL B C 1
ATOM 2478 O O . VAL B 1 117 ? -16.512 -36.120 -24.277 1.00 13.38 117 VAL B O 1
ATOM 2482 N N . HIS B 1 118 ? -14.569 -37.183 -24.675 1.00 16.48 118 HIS B N 1
ATOM 2483 C CA . HIS B 1 118 ? -15.114 -37.943 -25.791 1.00 17.78 118 HIS B CA 1
ATOM 2484 C C . HIS B 1 118 ? -16.210 -38.900 -25.323 1.00 19.51 118 HIS B C 1
ATOM 2485 O O . HIS B 1 118 ? -15.981 -39.768 -24.493 1.00 20.75 118 HIS B O 1
ATOM 2492 N N . HIS B 1 119 ? -17.402 -38.758 -25.878 1.00 22.71 119 HIS B N 1
ATOM 2493 C CA . HIS B 1 119 ? -18.549 -39.570 -25.459 1.00 24.74 119 HIS B CA 1
ATOM 2494 C C . HIS B 1 119 ? -18.456 -41.029 -25.790 1.00 27.32 119 HIS B C 1
ATOM 2495 O O . HIS B 1 119 ? -19.436 -41.767 -25.741 1.00 28.25 119 HIS B O 1
ATOM 2502 N N . GLU B 1 120 ? -17.267 -41.452 -26.121 1.00 29.28 120 GLU B N 1
ATOM 2503 C CA . GLU B 1 120 ? -17.087 -42.810 -26.549 1.00 31.56 120 GLU B CA 1
ATOM 2504 C C . GLU B 1 120 ? -16.213 -43.570 -25.578 1.00 30.66 120 GLU B C 1
ATOM 2505 O O . GLU B 1 120 ? -16.186 -44.810 -25.587 1.00 32.73 120 GLU B O 1
ATOM 2511 N N . LEU B 1 121 ? -15.479 -42.789 -24.782 1.00 28.10 121 LEU B N 1
ATOM 2512 C CA . LEU B 1 121 ? -14.598 -43.271 -23.720 1.00 25.73 121 LEU B CA 1
ATOM 2513 C C . LEU B 1 121 ? -15.461 -43.400 -22.474 1.00 25.03 121 LEU B C 1
ATOM 2514 O O . LEU B 1 121 ? -15.029 -43.950 -21.460 1.00 25.22 121 LEU B O 1
ATOM 2519 N N . ARG B 1 122 ? -16.685 -42.870 -22.569 1.00 25.63 122 ARG B N 1
ATOM 2520 C CA . ARG B 1 122 ? -17.657 -42.884 -21.466 1.00 25.29 122 ARG B CA 1
ATOM 2521 C C . ARG B 1 122 ? -19.027 -43.454 -21.829 1.00 26.84 122 ARG B C 1
ATOM 2522 O O . ARG B 1 122 ? -20.049 -43.026 -21.288 1.00 25.36 122 ARG B O 1
ATOM 2530 N N . LYS B 1 123 ? -19.034 -44.435 -22.731 1.00 29.49 123 LYS B N 1
ATOM 2531 C CA . LYS B 1 123 ? -20.259 -45.091 -23.198 1.00 29.98 123 LYS B CA 1
ATOM 2532 C C . LYS B 1 123 ? -21.054 -45.705 -22.062 1.00 28.91 123 LYS B C 1
ATOM 2533 O O . LYS B 1 123 ? -22.257 -45.885 -22.177 1.00 28.07 123 LYS B O 1
ATOM 2539 N N . ASN B 1 124 ? -20.368 -46.048 -20.975 1.00 28.75 124 ASN B N 1
ATOM 2540 C CA . ASN B 1 124 ? -21.014 -46.638 -19.805 1.00 28.34 124 ASN B CA 1
ATOM 2541 C C . ASN B 1 124 ? -20.762 -45.799 -18.543 1.00 28.21 124 ASN B C 1
ATOM 2542 O O . ASN B 1 124 ? -20.671 -46.330 -17.432 1.00 27.56 124 ASN B O 1
ATOM 2547 N N . GLY B 1 125 ? -20.662 -44.485 -18.754 1.00 28.35 125 GLY B N 1
ATOM 2548 C CA . GLY B 1 125 ? -20.451 -43.513 -17.685 1.00 29.16 125 GLY B CA 1
ATOM 2549 C C . GLY B 1 125 ? -19.157 -43.781 -16.969 1.00 29.68 125 GLY B C 1
ATOM 2550 O O . GLY B 1 125 ? -19.098 -43.983 -15.758 1.00 31.84 125 GLY B O 1
ATOM 2551 N N . GLU B 1 126 ? -18.106 -43.781 -17.758 1.00 29.31 126 GLU B N 1
ATOM 2552 C CA . GLU B 1 126 ? -16.793 -44.060 -17.255 1.00 28.12 126 GLU B CA 1
ATOM 2553 C C . GLU B 1 126 ? -16.207 -42.851 -16.582 1.00 26.14 126 GLU B C 1
ATOM 2554 O O . GLU B 1 126 ? -16.444 -41.709 -16.985 1.00 28.71 126 GLU B O 1
ATOM 2560 N N . MET B 1 127 ? -15.448 -43.097 -15.531 1.00 23.35 127 MET B N 1
ATOM 2561 C CA . MET B 1 127 ? -14.850 -41.972 -14.849 1.00 22.15 127 MET B CA 1
ATOM 2562 C C . MET B 1 127 ? -13.411 -42.147 -14.466 1.00 20.21 127 MET B C 1
ATOM 2563 O O . MET B 1 127 ? -12.845 -43.226 -14.542 1.00 21.09 127 MET B O 1
ATOM 2568 N N . TYR B 1 128 ? -12.807 -41.044 -14.070 1.00 17.63 128 TYR B N 1
ATOM 2569 C CA . TYR B 1 128 ? -11.444 -41.076 -13.600 1.00 16.83 128 TYR B CA 1
ATOM 2570 C C . TYR B 1 128 ? -11.508 -40.289 -12.297 1.00 16.98 128 TYR B C 1
ATOM 2571 O O . TYR B 1 128 ? -12.431 -39.494 -12.100 1.00 16.63 128 TYR B O 1
ATOM 2580 N N . SER B 1 129 ? -10.553 -40.523 -11.401 1.00 16.65 129 SER B N 1
ATOM 2581 C CA . SER B 1 129 ? -10.540 -39.838 -10.124 1.00 15.68 129 SER B CA 1
ATOM 2582 C C . SER B 1 129 ? -9.160 -39.417 -9.692 1.00 16.08 129 SER B C 1
ATOM 2583 O O . SER B 1 129 ? -8.211 -40.204 -9.714 1.00 16.93 129 SER B O 1
ATOM 2586 N N . PHE B 1 130 ? -9.055 -38.158 -9.296 1.00 15.24 130 PHE B N 1
ATOM 2587 C CA . PHE B 1 130 ? -7.801 -37.605 -8.816 1.00 15.42 130 PHE B CA 1
ATOM 2588 C C . PHE B 1 130 ? -8.115 -36.853 -7.529 1.00 14.92 130 PHE B C 1
ATOM 2589 O O . PHE B 1 130 ? -9.036 -36.041 -7.491 1.00 15.06 130 PHE B O 1
ATOM 2597 N N . PRO B 1 131 ? -7.368 -37.152 -6.443 1.00 14.55 131 PRO B N 1
ATOM 2598 C CA . PRO B 1 131 ? -7.511 -36.555 -5.108 1.00 13.27 131 PRO B CA 1
ATOM 2599 C C . PRO B 1 131 ? -7.449 -35.049 -5.006 1.00 14.12 131 PRO B C 1
ATOM 2600 O O . PRO B 1 131 ? -6.620 -34.397 -5.651 1.00 15.64 131 PRO B O 1
ATOM 2604 N N . ILE B 1 132 ? -8.327 -34.502 -4.172 1.00 14.95 132 ILE B N 1
ATOM 2605 C CA . ILE B 1 132 ? -8.363 -33.069 -3.931 1.00 13.00 132 ILE B CA 1
ATOM 2606 C C . ILE B 1 132 ? -7.741 -32.871 -2.559 1.00 13.40 132 ILE B C 1
ATOM 2607 O O . ILE B 1 132 ? -7.869 -33.726 -1.690 1.00 13.62 132 ILE B O 1
ATOM 2612 N N . THR B 1 133 ? -7.064 -31.745 -2.376 1.00 14.23 133 THR B N 1
ATOM 2613 C CA . THR B 1 133 ? -6.401 -31.426 -1.120 1.00 14.47 133 THR B CA 1
ATOM 2614 C C . THR B 1 133 ? -6.589 -29.961 -0.712 1.00 14.84 133 THR B C 1
ATOM 2615 O O . THR B 1 133 ? -6.043 -29.059 -1.335 1.00 15.66 133 THR B O 1
ATOM 2619 N N . ILE B 1 134 ? -7.380 -29.734 0.329 1.00 14.94 134 ILE B N 1
ATOM 2620 C CA . ILE B 1 134 ? -7.633 -28.402 0.845 1.00 14.39 134 ILE B CA 1
ATOM 2621 C C . ILE B 1 134 ? -6.648 -28.218 1.968 1.00 15.65 134 ILE B C 1
ATOM 2622 O O . ILE B 1 134 ? -6.679 -28.986 2.926 1.00 16.69 134 ILE B O 1
ATOM 2627 N N . GLY B 1 135 ? -5.786 -27.211 1.858 1.00 14.59 135 GLY B N 1
ATOM 2628 C CA . GLY B 1 135 ? -4.786 -26.963 2.885 1.00 11.40 135 GLY B CA 1
ATOM 2629 C C . GLY B 1 135 ? -5.338 -26.427 4.192 1.00 12.26 135 GLY B C 1
ATOM 2630 O O . GLY B 1 135 ? -6.554 -26.356 4.380 1.00 13.03 135 GLY B O 1
ATOM 2631 N N . ASN B 1 136 ? -4.449 -26.052 5.103 1.00 11.98 136 ASN B N 1
ATOM 2632 C CA . ASN B 1 136 ? -4.875 -25.511 6.386 1.00 14.22 136 ASN B CA 1
ATOM 2633 C C . ASN B 1 136 ? -5.261 -24.053 6.283 1.00 13.98 136 ASN B C 1
ATOM 2634 O O . ASN B 1 136 ? -4.709 -23.296 5.482 1.00 11.54 136 ASN B O 1
ATOM 2639 N N . ASN B 1 137 ? -6.220 -23.669 7.108 1.00 15.08 137 ASN B N 1
ATOM 2640 C CA . ASN B 1 137 ? -6.676 -22.292 7.154 1.00 16.27 137 ASN B CA 1
ATOM 2641 C C . ASN B 1 137 ? -7.140 -21.758 5.802 1.00 16.00 137 ASN B C 1
ATOM 2642 O O . ASN B 1 137 ? -6.857 -20.620 5.446 1.00 17.10 137 ASN B O 1
ATOM 2647 N N . VAL B 1 138 ? -7.857 -22.582 5.050 1.00 15.64 138 VAL B N 1
ATOM 2648 C CA . VAL B 1 138 ? -8.361 -22.163 3.757 1.00 14.19 138 VAL B CA 1
ATOM 2649 C C . VAL B 1 138 ? -9.830 -21.781 3.895 1.00 14.69 138 VAL B C 1
ATOM 2650 O O . VAL B 1 138 ? -10.560 -22.381 4.675 1.00 14.21 138 VAL B O 1
ATOM 2654 N N . TRP B 1 139 ? -10.263 -20.772 3.147 1.00 14.70 139 TRP B N 1
ATOM 2655 C CA . TRP B 1 139 ? -11.650 -20.344 3.209 1.00 14.83 139 TRP B CA 1
ATOM 2656 C C . TRP B 1 139 ? -12.241 -20.395 1.814 1.00 15.78 139 TRP B C 1
ATOM 2657 O O . TRP B 1 139 ? -11.742 -19.740 0.897 1.00 16.77 139 TRP B O 1
ATOM 2668 N N . ILE B 1 140 ? -13.305 -21.175 1.657 1.00 14.74 140 ILE B N 1
ATOM 2669 C CA . ILE B 1 140 ? -13.965 -21.310 0.368 1.00 13.55 140 ILE B CA 1
ATOM 2670 C C . ILE B 1 140 ? -15.325 -20.605 0.385 1.00 14.03 140 ILE B C 1
ATOM 2671 O O . ILE B 1 140 ? -16.196 -20.937 1.193 1.00 15.21 140 ILE B O 1
ATOM 2676 N N . GLY B 1 141 ? -15.500 -19.627 -0.503 1.00 12.73 141 GLY B N 1
ATOM 2677 C CA . GLY B 1 141 ? -16.750 -18.888 -0.555 1.00 13.60 141 GLY B CA 1
ATOM 2678 C C . GLY B 1 141 ? -17.887 -19.719 -1.101 1.00 14.38 141 GLY B C 1
ATOM 2679 O O . GLY B 1 141 ? -17.672 -20.870 -1.445 1.00 16.41 141 GLY B O 1
ATOM 2680 N N . SER B 1 142 ? -19.083 -19.145 -1.197 1.00 13.16 142 SER B N 1
ATOM 2681 C CA . SER B 1 142 ? -20.250 -19.867 -1.709 1.00 13.86 142 SER B CA 1
ATOM 2682 C C . SER B 1 142 ? -20.232 -20.218 -3.204 1.00 14.90 142 SER B C 1
ATOM 2683 O O . SER B 1 142 ? -19.612 -19.535 -4.020 1.00 14.79 142 SER B O 1
ATOM 2686 N N . HIS B 1 143 ? -20.941 -21.290 -3.546 1.00 14.73 143 HIS B N 1
ATOM 2687 C CA . HIS B 1 143 ? -21.049 -21.757 -4.915 1.00 14.27 143 HIS B CA 1
ATOM 2688 C C . HIS B 1 143 ? -19.721 -21.980 -5.603 1.00 13.56 143 HIS B C 1
ATOM 2689 O O . HIS B 1 143 ? -19.598 -21.743 -6.794 1.00 15.11 143 HIS B O 1
ATOM 2696 N N . VAL B 1 144 ? -18.721 -22.437 -4.870 1.00 12.98 144 VAL B N 1
ATOM 2697 C CA . VAL B 1 144 ? -17.427 -22.703 -5.483 1.00 11.22 144 VAL B CA 1
ATOM 2698 C C . VAL B 1 144 ? -17.382 -24.175 -5.924 1.00 10.59 144 VAL B C 1
ATOM 2699 O O . VAL B 1 144 ? -17.987 -25.032 -5.296 1.00 11.00 144 VAL B O 1
ATOM 2703 N N . VAL B 1 145 ? -16.684 -24.464 -7.012 1.00 8.41 145 VAL B N 1
ATOM 2704 C CA . VAL B 1 145 ? -16.569 -25.827 -7.495 1.00 8.34 145 VAL B CA 1
ATOM 2705 C C . VAL B 1 145 ? -15.080 -26.121 -7.560 1.00 8.64 145 VAL B C 1
ATOM 2706 O O . VAL B 1 145 ? -14.309 -25.333 -8.095 1.00 8.24 145 VAL B O 1
ATOM 2710 N N . ILE B 1 146 ? -14.669 -27.243 -6.986 1.00 10.02 146 ILE B N 1
ATOM 2711 C CA . ILE B 1 146 ? -13.260 -27.633 -7.020 1.00 12.07 146 ILE B CA 1
ATOM 2712 C C . ILE B 1 146 ? -13.182 -28.924 -7.807 1.00 13.20 146 ILE B C 1
ATOM 2713 O O . ILE B 1 146 ? -13.800 -29.922 -7.460 1.00 15.15 146 ILE B O 1
ATOM 2718 N N . ASN B 1 147 ? -12.388 -28.891 -8.865 1.00 13.70 147 ASN B N 1
ATOM 2719 C CA . ASN B 1 147 ? -12.309 -30.015 -9.767 1.00 15.89 147 ASN B CA 1
ATOM 2720 C C . ASN B 1 147 ? -11.279 -31.079 -9.463 1.00 16.32 147 ASN B C 1
ATOM 2721 O O . ASN B 1 147 ? -10.458 -30.926 -8.534 1.00 19.46 147 ASN B O 1
ATOM 2726 N N . PRO B 1 148 ? -11.369 -32.229 -10.162 1.00 14.55 148 PRO B N 1
ATOM 2727 C CA . PRO B 1 148 ? -10.428 -33.319 -9.964 1.00 13.24 148 PRO B CA 1
ATOM 2728 C C . PRO B 1 148 ? -9.004 -32.937 -9.791 1.00 13.29 148 PRO B C 1
ATOM 2729 O O . PRO B 1 148 ? -8.515 -31.989 -10.405 1.00 13.13 148 PRO B O 1
ATOM 2733 N N . GLY B 1 149 ? -8.342 -33.669 -8.906 1.00 12.14 149 GLY B N 1
ATOM 2734 C CA . GLY B 1 149 ? -6.927 -33.470 -8.683 1.00 12.81 149 GLY B CA 1
ATOM 2735 C C . GLY B 1 149 ? -6.383 -32.098 -8.360 1.00 13.24 149 GLY B C 1
ATOM 2736 O O . GLY B 1 149 ? -5.207 -31.842 -8.591 1.00 14.24 149 GLY B O 1
ATOM 2737 N N . VAL B 1 150 ? -7.204 -31.227 -7.795 1.00 12.93 150 VAL B N 1
ATOM 2738 C CA . VAL B 1 150 ? -6.759 -29.884 -7.458 1.00 11.62 150 VAL B CA 1
ATOM 2739 C C . VAL B 1 150 ? -6.220 -29.739 -6.030 1.00 11.20 150 VAL B C 1
ATOM 2740 O O . VAL B 1 150 ? -6.761 -30.300 -5.094 1.00 11.19 150 VAL B O 1
ATOM 2744 N N . THR B 1 151 ? -5.139 -28.993 -5.862 1.00 13.14 151 THR B N 1
ATOM 2745 C CA . THR B 1 151 ? -4.591 -28.757 -4.525 1.00 14.67 151 THR B CA 1
ATOM 2746 C C . THR B 1 151 ? -4.627 -27.263 -4.201 1.00 15.22 151 THR B C 1
ATOM 2747 O O . THR B 1 151 ? -4.086 -26.457 -4.947 1.00 16.28 151 THR B O 1
ATOM 2751 N N . ILE B 1 152 ? -5.282 -26.908 -3.097 1.00 15.25 152 ILE B N 1
ATOM 2752 C CA . ILE B 1 152 ? -5.394 -25.525 -2.649 1.00 15.39 152 ILE B CA 1
ATOM 2753 C C . ILE B 1 152 ? -4.396 -25.283 -1.524 1.00 16.00 152 ILE B C 1
ATOM 2754 O O . ILE B 1 152 ? -4.572 -25.803 -0.425 1.00 16.55 152 ILE B O 1
ATOM 2759 N N . GLY B 1 153 ? -3.359 -24.496 -1.791 1.00 15.70 153 GLY B N 1
ATOM 2760 C CA . GLY B 1 153 ? -2.372 -24.202 -0.767 1.00 15.87 153 GLY B CA 1
ATOM 2761 C C . GLY B 1 153 ? -2.944 -23.589 0.504 1.00 17.80 153 GLY B C 1
ATOM 2762 O O . GLY B 1 153 ? -4.049 -23.040 0.510 1.00 17.70 153 GLY B O 1
ATOM 2763 N N . ASP B 1 154 ? -2.165 -23.664 1.582 1.00 19.13 154 ASP B N 1
ATOM 2764 C CA . ASP B 1 154 ? -2.563 -23.157 2.884 1.00 19.39 154 ASP B CA 1
ATOM 2765 C C . ASP B 1 154 ? -2.865 -21.673 2.953 1.00 20.44 154 ASP B C 1
ATOM 2766 O O . ASP B 1 154 ? -2.383 -20.878 2.141 1.00 20.97 154 ASP B O 1
ATOM 2771 N N . ASN B 1 155 ? -3.674 -21.349 3.969 1.00 21.49 155 ASN B N 1
ATOM 2772 C CA . ASN B 1 155 ? -4.086 -19.983 4.332 1.00 21.64 155 ASN B CA 1
ATOM 2773 C C . ASN B 1 155 ? -4.661 -19.160 3.170 1.00 20.66 155 ASN B C 1
ATOM 2774 O O . ASN B 1 155 ? -4.808 -17.942 3.274 1.00 23.49 155 ASN B O 1
ATOM 2779 N N . SER B 1 156 ? -4.985 -19.810 2.064 1.00 18.65 156 SER B N 1
ATOM 2780 C CA . SER B 1 156 ? -5.488 -19.101 0.883 1.00 17.45 156 SER B CA 1
ATOM 2781 C C . SER B 1 156 ? -7.005 -18.949 0.921 1.00 17.45 156 SER B C 1
ATOM 2782 O O . SER B 1 156 ? -7.690 -19.665 1.652 1.00 17.61 156 SER B O 1
ATOM 2785 N N . VAL B 1 157 ? -7.530 -18.037 0.104 1.00 16.56 157 VAL B N 1
ATOM 2786 C CA . VAL B 1 157 ? -8.965 -17.803 0.041 1.00 15.78 157 VAL B CA 1
ATOM 2787 C C . VAL B 1 157 ? -9.497 -17.957 -1.377 1.00 15.89 157 VAL B C 1
ATOM 2788 O O . VAL B 1 157 ? -8.867 -17.503 -2.333 1.00 15.21 157 VAL B O 1
ATOM 2792 N N . ILE B 1 158 ? -10.662 -18.591 -1.498 1.00 15.07 158 ILE B N 1
ATOM 2793 C CA . ILE B 1 158 ? -11.301 -18.837 -2.793 1.00 13.09 158 ILE B CA 1
ATOM 2794 C C . ILE B 1 158 ? -12.663 -18.132 -2.835 1.00 13.08 158 ILE B C 1
ATOM 2795 O O . ILE B 1 158 ? -13.602 -18.505 -2.129 1.00 13.72 158 ILE B O 1
ATOM 2800 N N . GLY B 1 159 ? -12.749 -17.103 -3.669 1.00 13.32 159 GLY B N 1
ATOM 2801 C CA . GLY B 1 159 ? -13.966 -16.333 -3.786 1.00 11.15 159 GLY B CA 1
ATOM 2802 C C . GLY B 1 159 ? -15.184 -17.082 -4.256 1.00 10.37 159 GLY B C 1
ATOM 2803 O O . GLY B 1 159 ? -15.075 -18.058 -4.980 1.00 12.40 159 GLY B O 1
ATOM 2804 N N . ALA B 1 160 ? -16.347 -16.602 -3.834 1.00 9.38 160 ALA B N 1
ATOM 2805 C CA . ALA B 1 160 ? -17.624 -17.183 -4.202 1.00 9.10 160 ALA B CA 1
ATOM 2806 C C . ALA B 1 160 ? -17.748 -17.304 -5.708 1.00 10.08 160 ALA B C 1
ATOM 2807 O O . ALA B 1 160 ? -17.323 -16.419 -6.448 1.00 9.60 160 ALA B O 1
ATOM 2809 N N . GLY B 1 161 ? -18.334 -18.414 -6.149 1.00 10.43 161 GLY B N 1
ATOM 2810 C CA . GLY B 1 161 ? -18.528 -18.666 -7.566 1.00 9.57 161 GLY B CA 1
ATOM 2811 C C . GLY B 1 161 ? -17.324 -19.194 -8.323 1.00 10.75 161 GLY B C 1
ATOM 2812 O O . GLY B 1 161 ? -17.434 -19.475 -9.515 1.00 12.12 161 GLY B O 1
ATOM 2813 N N . SER B 1 162 ? -16.181 -19.348 -7.660 1.00 10.00 162 SER B N 1
ATOM 2814 C CA . SER B 1 162 ? -15.002 -19.822 -8.357 1.00 9.84 162 SER B CA 1
ATOM 2815 C C . SER B 1 162 ? -15.111 -21.258 -8.827 1.00 9.93 162 SER B C 1
ATOM 2816 O O . SER B 1 162 ? -15.769 -22.076 -8.206 1.00 9.83 162 SER B O 1
ATOM 2819 N N . ILE B 1 163 ? -14.455 -21.541 -9.944 1.00 9.62 163 ILE B N 1
ATOM 28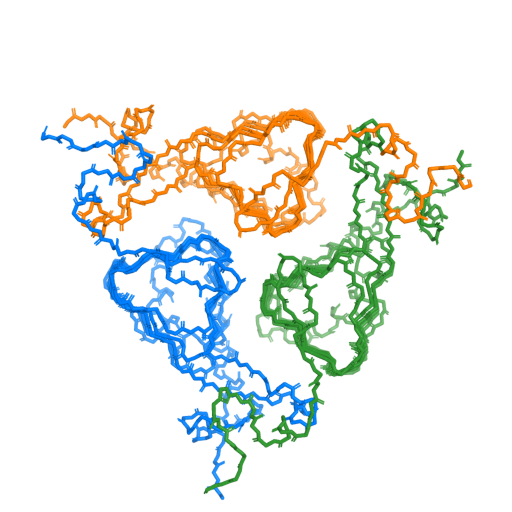20 C CA . ILE B 1 163 ? -14.405 -22.873 -10.513 1.00 8.85 163 ILE B CA 1
ATOM 2821 C C . ILE B 1 163 ? -12.914 -23.197 -10.509 1.00 9.02 163 ILE B C 1
ATOM 2822 O O . ILE B 1 163 ? -12.193 -22.841 -11.423 1.00 8.40 163 ILE B O 1
ATOM 2827 N N . VAL B 1 164 ? -12.445 -23.844 -9.451 1.00 10.48 164 VAL B N 1
ATOM 2828 C CA . VAL B 1 164 ? -11.036 -24.178 -9.352 1.00 11.50 164 VAL B CA 1
ATOM 2829 C C . VAL B 1 164 ? -10.687 -25.373 -10.246 1.00 12.08 164 VAL B C 1
ATOM 2830 O O . VAL B 1 164 ? -11.156 -26.492 -10.030 1.00 13.35 164 VAL B O 1
ATOM 2834 N N . THR B 1 165 ? -9.865 -25.122 -11.255 1.00 12.72 165 THR B N 1
ATOM 2835 C CA . THR B 1 165 ? -9.455 -26.158 -12.191 1.00 14.32 165 THR B CA 1
ATOM 2836 C C . THR B 1 165 ? -7.954 -26.413 -12.116 1.00 17.55 165 THR B C 1
ATOM 2837 O O . THR B 1 165 ? -7.461 -27.432 -12.603 1.00 20.21 165 THR B O 1
ATOM 2841 N N . LYS B 1 166 ? -7.237 -25.485 -11.491 1.00 18.72 166 LYS B N 1
ATOM 2842 C CA . LYS B 1 166 ? -5.790 -25.583 -11.354 1.00 20.39 166 LYS B CA 1
ATOM 2843 C C . LYS B 1 166 ? -5.433 -25.529 -9.876 1.00 19.82 166 LYS B C 1
ATOM 2844 O O . LYS B 1 166 ? -6.262 -25.185 -9.047 1.00 20.81 166 LYS B O 1
ATOM 2850 N N . ASP B 1 167 ? -4.193 -25.876 -9.561 1.00 19.51 167 ASP B N 1
ATOM 2851 C CA . ASP B 1 167 ? -3.703 -25.845 -8.200 1.00 19.31 167 ASP B CA 1
ATOM 2852 C C . ASP B 1 167 ? -3.637 -24.398 -7.802 1.00 18.73 167 ASP B C 1
ATOM 2853 O O . ASP B 1 167 ? -3.318 -23.536 -8.618 1.00 20.96 167 ASP B O 1
ATOM 2858 N N . ILE B 1 168 ? -3.948 -24.124 -6.550 1.00 16.75 168 ILE B N 1
ATOM 2859 C CA . ILE B 1 168 ? -3.906 -22.761 -6.073 1.00 15.76 168 ILE B CA 1
ATOM 2860 C C . ILE B 1 168 ? -2.791 -22.704 -5.042 1.00 16.21 168 ILE B C 1
ATOM 2861 O O . ILE B 1 168 ? -2.785 -23.483 -4.074 1.00 14.75 168 ILE B O 1
ATOM 2866 N N . PRO B 1 169 ? -1.814 -21.797 -5.254 1.00 15.54 169 PRO B N 1
ATOM 2867 C CA . PRO B 1 169 ? -0.695 -21.657 -4.326 1.00 15.34 169 PRO B CA 1
ATOM 2868 C C . PRO B 1 169 ? -1.216 -21.165 -2.998 1.00 15.64 169 PRO B C 1
ATOM 2869 O O . PRO B 1 169 ? -2.394 -20.836 -2.866 1.00 16.79 169 PRO B O 1
ATOM 2873 N N . PRO B 1 170 ? -0.355 -21.143 -1.982 1.00 16.33 170 PRO B N 1
ATOM 2874 C CA . PRO B 1 170 ? -0.784 -20.676 -0.663 1.00 17.66 170 PRO B CA 1
ATOM 2875 C C . PRO B 1 170 ? -0.653 -19.168 -0.469 1.00 19.67 170 PRO B C 1
ATOM 2876 O O . PRO B 1 170 ? 0.093 -18.514 -1.184 1.00 21.41 170 PRO B O 1
ATOM 2880 N N . ASN B 1 171 ? -1.392 -18.618 0.485 1.00 20.22 171 ASN B N 1
ATOM 2881 C CA . ASN B 1 171 ? -1.288 -17.203 0.780 1.00 21.57 171 ASN B CA 1
ATOM 2882 C C . ASN B 1 171 ? -1.782 -16.290 -0.310 1.00 23.30 171 ASN B C 1
ATOM 2883 O O . ASN B 1 171 ? -1.274 -15.170 -0.468 1.00 24.03 171 ASN B O 1
ATOM 2888 N N . VAL B 1 172 ? -2.747 -16.750 -1.084 1.00 22.92 172 VAL B N 1
ATOM 2889 C CA . VAL B 1 172 ? -3.265 -15.896 -2.128 1.00 21.54 172 VAL B CA 1
ATOM 2890 C C . VAL B 1 172 ? -4.752 -15.778 -1.982 1.00 20.53 172 VAL B C 1
ATOM 2891 O O . VAL B 1 172 ? -5.381 -16.328 -1.097 1.00 21.49 172 VAL B O 1
ATOM 2895 N N . VAL B 1 173 ? -5.298 -14.996 -2.880 1.00 19.94 173 VAL B N 1
ATOM 2896 C CA . VAL B 1 173 ? -6.735 -14.802 -2.994 1.00 19.93 173 VAL B CA 1
ATOM 2897 C C . VAL B 1 173 ? -7.062 -15.076 -4.460 1.00 19.50 173 VAL B C 1
ATOM 2898 O O . VAL B 1 173 ? -6.490 -14.452 -5.333 1.00 19.15 173 VAL B O 1
ATOM 2902 N N . ALA B 1 174 ? -7.879 -16.095 -4.701 1.00 18.93 174 ALA B N 1
ATOM 2903 C CA . ALA B 1 174 ? -8.200 -16.502 -6.052 1.00 17.88 174 ALA B CA 1
ATOM 2904 C C . ALA B 1 174 ? -9.694 -16.499 -6.325 1.00 16.91 174 ALA B C 1
ATOM 2905 O O . ALA B 1 174 ? -10.500 -16.829 -5.460 1.00 17.85 174 ALA B O 1
ATOM 2907 N N . ALA B 1 175 ? -10.067 -16.121 -7.537 1.00 15.91 175 ALA B N 1
ATOM 2908 C CA . ALA B 1 175 ? -11.472 -16.071 -7.891 1.00 14.65 175 ALA B CA 1
ATOM 2909 C C . ALA B 1 175 ? -11.619 -16.126 -9.401 1.00 14.17 175 ALA B C 1
ATOM 2910 O O . ALA B 1 175 ? -10.627 -16.026 -10.124 1.00 13.27 175 ALA B O 1
ATOM 2912 N N . GLY B 1 176 ? -12.849 -16.312 -9.872 1.00 13.66 176 GLY B N 1
ATOM 2913 C CA . GLY B 1 176 ? -13.079 -16.369 -11.300 1.00 15.03 176 GLY B CA 1
ATOM 2914 C C . GLY B 1 176 ? -13.421 -17.729 -11.878 1.00 16.79 176 GLY B C 1
ATOM 2915 O O . GLY B 1 176 ? -13.265 -18.767 -11.241 1.00 18.03 176 GLY B O 1
ATOM 2916 N N . VAL B 1 177 ? -13.876 -17.707 -13.123 1.00 16.97 177 VAL B N 1
ATOM 2917 C CA . VAL B 1 177 ? -14.265 -18.900 -13.851 1.00 15.97 177 VAL B CA 1
ATOM 2918 C C . VAL B 1 177 ? -13.532 -18.860 -15.179 1.00 17.06 177 VAL B C 1
ATOM 2919 O O . VAL B 1 177 ? -13.965 -18.177 -16.104 1.00 17.32 177 VAL B O 1
ATOM 2923 N N . PRO B 1 178 ? -12.411 -19.585 -15.297 1.00 17.21 178 PRO B N 1
ATOM 2924 C CA . PRO B 1 178 ? -11.834 -20.417 -14.241 1.00 18.29 178 PRO B CA 1
ATOM 2925 C C . PRO B 1 178 ? -11.145 -19.617 -13.159 1.00 19.90 178 PRO B C 1
ATOM 2926 O O . PRO B 1 178 ? -10.682 -18.510 -13.388 1.00 21.39 178 PRO B O 1
ATOM 2930 N N . CYS B 1 179 ? -11.076 -20.196 -11.974 1.00 21.56 179 CYS B N 1
ATOM 2931 C CA . CYS B 1 179 ? -10.449 -19.553 -10.838 1.00 22.47 179 CYS B CA 1
ATOM 2932 C C . CYS B 1 179 ? -8.992 -19.209 -11.110 1.00 23.89 179 CYS B C 1
ATOM 2933 O O . CYS B 1 179 ? -8.221 -20.042 -11.579 1.00 23.99 179 CYS B O 1
ATOM 2936 N N . ARG B 1 180 ? -8.617 -17.974 -10.810 1.00 24.73 180 ARG B N 1
ATOM 2937 C CA . ARG B 1 180 ? -7.246 -17.548 -10.996 1.00 26.16 180 ARG B CA 1
ATOM 2938 C C . ARG B 1 180 ? -6.808 -16.690 -9.820 1.00 24.12 180 ARG B C 1
ATOM 2939 O O . ARG B 1 180 ? -7.633 -16.051 -9.166 1.00 24.61 180 ARG B O 1
ATOM 2947 N N . VAL B 1 181 ? -5.507 -16.691 -9.551 1.00 22.41 181 VAL B N 1
ATOM 2948 C CA . VAL B 1 181 ? -4.949 -15.920 -8.457 1.00 21.56 181 VAL B CA 1
ATOM 2949 C C . VAL B 1 181 ? -5.170 -14.443 -8.663 1.00 21.41 181 VAL B C 1
ATOM 2950 O O . VAL B 1 181 ? -4.628 -13.860 -9.597 1.00 20.30 181 VAL B O 1
ATOM 2954 N N . ILE B 1 182 ? -5.986 -13.851 -7.799 1.00 21.71 182 ILE B N 1
ATOM 2955 C CA . ILE B 1 182 ? -6.270 -12.421 -7.849 1.00 21.15 182 ILE B CA 1
ATOM 2956 C C . ILE B 1 182 ? -5.082 -11.760 -7.171 1.00 21.48 182 ILE B C 1
ATOM 2957 O O . ILE B 1 182 ? -4.525 -10.790 -7.675 1.00 18.56 182 ILE B O 1
ATOM 2962 N N . ARG B 1 183 ? -4.671 -12.296 -6.028 1.00 23.95 183 ARG B N 1
ATOM 2963 C CA . ARG B 1 183 ? -3.555 -11.679 -5.342 1.00 25.51 183 ARG B CA 1
ATOM 2964 C C . ARG B 1 183 ? -3.108 -12.253 -4.029 1.00 27.58 183 ARG B C 1
ATOM 2965 O O . ARG B 1 183 ? -3.869 -12.894 -3.301 1.00 29.92 183 ARG B O 1
ATOM 2973 N N . GLU B 1 184 ? -1.853 -11.932 -3.733 1.00 29.04 184 GLU B N 1
ATOM 2974 C CA . GLU B 1 184 ? -1.175 -12.330 -2.517 1.00 30.57 184 GLU B CA 1
ATOM 2975 C C . GLU B 1 184 ? -1.732 -11.585 -1.317 1.00 28.78 184 GLU B C 1
ATOM 2976 O O . GLU B 1 184 ? -2.133 -10.433 -1.411 1.00 28.10 184 GLU B O 1
ATOM 2982 N N . ILE B 1 185 ? -1.752 -12.265 -0.187 1.00 30.21 185 ILE B N 1
ATOM 2983 C CA . ILE B 1 185 ? -2.249 -11.686 1.038 1.00 31.89 185 ILE B CA 1
ATOM 2984 C C . ILE B 1 185 ? -1.063 -11.063 1.754 1.00 33.65 185 ILE B C 1
ATOM 2985 O O . ILE B 1 185 ? -0.110 -11.754 2.114 1.00 34.60 185 ILE B O 1
ATOM 2990 N N . ASN B 1 186 ? -1.130 -9.749 1.944 1.00 36.20 186 ASN B N 1
ATOM 2991 C CA . ASN B 1 186 ? -0.064 -8.984 2.592 1.00 37.40 186 ASN B CA 1
ATOM 2992 C C . ASN B 1 186 ? -0.536 -8.273 3.866 1.00 38.57 186 ASN B C 1
ATOM 2993 O O . ASN B 1 186 ? -1.719 -8.298 4.212 1.00 37.48 186 ASN B O 1
ATOM 2998 N N . ASP B 1 187 ? 0.406 -7.625 4.544 1.00 39.52 187 ASP B N 1
ATOM 2999 C CA . ASP B 1 187 ? 0.129 -6.906 5.784 1.00 39.70 187 ASP B CA 1
ATOM 3000 C C . ASP B 1 187 ? -1.112 -6.016 5.777 1.00 39.38 187 ASP B C 1
ATOM 3001 O O . ASP B 1 187 ? -1.729 -5.820 6.826 1.00 41.12 187 ASP B O 1
ATOM 3006 N N . ARG B 1 188 ? -1.486 -5.469 4.622 1.00 38.31 188 ARG B N 1
ATOM 3007 C CA . ARG B 1 188 ? -2.677 -4.618 4.586 1.00 37.57 188 ARG B CA 1
ATOM 3008 C C . ARG B 1 188 ? -3.905 -5.387 5.064 1.00 37.39 188 ARG B C 1
ATOM 3009 O O . ARG B 1 188 ? -4.851 -4.797 5.605 1.00 37.14 188 ARG B O 1
ATOM 3017 N N . ASP B 1 189 ? -3.867 -6.708 4.864 1.00 37.19 189 ASP B N 1
ATOM 3018 C CA . ASP B 1 189 ? -4.957 -7.620 5.221 1.00 35.55 189 ASP B CA 1
ATOM 3019 C C . ASP B 1 189 ? -5.010 -7.948 6.701 1.00 35.35 189 ASP B C 1
ATOM 3020 O O . ASP B 1 189 ? -5.943 -8.598 7.170 1.00 34.12 189 ASP B O 1
ATOM 3025 N N . LYS B 1 190 ? -3.991 -7.506 7.427 1.00 35.23 190 LYS B N 1
ATOM 3026 C CA . LYS B 1 190 ? -3.938 -7.701 8.868 1.00 36.10 190 LYS B CA 1
ATOM 3027 C C . LYS B 1 190 ? -4.657 -6.500 9.487 1.00 37.09 190 LYS B C 1
ATOM 3028 O O . LYS B 1 190 ? -5.060 -6.546 10.645 1.00 40.14 190 LYS B O 1
ATOM 3034 N N . HIS B 1 191 ? -4.830 -5.441 8.690 1.00 37.14 191 HIS B N 1
ATOM 3035 C CA . HIS B 1 191 ? -5.493 -4.210 9.119 1.00 35.78 191 HIS B CA 1
ATOM 3036 C C . HIS B 1 191 ? -6.879 -4.041 8.532 1.00 34.38 191 HIS B C 1
ATOM 3037 O O . HIS B 1 191 ? -7.819 -3.686 9.240 1.00 33.60 191 HIS B O 1
ATOM 3044 N N . TYR B 1 192 ? -6.998 -4.268 7.229 1.00 33.22 192 TYR B N 1
ATOM 3045 C CA . TYR B 1 192 ? -8.291 -4.163 6.563 1.00 32.92 192 TYR B CA 1
ATOM 3046 C C . TYR B 1 192 ? -8.853 -5.557 6.444 1.00 32.04 192 TYR B C 1
ATOM 3047 O O . TYR B 1 192 ? -8.203 -6.440 5.882 1.00 32.35 192 TYR B O 1
ATOM 3056 N N . TYR B 1 193 ? -10.050 -5.761 6.984 1.00 31.35 193 TYR B N 1
ATOM 3057 C CA . TYR B 1 193 ? -10.676 -7.073 6.935 1.00 30.83 193 TYR B CA 1
ATOM 3058 C C . TYR B 1 193 ? -11.849 -7.108 5.977 1.00 30.52 193 TYR B C 1
ATOM 3059 O O . TYR B 1 193 ? -12.385 -8.176 5.691 1.00 33.10 193 TYR B O 1
ATOM 3068 N N . PHE B 1 194 ? -12.259 -5.945 5.489 1.00 30.76 194 PHE B N 1
ATOM 3069 C CA . PHE B 1 194 ? -13.345 -5.881 4.515 1.00 30.45 194 PHE B CA 1
ATOM 3070 C C . PHE B 1 194 ? -13.436 -4.522 3.881 1.00 31.81 194 PHE B C 1
ATOM 3071 O O . PHE B 1 194 ? -13.515 -3.512 4.576 1.00 31.86 194 PHE B O 1
ATOM 3079 N N . LYS B 1 195 ? -13.452 -4.508 2.553 1.00 33.29 195 LYS B N 1
ATOM 3080 C CA . LYS B 1 195 ? -13.543 -3.261 1.802 1.00 35.41 195 LYS B CA 1
ATOM 3081 C C . LYS B 1 195 ? -12.801 -2.145 2.525 1.00 35.86 195 LYS B C 1
ATOM 3082 O O . LYS B 1 195 ? -11.581 -2.226 2.729 1.00 35.82 195 LYS B O 1
ATOM 3088 N N . ASP B 1 196 ? -13.555 -1.129 2.935 1.00 37.08 196 ASP B N 1
ATOM 3089 C CA . ASP B 1 196 ? -13.016 0.046 3.620 1.00 38.43 196 ASP B CA 1
ATOM 3090 C C . ASP B 1 196 ? -13.202 0.036 5.147 1.00 38.74 196 ASP B C 1
ATOM 3091 O O . ASP B 1 196 ? -13.589 1.050 5.742 1.00 39.13 196 ASP B O 1
ATOM 3096 N N . TYR B 1 197 ? -12.912 -1.100 5.778 1.00 37.67 197 TYR B N 1
ATOM 3097 C CA . TYR B 1 197 ? -13.063 -1.223 7.219 1.00 36.21 197 TYR B CA 1
ATOM 3098 C C . TYR B 1 197 ? -11.747 -1.641 7.849 1.00 36.96 197 TYR B C 1
ATOM 3099 O O . TYR B 1 197 ? -11.230 -2.718 7.566 1.00 36.77 197 TYR B O 1
ATOM 3108 N N . LYS B 1 198 ? -11.207 -0.772 8.699 1.00 38.61 198 LYS B N 1
ATOM 3109 C CA . LYS B 1 198 ? -9.942 -1.020 9.388 1.00 39.40 198 LYS B CA 1
ATOM 3110 C C . LYS B 1 198 ? -10.172 -1.790 10.684 1.00 40.69 198 LYS B C 1
ATOM 3111 O O . LYS B 1 198 ? -11.143 -1.542 11.404 1.00 40.63 198 LYS B O 1
ATOM 3113 N N . VAL B 1 199 ? -9.268 -2.721 10.979 1.00 42.37 199 VAL B N 1
ATOM 3114 C CA . VAL B 1 199 ? -9.369 -3.536 12.181 1.00 44.65 199 VAL B CA 1
ATOM 3115 C C . VAL B 1 199 ? -9.470 -2.702 13.437 1.00 46.61 199 VAL B C 1
ATOM 3116 O O . VAL B 1 199 ? -10.030 -3.155 14.435 1.00 48.24 199 VAL B O 1
ATOM 3120 N N . GLU B 1 200 ? -8.920 -1.491 13.406 1.00 48.62 200 GLU B N 1
ATOM 3121 C CA . GLU B 1 200 ? -8.976 -0.644 14.588 1.00 50.32 200 GLU B CA 1
ATOM 3122 C C . GLU B 1 200 ? -9.956 0.526 14.503 1.00 51.15 200 GLU B C 1
ATOM 3123 O O . GLU B 1 200 ? -9.597 1.631 14.075 1.00 51.28 200 GLU B O 1
ATOM 3129 N N . SER B 1 201 ? -11.199 0.249 14.906 1.00 51.22 201 SER B N 1
ATOM 3130 C CA . SER B 1 201 ? -12.277 1.235 14.954 1.00 52.74 201 SER B CA 1
ATOM 3131 C C . SER B 1 201 ? -12.476 1.443 16.452 1.00 54.79 201 SER B C 1
ATOM 3132 O O . SER B 1 201 ? -12.194 0.525 17.233 1.00 54.99 201 SER B O 1
ATOM 3135 N N . ASN C 1 2 ? -11.962 -5.164 23.249 1.00 54.44 2 ASN C N 1
ATOM 3136 C CA . ASN C 1 2 ? -13.131 -5.171 22.312 1.00 55.50 2 ASN C CA 1
ATOM 3137 C C . ASN C 1 2 ? -14.401 -4.630 23.030 1.00 54.60 2 ASN C C 1
ATOM 3138 O O . ASN C 1 2 ? -14.305 -3.743 23.905 1.00 54.58 2 ASN C O 1
ATOM 3143 N N . MET C 1 3 ? -15.571 -5.157 22.639 1.00 53.45 3 MET C N 1
ATOM 3144 C CA . MET C 1 3 ? -16.888 -4.785 23.197 1.00 51.42 3 MET C CA 1
ATOM 3145 C C . MET C 1 3 ? -17.900 -5.962 22.977 1.00 49.98 3 MET C C 1
ATOM 3146 O O . MET C 1 3 ? -17.595 -6.903 22.234 1.00 51.19 3 MET C O 1
ATOM 3151 N N . PRO C 1 4 ? -19.077 -5.972 23.667 1.00 47.79 4 PRO C N 1
ATOM 3152 C CA . PRO C 1 4 ? -20.063 -7.061 23.482 1.00 45.04 4 PRO C CA 1
ATOM 3153 C C . PRO C 1 4 ? -20.202 -7.536 22.035 1.00 43.56 4 PRO C C 1
ATOM 3154 O O . PRO C 1 4 ? -20.123 -6.733 21.109 1.00 44.02 4 PRO C O 1
ATOM 3158 N N . MET C 1 5 ? -20.438 -8.839 21.846 1.00 41.14 5 MET C N 1
ATOM 3159 C CA . MET C 1 5 ? -20.534 -9.424 20.504 1.00 37.01 5 MET C CA 1
ATOM 3160 C C . MET C 1 5 ? -21.696 -8.910 19.645 1.00 35.95 5 MET C C 1
ATOM 3161 O O . MET C 1 5 ? -21.507 -8.625 18.461 1.00 35.57 5 MET C O 1
ATOM 3166 N N . THR C 1 6 ? -22.887 -8.783 20.225 1.00 34.73 6 THR C N 1
ATOM 3167 C CA . THR C 1 6 ? -24.040 -8.292 19.464 1.00 33.02 6 THR C CA 1
ATOM 3168 C C . THR C 1 6 ? -23.802 -6.870 18.927 1.00 32.72 6 THR C C 1
ATOM 3169 O O . THR C 1 6 ? -24.331 -6.483 17.879 1.00 33.03 6 THR C O 1
ATOM 3173 N N . GLU C 1 7 ? -22.998 -6.100 19.647 1.00 32.60 7 GLU C N 1
ATOM 3174 C CA . GLU C 1 7 ? -22.663 -4.746 19.234 1.00 32.68 7 GLU C CA 1
ATOM 3175 C C . GLU C 1 7 ? -21.698 -4.773 18.058 1.00 30.39 7 GLU C C 1
ATOM 3176 O O . GLU C 1 7 ? -21.916 -4.097 17.066 1.00 29.88 7 GLU C O 1
ATOM 3182 N N . ARG C 1 8 ? -20.618 -5.537 18.185 1.00 28.44 8 ARG C N 1
ATOM 3183 C CA . ARG C 1 8 ? -19.639 -5.632 17.112 1.00 26.59 8 ARG C CA 1
ATOM 3184 C C . ARG C 1 8 ? -20.395 -5.879 15.822 1.00 25.76 8 ARG C C 1
ATOM 3185 O O . ARG C 1 8 ? -20.084 -5.301 14.782 1.00 24.01 8 ARG C O 1
ATOM 3193 N N . ILE C 1 9 ? -21.405 -6.737 15.898 1.00 24.53 9 ILE C N 1
ATOM 3194 C CA . ILE C 1 9 ? -22.207 -7.059 14.734 1.00 25.03 9 ILE C CA 1
ATOM 3195 C C . ILE C 1 9 ? -22.741 -5.771 14.141 1.00 24.72 9 ILE C C 1
ATOM 3196 O O . ILE C 1 9 ? -22.355 -5.377 13.046 1.00 27.03 9 ILE C O 1
ATOM 3201 N N . ARG C 1 10 ? -23.615 -5.108 14.882 1.00 24.33 10 ARG C N 1
ATOM 3202 C CA . ARG C 1 10 ? -24.198 -3.852 14.437 1.00 24.66 10 ARG C CA 1
ATOM 3203 C C . ARG C 1 10 ? -23.166 -2.811 13.987 1.00 23.68 10 ARG C C 1
ATOM 3204 O O . ARG C 1 10 ? -23.469 -1.966 13.159 1.00 22.79 10 ARG C O 1
ATOM 3212 N N . ALA C 1 11 ? -21.954 -2.876 14.531 1.00 23.23 11 ALA C N 1
ATOM 3213 C CA . ALA C 1 11 ? -20.899 -1.920 14.190 1.00 21.74 11 ALA C CA 1
ATOM 3214 C C . ALA C 1 11 ? -19.998 -2.373 13.049 1.00 23.14 11 ALA C C 1
ATOM 3215 O O . ALA C 1 11 ? -19.027 -1.685 12.706 1.00 22.83 11 ALA C O 1
ATOM 3217 N N . GLY C 1 12 ? -20.306 -3.527 12.466 1.00 22.81 12 GLY C N 1
ATOM 3218 C CA . GLY C 1 12 ? -19.486 -4.013 11.379 1.00 22.19 12 GLY C CA 1
ATOM 3219 C C . GLY C 1 12 ? -18.097 -4.367 11.864 1.00 22.71 12 GLY C C 1
ATOM 3220 O O . GLY C 1 12 ? -17.124 -4.150 11.164 1.00 23.31 12 GLY C O 1
ATOM 3221 N N . LYS C 1 13 ? -18.006 -4.923 13.067 1.00 23.61 13 LYS C N 1
ATOM 3222 C CA . LYS C 1 13 ? -16.723 -5.320 13.648 1.00 24.02 13 LYS C CA 1
ATOM 3223 C C . LYS C 1 13 ? -16.629 -6.837 13.662 1.00 22.87 13 LYS C C 1
ATOM 3224 O O . LYS C 1 13 ? -17.658 -7.511 13.667 1.00 21.89 13 LYS C O 1
ATOM 3230 N N . LEU C 1 14 ? -15.399 -7.357 13.678 1.00 21.28 14 LEU C N 1
ATOM 3231 C CA . LEU C 1 14 ? -15.148 -8.803 13.713 1.00 21.53 14 LEU C CA 1
ATOM 3232 C C . LEU C 1 14 ? -15.738 -9.413 14.990 1.00 21.68 14 LEU C C 1
ATOM 3233 O O . LEU C 1 14 ? -15.621 -8.840 16.075 1.00 19.88 14 LEU C O 1
ATOM 3238 N N . PHE C 1 15 ? -16.372 -10.574 14.849 1.00 21.57 15 PHE C N 1
ATOM 3239 C CA . PHE C 1 15 ? -16.996 -11.238 15.975 1.00 23.23 15 PHE C CA 1
ATOM 3240 C C . PHE C 1 15 ? -17.077 -12.741 15.758 1.00 24.92 15 PHE C C 1
ATOM 3241 O O . PHE C 1 15 ? -16.894 -13.251 14.647 1.00 23.69 15 PHE C O 1
ATOM 3249 N N . THR C 1 16 ? -17.341 -13.424 16.866 1.00 26.03 16 THR C N 1
ATOM 3250 C CA . THR C 1 16 ? -17.549 -14.857 16.905 1.00 28.94 16 THR C CA 1
ATOM 3251 C C . THR C 1 16 ? -18.950 -15.006 17.501 1.00 30.38 16 THR C C 1
ATOM 3252 O O . THR C 1 16 ? -19.426 -14.118 18.211 1.00 30.75 16 THR C O 1
ATOM 3256 N N . ASP C 1 17 ? -19.630 -16.109 17.225 1.00 30.99 17 ASP C N 1
ATOM 3257 C CA . ASP C 1 17 ? -20.999 -16.213 17.721 1.00 32.29 17 ASP C CA 1
ATOM 3258 C C . ASP C 1 17 ? -21.303 -17.421 18.587 1.00 33.43 17 ASP C C 1
ATOM 3259 O O . ASP C 1 17 ? -22.210 -18.194 18.284 1.00 34.50 17 ASP C O 1
ATOM 3264 N N . MET C 1 18 ? -20.563 -17.579 19.675 1.00 35.10 18 MET C N 1
ATOM 3265 C CA . MET C 1 18 ? -20.784 -18.711 20.566 1.00 36.16 18 MET C CA 1
ATOM 3266 C C . MET C 1 18 ? -21.195 -18.240 21.956 1.00 35.97 18 MET C C 1
ATOM 3267 O O . MET C 1 18 ? -20.997 -18.944 22.945 1.00 36.76 18 MET C O 1
ATOM 3272 N N . CYS C 1 19 ? -21.772 -17.047 22.024 1.00 36.08 19 CYS C N 1
ATOM 3273 C CA . CYS C 1 19 ? -22.195 -16.478 23.293 1.00 37.31 19 CYS C CA 1
ATOM 3274 C C . CYS C 1 19 ? -23.420 -15.573 23.154 1.00 37.00 19 CYS C C 1
ATOM 3275 O O . CYS C 1 19 ? -24.099 -15.560 22.119 1.00 37.11 19 CYS C O 1
ATOM 3278 N N . GLU C 1 20 ? -23.695 -14.825 24.220 1.00 37.18 20 GLU C N 1
ATOM 3279 C CA . GLU C 1 20 ? -24.807 -13.880 24.272 1.00 35.31 20 GLU C CA 1
ATOM 3280 C C . GLU C 1 20 ? -26.140 -14.448 23.787 1.00 33.50 20 GLU C C 1
ATOM 3281 O O . GLU C 1 20 ? -27.006 -13.709 23.320 1.00 32.83 20 GLU C O 1
ATOM 3287 N N . GLY C 1 21 ? -26.299 -15.762 23.902 1.00 31.99 21 GLY C N 1
ATOM 3288 C CA . GLY C 1 21 ? -27.543 -16.400 23.497 1.00 31.12 21 GLY C CA 1
ATOM 3289 C C . GLY C 1 21 ? -27.725 -16.624 22.008 1.00 29.46 21 GLY C C 1
ATOM 3290 O O . GLY C 1 21 ? -28.790 -17.053 21.564 1.00 27.77 21 GLY C O 1
ATOM 3291 N N . LEU C 1 22 ? -26.678 -16.339 21.243 1.00 28.63 22 LEU C N 1
ATOM 3292 C CA . LEU C 1 22 ? -26.694 -16.495 19.796 1.00 27.49 22 LEU C CA 1
ATOM 3293 C C . LEU C 1 22 ? -26.971 -17.942 19.387 1.00 27.76 22 LEU C C 1
ATOM 3294 O O . LEU C 1 22 ? -27.808 -18.195 18.514 1.00 27.62 22 LEU C O 1
ATOM 3299 N N . PRO C 1 23 ? -26.280 -18.914 20.012 1.00 28.20 23 PRO C N 1
ATOM 3300 C CA . PRO C 1 23 ? -26.525 -20.317 19.651 1.00 28.87 23 PRO C CA 1
ATOM 3301 C C . PRO C 1 23 ? -27.986 -20.744 19.854 1.00 29.37 23 PRO C C 1
ATOM 3302 O O . PRO C 1 23 ? -28.575 -21.437 19.009 1.00 28.95 23 PRO C O 1
ATOM 3306 N N . GLU C 1 24 ? -28.575 -20.330 20.967 1.00 30.19 24 GLU C N 1
ATOM 3307 C CA . GLU C 1 24 ? -29.954 -20.691 21.261 1.00 32.28 24 GLU C CA 1
ATOM 3308 C C . GLU C 1 24 ? -30.895 -20.066 20.260 1.00 32.20 24 GLU C C 1
ATOM 3309 O O . GLU C 1 24 ? -31.880 -20.689 19.847 1.00 32.44 24 GLU C O 1
ATOM 3315 N N . LYS C 1 25 ? -30.581 -18.830 19.876 1.00 32.79 25 LYS C N 1
ATOM 3316 C CA . LYS C 1 25 ? -31.382 -18.074 18.916 1.00 33.10 25 LYS C CA 1
ATOM 3317 C C . LYS C 1 25 ? -31.382 -18.839 17.595 1.00 31.97 25 LYS C C 1
ATOM 3318 O O . LYS C 1 25 ? -32.402 -18.937 16.914 1.00 30.28 25 LYS C O 1
ATOM 3324 N N . ARG C 1 26 ? -30.216 -19.376 17.253 1.00 31.01 26 ARG C N 1
ATOM 3325 C CA . ARG C 1 26 ? -30.025 -20.157 16.040 1.00 30.01 26 ARG C CA 1
ATOM 3326 C C . ARG C 1 26 ? -30.840 -21.449 16.094 1.00 29.80 26 ARG C C 1
ATOM 3327 O O . ARG C 1 26 ? -31.452 -21.840 15.097 1.00 31.21 26 ARG C O 1
ATOM 3335 N N . LEU C 1 27 ? -30.860 -22.110 17.251 1.00 28.78 27 LEU C N 1
ATOM 3336 C CA . LEU C 1 27 ? -31.608 -23.355 17.388 1.00 26.23 27 LEU C CA 1
ATOM 3337 C C . LEU C 1 27 ? -33.113 -23.205 17.167 1.00 25.96 27 LEU C C 1
ATOM 3338 O O . LEU C 1 27 ? -33.755 -24.101 16.632 1.00 24.64 27 LEU C O 1
ATOM 3343 N N . ARG C 1 28 ? -33.688 -22.088 17.590 1.00 25.94 28 ARG C N 1
ATOM 3344 C CA . ARG C 1 28 ? -35.117 -21.882 17.381 1.00 26.52 28 ARG C CA 1
ATOM 3345 C C . ARG C 1 28 ? -35.313 -21.740 15.889 1.00 24.44 28 ARG C C 1
ATOM 3346 O O . ARG C 1 28 ? -36.251 -22.290 15.323 1.00 25.37 28 ARG C O 1
ATOM 3354 N N . GLY C 1 29 ? -34.407 -21.001 15.257 1.00 21.24 29 GLY C N 1
ATOM 3355 C CA . GLY C 1 29 ? -34.492 -20.798 13.822 1.00 18.65 29 GLY C CA 1
ATOM 3356 C C . GLY C 1 29 ? -34.440 -22.106 13.062 1.00 17.10 29 GLY C C 1
ATOM 3357 O O . GLY C 1 29 ? -35.410 -22.471 12.395 1.00 15.46 29 GLY C O 1
ATOM 3358 N N . LYS C 1 30 ? -33.305 -22.800 13.171 1.00 14.79 30 LYS C N 1
ATOM 3359 C CA . LYS C 1 30 ? -33.102 -24.092 12.519 1.00 15.08 30 LYS C CA 1
ATOM 3360 C C . LYS C 1 30 ? -34.183 -25.112 12.889 1.00 14.25 30 LYS C C 1
ATOM 3361 O O . LYS C 1 30 ? -34.326 -26.127 12.213 1.00 15.18 30 LYS C O 1
ATOM 3367 N N . THR C 1 31 ? -34.936 -24.834 13.955 1.00 13.02 31 THR C N 1
ATOM 3368 C CA . THR C 1 31 ? -36.008 -25.713 14.404 1.00 10.33 31 THR C CA 1
ATOM 3369 C C . THR C 1 31 ? -37.227 -25.445 13.548 1.00 11.74 31 THR C C 1
ATOM 3370 O O . THR C 1 31 ? -37.828 -26.380 13.028 1.00 14.94 31 THR C O 1
ATOM 3374 N N . LEU C 1 32 ? -37.611 -24.179 13.412 1.00 11.44 32 LEU C N 1
ATOM 3375 C CA . LEU C 1 32 ? -38.758 -23.836 12.574 1.00 12.15 32 LEU C CA 1
ATOM 3376 C C . LEU C 1 32 ? -38.412 -24.170 11.125 1.00 11.20 32 LEU C C 1
ATOM 3377 O O . LEU C 1 32 ? -39.267 -24.568 10.341 1.00 10.67 32 LEU C O 1
ATOM 3382 N N . MET C 1 33 ? -37.145 -23.984 10.785 1.00 12.37 33 MET C N 1
ATOM 3383 C CA . MET C 1 33 ? -36.648 -24.274 9.460 1.00 14.38 33 MET C CA 1
ATOM 3384 C C . MET C 1 33 ? -36.855 -25.767 9.181 1.00 14.70 33 MET C C 1
ATOM 3385 O O . MET C 1 33 ? -37.412 -26.138 8.156 1.00 14.86 33 MET C O 1
ATOM 3390 N N . TYR C 1 34 ? -36.419 -26.622 10.103 1.00 17.77 34 TYR C N 1
ATOM 3391 C CA . TYR C 1 34 ? -36.587 -28.068 9.952 1.00 19.39 34 TYR C CA 1
ATOM 3392 C C . TYR C 1 34 ? -38.076 -28.414 9.758 1.00 19.84 34 TYR C C 1
ATOM 3393 O O . TYR C 1 34 ? -38.439 -29.206 8.888 1.00 21.97 34 TYR C O 1
ATOM 3402 N N . GLU C 1 35 ? -38.936 -27.806 10.559 1.00 18.77 35 GLU C N 1
ATOM 3403 C CA . GLU C 1 35 ? -40.356 -28.049 10.454 1.00 19.98 35 GLU C CA 1
ATOM 3404 C C . GLU C 1 35 ? -40.884 -27.634 9.067 1.00 18.95 35 GLU C C 1
ATOM 3405 O O . GLU C 1 35 ? -41.808 -28.246 8.524 1.00 19.97 35 GLU C O 1
ATOM 3411 N N . PHE C 1 36 ? -40.301 -26.597 8.485 1.00 16.61 36 PHE C N 1
ATOM 3412 C CA . PHE C 1 36 ? -40.758 -26.126 7.182 1.00 14.83 36 PHE C CA 1
ATOM 3413 C C . PHE C 1 36 ? -40.226 -27.032 6.083 1.00 13.15 36 PHE C C 1
ATOM 3414 O O . PHE C 1 36 ? -40.972 -27.544 5.250 1.00 10.44 36 PHE C O 1
ATOM 3422 N N . ASN C 1 37 ? -38.919 -27.235 6.111 1.00 11.97 37 ASN C N 1
ATOM 3423 C CA . ASN C 1 37 ? -38.254 -28.045 5.121 1.00 14.27 37 ASN C CA 1
ATOM 3424 C C . ASN C 1 37 ? -38.798 -29.472 5.050 1.00 17.61 37 ASN C C 1
ATOM 3425 O O . ASN C 1 37 ? -38.860 -30.063 3.967 1.00 18.59 37 ASN C O 1
ATOM 3430 N N . HIS C 1 38 ? -39.212 -30.030 6.180 1.00 18.62 38 HIS C N 1
ATOM 3431 C CA . HIS C 1 38 ? -39.728 -31.383 6.167 1.00 20.20 38 HIS C CA 1
ATOM 3432 C C . HIS C 1 38 ? -41.249 -31.489 6.039 1.00 20.92 38 HIS C C 1
ATOM 3433 O O . HIS C 1 38 ? -41.786 -32.590 5.968 1.00 21.33 38 HIS C O 1
ATOM 3440 N N . SER C 1 39 ? -41.951 -30.362 5.985 1.00 21.70 39 SER C N 1
ATOM 3441 C CA . SER C 1 39 ? -43.409 -30.404 5.843 1.00 20.64 39 SER C CA 1
ATOM 3442 C C . SER C 1 39 ? -43.790 -31.118 4.551 1.00 20.01 39 SER C C 1
ATOM 3443 O O . SER C 1 39 ? -42.951 -31.348 3.689 1.00 21.28 39 SER C O 1
ATOM 3446 N N . HIS C 1 40 ? -45.065 -31.464 4.425 1.00 20.83 40 HIS C N 1
ATOM 3447 C CA . HIS C 1 40 ? -45.582 -32.168 3.250 1.00 19.66 40 HIS C CA 1
ATOM 3448 C C . HIS C 1 40 ? -46.248 -31.157 2.324 1.00 19.68 40 HIS C C 1
ATOM 3449 O O . HIS C 1 40 ? -46.858 -30.200 2.778 1.00 19.29 40 HIS C O 1
ATOM 3456 N N . PRO C 1 41 ? -46.129 -31.354 1.006 1.00 20.33 41 PRO C N 1
ATOM 3457 C CA . PRO C 1 41 ? -46.748 -30.411 0.069 1.00 20.43 41 PRO C CA 1
ATOM 3458 C C . PRO C 1 41 ? -48.225 -30.140 0.329 1.00 22.16 41 PRO C C 1
ATOM 3459 O O . PRO C 1 41 ? -48.743 -29.107 -0.062 1.00 23.15 41 PRO C O 1
ATOM 3463 N N . SER C 1 42 ? -48.913 -31.066 0.982 1.00 23.83 42 SER C N 1
ATOM 3464 C CA . SER C 1 42 ? -50.333 -30.874 1.228 1.00 25.19 42 SER C CA 1
ATOM 3465 C C . SER C 1 42 ? -50.590 -30.004 2.427 1.00 26.45 42 SER C C 1
ATOM 3466 O O . SER C 1 42 ? -51.667 -29.426 2.572 1.00 26.86 42 SER C O 1
ATOM 3469 N N . GLU C 1 43 ? -49.584 -29.884 3.277 1.00 28.42 43 GLU C N 1
ATOM 3470 C CA . GLU C 1 43 ? -49.751 -29.080 4.471 1.00 30.07 43 GLU C CA 1
ATOM 3471 C C . GLU C 1 43 ? -49.458 -27.601 4.220 1.00 30.02 43 GLU C C 1
ATOM 3472 O O . GLU C 1 43 ? -48.483 -27.028 4.723 1.00 29.28 43 GLU C O 1
ATOM 3478 N N . VAL C 1 44 ? -50.340 -27.000 3.423 1.00 30.90 44 VAL C N 1
ATOM 3479 C CA . VAL C 1 44 ? -50.222 -25.605 3.036 1.00 31.41 44 VAL C CA 1
ATOM 3480 C C . VAL C 1 44 ? -50.422 -24.621 4.181 1.00 32.19 44 VAL C C 1
ATOM 3481 O O . VAL C 1 44 ? -49.693 -23.629 4.293 1.00 31.67 44 VAL C O 1
ATOM 3485 N N . GLU C 1 45 ? -51.405 -24.888 5.033 1.00 32.09 45 GLU C N 1
ATOM 3486 C CA . GLU C 1 45 ? -51.685 -23.981 6.132 1.00 33.96 45 GLU C CA 1
ATOM 3487 C C . GLU C 1 45 ? -50.549 -23.941 7.135 1.00 33.33 45 GLU C C 1
ATOM 3488 O O . GLU C 1 45 ? -50.290 -22.897 7.729 1.00 34.71 45 GLU C O 1
ATOM 3494 N N . LYS C 1 46 ? -49.865 -25.067 7.317 1.00 32.61 46 LYS C N 1
ATOM 3495 C CA . LYS C 1 46 ? -48.751 -25.137 8.254 1.00 30.47 46 LYS C CA 1
ATOM 3496 C C . LYS C 1 46 ? -47.560 -24.397 7.684 1.00 30.51 46 LYS C C 1
ATOM 3497 O O . LYS C 1 46 ? -46.802 -23.741 8.409 1.00 30.34 46 LYS C O 1
ATOM 3503 N N . ARG C 1 47 ? -47.389 -24.523 6.375 1.00 29.08 47 ARG C N 1
ATOM 3504 C CA . ARG C 1 47 ? -46.284 -23.866 5.705 1.00 28.75 47 ARG C CA 1
ATOM 3505 C C . ARG C 1 47 ? -46.448 -22.355 5.810 1.00 29.08 47 ARG C C 1
ATOM 3506 O O . ARG C 1 47 ? -45.461 -21.626 5.926 1.00 28.82 47 ARG C O 1
ATOM 3514 N N . GLU C 1 48 ? -47.691 -21.874 5.776 1.00 30.46 48 GLU C N 1
ATOM 3515 C CA . GLU C 1 48 ? -47.897 -20.438 5.879 1.00 32.68 48 GLU C CA 1
ATOM 3516 C C . GLU C 1 48 ? -47.625 -19.928 7.289 1.00 32.39 48 GLU C C 1
ATOM 3517 O O . GLU C 1 48 ? -47.022 -18.878 7.427 1.00 33.03 48 GLU C O 1
ATOM 3523 N N . SER C 1 49 ? -48.032 -20.638 8.335 1.00 30.52 49 SER C N 1
ATOM 3524 C CA . SER C 1 49 ? -47.715 -20.182 9.687 1.00 28.31 49 SER C CA 1
ATOM 3525 C C . SER C 1 49 ? -46.210 -20.092 9.910 1.00 26.52 49 SER C C 1
ATOM 3526 O O . SER C 1 49 ? -45.710 -19.141 10.507 1.00 25.76 49 SER C O 1
ATOM 3529 N N . LEU C 1 50 ? -45.493 -21.093 9.426 1.00 25.96 50 LEU C N 1
ATOM 3530 C CA . LEU C 1 50 ? -44.055 -21.136 9.608 1.00 24.84 50 LEU C CA 1
ATOM 3531 C C . LEU C 1 50 ? -43.352 -19.967 8.942 1.00 25.16 50 LEU C C 1
ATOM 3532 O O . LEU C 1 50 ? -42.392 -19.420 9.484 1.00 24.34 50 LEU C O 1
ATOM 3537 N N . ILE C 1 51 ? -43.832 -19.573 7.769 1.00 24.48 51 ILE C N 1
ATOM 3538 C CA . ILE C 1 51 ? -43.208 -18.465 7.066 1.00 24.47 51 ILE C CA 1
ATOM 3539 C C . ILE C 1 51 ? -43.286 -17.245 7.956 1.00 23.91 51 ILE C C 1
ATOM 3540 O O . ILE C 1 51 ? -42.284 -16.580 8.210 1.00 24.02 51 ILE C O 1
ATOM 3545 N N . LYS C 1 52 ? -44.483 -16.971 8.450 1.00 24.09 52 LYS C N 1
ATOM 3546 C CA . LYS C 1 52 ? -44.694 -15.846 9.336 1.00 25.66 52 LYS C CA 1
ATOM 3547 C C . LYS C 1 52 ? -43.889 -15.989 10.626 1.00 25.65 52 LYS C C 1
ATOM 3548 O O . LYS C 1 52 ? -43.538 -14.996 11.261 1.00 25.89 52 LYS C O 1
ATOM 3554 N N . GLU C 1 53 ? -43.595 -17.226 11.017 1.00 26.94 53 GLU C N 1
ATOM 3555 C CA . GLU C 1 53 ? -42.859 -17.465 12.247 1.00 25.64 53 GLU C CA 1
ATOM 3556 C C . GLU C 1 53 ? -41.363 -17.499 12.054 1.00 24.16 53 GLU C C 1
ATOM 3557 O O . GLU C 1 53 ? -40.613 -17.098 12.931 1.00 24.06 53 GLU C O 1
ATOM 3563 N N . MET C 1 54 ? -40.925 -17.976 10.902 1.00 21.95 54 MET C N 1
ATOM 3564 C CA . MET C 1 54 ? -39.506 -18.077 10.639 1.00 21.43 54 MET C CA 1
ATOM 3565 C C . MET C 1 54 ? -38.802 -16.744 10.507 1.00 22.73 54 MET C C 1
ATOM 3566 O O . MET C 1 54 ? -37.733 -16.550 11.085 1.00 23.28 54 MET C O 1
ATOM 3571 N N . PHE C 1 55 ? -39.401 -15.827 9.751 1.00 22.20 55 PHE C N 1
ATOM 3572 C CA . PHE C 1 55 ? -38.791 -14.525 9.529 1.00 20.05 55 PHE C CA 1
ATOM 3573 C C . PHE C 1 55 ? -39.317 -13.435 10.429 1.00 19.83 55 PHE C C 1
ATOM 3574 O O . PHE C 1 55 ? -40.402 -13.550 11.006 1.00 19.13 55 PHE C O 1
ATOM 3582 N N . ALA C 1 56 ? -38.519 -12.377 10.536 1.00 19.11 56 ALA C N 1
ATOM 3583 C CA . ALA C 1 56 ? -38.830 -11.217 11.360 1.00 19.00 56 ALA C CA 1
ATOM 3584 C C . ALA C 1 56 ? -40.082 -10.544 10.848 1.00 19.13 56 ALA C C 1
ATOM 3585 O O . ALA C 1 56 ? -41.033 -10.347 11.588 1.00 21.87 56 ALA C O 1
ATOM 3587 N N . THR C 1 57 ? -40.081 -10.200 9.569 1.00 20.41 57 THR C N 1
ATOM 3588 C CA . THR C 1 57 ? -41.228 -9.550 8.953 1.00 20.60 57 THR C CA 1
ATOM 3589 C C . THR C 1 57 ? -41.483 -10.126 7.584 1.00 19.63 57 THR C C 1
ATOM 3590 O O . THR C 1 57 ? -40.555 -10.353 6.817 1.00 17.90 57 THR C O 1
ATOM 3594 N N . VAL C 1 58 ? -42.753 -10.353 7.284 1.00 20.11 58 VAL C N 1
ATOM 3595 C CA . VAL C 1 58 ? -43.134 -10.888 6.000 1.00 22.05 58 VAL C CA 1
ATOM 3596 C C . VAL C 1 58 ? -44.434 -10.262 5.557 1.00 20.99 58 VAL C C 1
ATOM 3597 O O . VAL C 1 58 ? -45.438 -10.401 6.232 1.00 22.61 58 VAL C O 1
ATOM 3601 N N . GLY C 1 59 ? -44.404 -9.568 4.431 1.00 20.51 59 GLY C N 1
ATOM 3602 C CA . GLY C 1 59 ? -45.604 -8.951 3.906 1.00 21.35 59 GLY C CA 1
ATOM 3603 C C . GLY C 1 59 ? -46.527 -10.039 3.422 1.00 22.69 59 GLY C C 1
ATOM 3604 O O . GLY C 1 59 ? -46.195 -11.206 3.515 1.00 23.48 59 GLY C O 1
ATOM 3605 N N . GLU C 1 60 ? -47.684 -9.663 2.897 1.00 26.33 60 GLU C N 1
ATOM 3606 C CA . GLU C 1 60 ? -48.668 -10.630 2.414 1.00 28.98 60 GLU C CA 1
ATOM 3607 C C . GLU C 1 60 ? -48.265 -11.264 1.080 1.00 27.58 60 GLU C C 1
ATOM 3608 O O . GLU C 1 60 ? -47.475 -10.702 0.350 1.00 27.79 60 GLU C O 1
ATOM 3614 N N . ASN C 1 61 ? -48.782 -12.455 0.797 1.00 28.38 61 ASN C N 1
ATOM 3615 C CA . ASN C 1 61 ? -48.550 -13.153 -0.461 1.00 29.64 61 ASN C CA 1
ATOM 3616 C C . ASN C 1 61 ? -47.188 -13.819 -0.535 1.00 27.05 61 ASN C C 1
ATOM 3617 O O . ASN C 1 61 ? -46.787 -14.270 -1.601 1.00 26.33 61 ASN C O 1
ATOM 3622 N N . ALA C 1 62 ? -46.477 -13.899 0.580 1.00 26.21 62 ALA C N 1
ATOM 3623 C CA . ALA C 1 62 ? -45.177 -14.538 0.576 1.00 26.52 62 ALA C CA 1
ATOM 3624 C C . ALA C 1 62 ? -45.312 -16.010 0.236 1.00 25.98 62 ALA C C 1
ATOM 3625 O O . ALA C 1 62 ? -46.227 -16.699 0.678 1.00 25.12 62 ALA C O 1
ATOM 3627 N N . TRP C 1 63 ? -44.392 -16.474 -0.585 1.00 25.63 63 TRP C N 1
ATOM 3628 C CA . TRP C 1 63 ? -44.339 -17.868 -0.981 1.00 25.81 63 TRP C CA 1
ATOM 3629 C C . TRP C 1 63 ? -42.886 -18.281 -1.082 1.00 24.73 63 TRP C C 1
ATOM 3630 O O . TRP C 1 63 ? -42.113 -17.648 -1.796 1.00 25.39 63 TRP C O 1
ATOM 3641 N N . VAL C 1 64 ? -42.526 -19.315 -0.336 1.00 22.37 64 VAL C N 1
ATOM 3642 C CA . VAL C 1 64 ? -41.178 -19.830 -0.341 1.00 21.33 64 VAL C CA 1
ATOM 3643 C C . VAL C 1 64 ? -41.248 -21.333 -0.564 1.00 20.72 64 VAL C C 1
ATOM 3644 O O . VAL C 1 64 ? -41.839 -22.059 0.226 1.00 22.41 64 VAL C O 1
ATOM 3648 N N . GLU C 1 65 ? -40.681 -21.797 -1.666 1.00 19.17 65 GLU C N 1
ATOM 3649 C CA . GLU C 1 65 ? -40.684 -23.219 -1.958 1.00 17.28 65 GLU C CA 1
ATOM 3650 C C . GLU C 1 65 ? -39.617 -23.942 -1.132 1.00 16.07 65 GLU C C 1
ATOM 3651 O O . GLU C 1 65 ? -38.447 -23.584 -1.166 1.00 17.34 65 GLU C O 1
ATOM 3657 N N . PRO C 1 66 ? -40.015 -24.943 -0.336 1.00 16.09 66 PRO C N 1
ATOM 3658 C CA . PRO C 1 66 ? -38.992 -25.643 0.439 1.00 17.43 66 PRO C CA 1
ATOM 3659 C C . PRO C 1 66 ? -38.075 -26.439 -0.506 1.00 16.27 66 PRO C C 1
ATOM 3660 O O . PRO C 1 66 ? -38.493 -26.875 -1.578 1.00 17.28 66 PRO C O 1
ATOM 3664 N N . PRO C 1 67 ? -36.824 -26.669 -0.102 1.00 14.69 67 PRO C N 1
ATOM 3665 C CA . PRO C 1 67 ? -36.220 -26.243 1.166 1.00 14.52 67 PRO C CA 1
ATOM 3666 C C . PRO C 1 67 ? -35.626 -24.833 1.170 1.00 14.39 67 PRO C C 1
ATOM 3667 O O . PRO C 1 67 ? -35.198 -24.305 0.142 1.00 13.38 67 PRO C O 1
ATOM 3671 N N . VAL C 1 68 ? -35.598 -24.231 2.347 1.00 12.94 68 VAL C N 1
ATOM 3672 C CA . VAL C 1 68 ? -35.019 -22.919 2.491 1.00 11.54 68 VAL C CA 1
ATOM 3673 C C . VAL C 1 68 ? -34.010 -23.033 3.625 1.00 13.28 68 VAL C C 1
ATOM 3674 O O . VAL C 1 68 ? -34.237 -23.745 4.601 1.00 11.75 68 VAL C O 1
ATOM 3678 N N . TYR C 1 69 ? -32.880 -22.357 3.483 1.00 14.13 69 TYR C N 1
ATOM 3679 C CA . TYR C 1 69 ? -31.863 -22.392 4.517 1.00 14.95 69 TYR C CA 1
ATOM 3680 C C . TYR C 1 69 ? -31.477 -20.995 5.028 1.00 15.28 69 TYR C C 1
ATOM 3681 O O . TYR C 1 69 ? -31.407 -20.030 4.259 1.00 16.56 69 TYR C O 1
ATOM 3690 N N . PHE C 1 70 ? -31.267 -20.895 6.341 1.00 14.97 70 PHE C N 1
ATOM 3691 C CA . PHE C 1 70 ? -30.851 -19.652 6.978 1.00 14.99 70 PHE C CA 1
ATOM 3692 C C . PHE C 1 70 ? -30.179 -19.957 8.309 1.00 14.71 70 PHE C C 1
ATOM 3693 O O . PHE C 1 70 ? -30.246 -21.079 8.796 1.00 14.58 70 PHE C O 1
ATOM 3701 N N . SER C 1 71 ? -29.521 -18.957 8.881 1.00 15.20 71 SER C N 1
ATOM 3702 C CA . SER C 1 71 ? -28.824 -19.112 10.143 1.00 16.10 71 SER C CA 1
ATOM 3703 C C . SER C 1 71 ? -29.718 -18.836 11.335 1.00 15.75 71 SER C C 1
ATOM 3704 O O . SER C 1 71 ? -29.755 -19.623 12.268 1.00 17.92 71 SER C O 1
ATOM 3707 N N . TYR C 1 72 ? -30.436 -17.718 11.309 1.00 15.23 72 TYR C N 1
ATOM 3708 C CA . TYR C 1 72 ? -31.327 -17.353 12.408 1.00 14.06 72 TYR C CA 1
ATOM 3709 C C . TYR C 1 72 ? -32.761 -17.270 11.942 1.00 13.31 72 TYR C C 1
ATOM 3710 O O . TYR C 1 72 ? -33.665 -17.734 12.623 1.00 11.19 72 TYR C O 1
ATOM 3719 N N . GLY C 1 73 ? -32.954 -16.668 10.771 1.00 15.13 73 GLY C N 1
ATOM 3720 C CA . GLY C 1 73 ? -34.278 -16.487 10.209 1.00 15.11 73 GLY C CA 1
ATOM 3721 C C . GLY C 1 73 ? -34.906 -15.182 10.684 1.00 16.50 73 GLY C C 1
ATOM 3722 O O . GLY C 1 73 ? -35.486 -14.414 9.908 1.00 18.74 73 GLY C O 1
ATOM 3723 N N . SER C 1 74 ? -34.787 -14.917 11.979 1.00 16.97 74 SER C N 1
ATOM 3724 C CA . SER C 1 74 ? -35.379 -13.719 12.547 1.00 18.18 74 SER C CA 1
ATOM 3725 C C . SER C 1 74 ? -34.702 -12.415 12.113 1.00 17.57 74 SER C C 1
ATOM 3726 O O . SER C 1 74 ? -35.197 -11.342 12.425 1.00 18.52 74 SER C O 1
ATOM 3729 N N . ASN C 1 75 ? -33.584 -12.509 11.390 1.00 16.95 75 ASN C N 1
ATOM 3730 C CA . ASN C 1 75 ? -32.870 -11.323 10.902 1.00 14.61 75 ASN C CA 1
ATOM 3731 C C . ASN C 1 75 ? -33.297 -10.964 9.483 1.00 14.74 75 ASN C C 1
ATOM 3732 O O . ASN C 1 75 ? -32.682 -10.130 8.840 1.00 15.50 75 ASN C O 1
ATOM 3737 N N . ILE C 1 76 ? -34.359 -11.603 9.007 1.00 15.36 76 ILE C N 1
ATOM 3738 C CA . ILE C 1 76 ? -34.860 -11.381 7.665 1.00 15.72 76 ILE C CA 1
ATOM 3739 C C . ILE C 1 76 ? -36.193 -10.656 7.639 1.00 16.35 76 ILE C C 1
ATOM 3740 O O . ILE C 1 76 ? -37.140 -11.037 8.314 1.00 20.32 76 ILE C O 1
ATOM 3745 N N . HIS C 1 77 ? -36.263 -9.609 6.834 1.00 15.78 77 HIS C N 1
ATOM 3746 C CA . HIS C 1 77 ? -37.467 -8.815 6.715 1.00 14.74 77 HIS C CA 1
ATOM 3747 C C . HIS C 1 77 ? -37.840 -8.894 5.268 1.00 15.19 77 HIS C C 1
ATOM 3748 O O . HIS C 1 77 ? -37.011 -8.609 4.424 1.00 16.47 77 HIS C O 1
ATOM 3755 N N . ILE C 1 78 ? -39.079 -9.285 4.984 1.00 15.47 78 ILE C N 1
ATOM 3756 C CA . ILE C 1 78 ? -39.556 -9.453 3.613 1.00 16.29 78 ILE C CA 1
ATOM 3757 C C . ILE C 1 78 ? -40.801 -8.638 3.317 1.00 16.32 78 ILE C C 1
ATOM 3758 O O . ILE C 1 78 ? -41.748 -8.572 4.083 1.00 15.11 78 ILE C O 1
ATOM 3763 N N . GLY C 1 79 ? -40.822 -8.044 2.157 1.00 17.46 79 GLY C N 1
ATOM 3764 C CA . GLY C 1 79 ? -41.941 -7.215 1.936 1.00 19.43 79 GLY C CA 1
ATOM 3765 C C . GLY C 1 79 ? -43.181 -7.957 1.590 1.00 21.06 79 GLY C C 1
ATOM 3766 O O . GLY C 1 79 ? -43.699 -8.765 2.345 1.00 22.35 79 GLY C O 1
ATOM 3767 N N . ARG C 1 80 ? -43.623 -7.675 0.385 1.00 22.10 80 ARG C N 1
ATOM 3768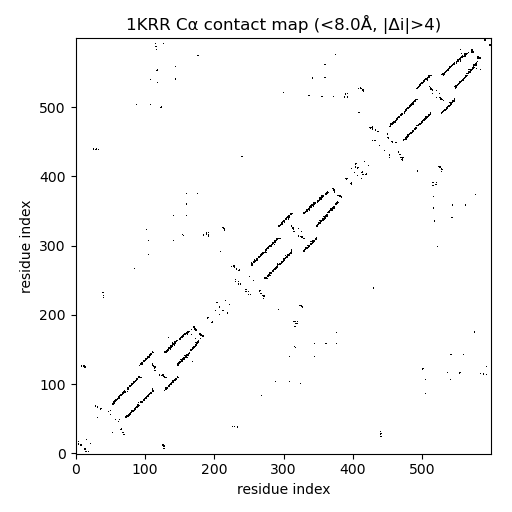 C CA . ARG C 1 80 ? -44.884 -8.151 -0.121 1.00 24.33 80 ARG C CA 1
ATOM 3769 C C . ARG C 1 80 ? -44.785 -8.834 -1.487 1.00 23.54 80 ARG C C 1
ATOM 3770 O O . ARG C 1 80 ? -44.051 -8.360 -2.348 1.00 25.53 80 ARG C O 1
ATOM 3778 N N . ASN C 1 81 ? -45.549 -9.911 -1.695 1.00 22.44 81 ASN C N 1
ATOM 3779 C CA . ASN C 1 81 ? -45.573 -10.663 -2.965 1.00 21.66 81 ASN C CA 1
ATOM 3780 C C . ASN C 1 81 ? -44.206 -11.257 -3.245 1.00 20.44 81 ASN C C 1
ATOM 3781 O O . ASN C 1 81 ? -43.741 -11.318 -4.384 1.00 19.02 81 ASN C O 1
ATOM 3786 N N . PHE C 1 82 ? -43.568 -11.691 -2.170 1.00 18.72 82 PHE C N 1
ATOM 3787 C CA . PHE C 1 82 ? -42.265 -12.289 -2.274 1.00 17.33 82 PHE C CA 1
ATOM 3788 C C . PHE C 1 82 ? -42.473 -13.671 -2.843 1.00 16.94 82 PHE C C 1
ATOM 3789 O O . PHE C 1 82 ? -43.506 -14.295 -2.602 1.00 16.98 82 PHE C O 1
ATOM 3797 N N . TYR C 1 83 ? -41.502 -14.128 -3.624 1.00 16.35 83 TYR C N 1
ATOM 3798 C CA . TYR C 1 83 ? -41.538 -15.454 -4.198 1.00 16.62 83 TYR C CA 1
ATOM 3799 C C . TYR C 1 83 ? -40.131 -16.011 -4.346 1.00 16.08 83 TYR C C 1
ATOM 3800 O O . TYR C 1 83 ? -39.296 -15.472 -5.063 1.00 17.15 83 TYR C O 1
ATOM 3809 N N . ALA C 1 84 ? -39.864 -17.105 -3.659 1.00 16.07 84 ALA C N 1
ATOM 3810 C CA . ALA C 1 84 ? -38.556 -17.719 -3.725 1.00 15.29 84 ALA C CA 1
ATOM 3811 C C . ALA C 1 84 ? -38.728 -19.187 -4.099 1.00 15.50 84 ALA C C 1
ATOM 3812 O O . ALA C 1 84 ? -39.564 -19.897 -3.530 1.00 15.28 84 ALA C O 1
ATOM 3814 N N . ASN C 1 85 ? -37.959 -19.621 -5.088 1.00 15.12 85 ASN C N 1
ATOM 3815 C CA . ASN C 1 85 ? -38.012 -21.005 -5.518 1.00 15.45 85 ASN C CA 1
ATOM 3816 C C . ASN C 1 85 ? -37.005 -21.781 -4.688 1.00 13.99 85 ASN C C 1
ATOM 3817 O O . ASN C 1 85 ? -36.276 -21.203 -3.889 1.00 14.46 85 ASN C O 1
ATOM 3822 N N . PHE C 1 86 ? -36.960 -23.086 -4.892 1.00 12.36 86 PHE C N 1
ATOM 3823 C CA . PHE C 1 86 ? -36.084 -23.950 -4.128 1.00 10.11 86 PHE C CA 1
ATOM 3824 C C . PHE C 1 86 ? -34.701 -23.474 -3.742 1.00 10.43 86 PHE C C 1
ATOM 3825 O O . PHE C 1 86 ? -34.056 -22.701 -4.441 1.00 11.78 86 PHE C O 1
ATOM 3833 N N . ASN C 1 87 ? -34.256 -24.018 -2.616 1.00 11.98 87 ASN C N 1
ATOM 3834 C CA . ASN C 1 87 ? -32.940 -23.809 -2.068 1.00 12.54 87 ASN C CA 1
ATOM 3835 C C . ASN C 1 87 ? -32.431 -22.389 -1.910 1.00 11.87 87 ASN C C 1
ATOM 3836 O O . ASN C 1 87 ? -31.282 -22.089 -2.266 1.00 11.75 87 ASN C O 1
ATOM 3841 N N . LEU C 1 88 ? -33.279 -21.516 -1.379 1.00 9.65 88 LEU C N 1
ATOM 3842 C CA . LEU C 1 88 ? -32.847 -20.157 -1.125 1.00 9.00 88 LEU C CA 1
ATOM 3843 C C . LEU C 1 88 ? -32.037 -20.287 0.148 1.00 8.97 88 LEU C C 1
ATOM 3844 O O . LEU C 1 88 ? -32.509 -20.872 1.114 1.00 9.56 88 LEU C O 1
ATOM 3849 N N . THR C 1 89 ? -30.819 -19.767 0.156 1.00 8.04 89 THR C N 1
ATOM 3850 C CA . THR C 1 89 ? -30.000 -19.839 1.350 1.00 8.65 89 THR C CA 1
ATOM 3851 C C . THR C 1 89 ? -29.691 -18.419 1.771 1.00 9.01 89 THR C C 1
ATOM 3852 O O . THR C 1 89 ? -29.252 -17.622 0.962 1.00 10.72 89 THR C O 1
ATOM 3856 N N . ILE C 1 90 ? -29.937 -18.102 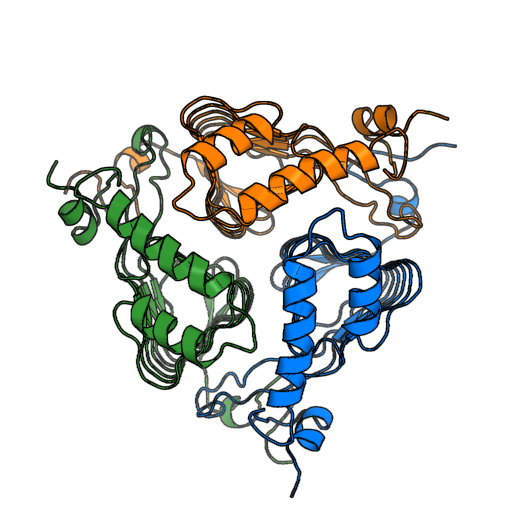3.037 1.00 10.81 90 ILE C N 1
ATOM 3857 C CA . ILE C 1 90 ? -29.686 -16.760 3.565 1.00 10.81 90 ILE C CA 1
ATOM 3858 C C . ILE C 1 90 ? -28.909 -16.814 4.873 1.00 9.87 90 ILE C C 1
ATOM 3859 O O . ILE C 1 90 ? -29.436 -17.264 5.879 1.00 9.30 90 ILE C O 1
ATOM 3864 N N . VAL C 1 91 ? -27.651 -16.381 4.851 1.00 8.43 91 VAL C N 1
ATOM 3865 C CA . VAL C 1 91 ? -26.842 -16.367 6.060 1.00 7.95 91 VAL C CA 1
ATOM 3866 C C . VAL C 1 91 ? -27.121 -15.020 6.708 1.00 8.60 91 VAL C C 1
ATOM 3867 O O . VAL C 1 91 ? -26.404 -14.046 6.484 1.00 7.44 91 VAL C O 1
ATOM 3871 N N . ASP C 1 92 ? -28.192 -14.973 7.495 1.00 8.56 92 ASP C N 1
ATOM 3872 C CA . ASP C 1 92 ? -28.616 -13.745 8.139 1.00 6.39 92 ASP C CA 1
ATOM 3873 C C . ASP C 1 92 ? -28.045 -13.542 9.507 1.00 5.14 92 ASP C C 1
ATOM 3874 O O . ASP C 1 92 ? -28.765 -13.403 10.466 1.00 4.64 92 ASP C O 1
ATOM 3879 N N . ASP C 1 93 ? -26.738 -13.537 9.601 1.00 7.33 93 ASP C N 1
ATOM 3880 C CA . ASP C 1 93 ? -26.115 -13.304 10.885 1.00 11.91 93 ASP C CA 1
ATOM 3881 C C . ASP C 1 93 ? -26.469 -11.887 11.334 1.00 14.43 93 ASP C C 1
ATOM 3882 O O . ASP C 1 93 ? -26.442 -11.570 12.528 1.00 14.75 93 ASP C O 1
ATOM 3887 N N . TYR C 1 94 ? -26.816 -11.049 10.356 1.00 16.21 94 TYR C N 1
ATOM 3888 C CA . TYR C 1 94 ? -27.262 -9.686 10.603 1.00 17.22 94 TYR C CA 1
ATOM 3889 C C . TYR C 1 94 ? -28.408 -9.429 9.646 1.00 17.71 94 TYR C C 1
ATOM 3890 O O . TYR C 1 94 ? -28.805 -10.318 8.892 1.00 19.00 94 TYR C O 1
ATOM 3899 N N . THR C 1 95 ? -28.926 -8.210 9.653 1.00 16.55 95 THR C N 1
ATOM 3900 C CA . THR C 1 95 ? -30.064 -7.871 8.816 1.00 15.98 95 THR C CA 1
ATOM 3901 C C . THR C 1 95 ? -30.003 -8.111 7.316 1.00 14.90 95 THR C C 1
ATOM 3902 O O . THR C 1 95 ? -28.979 -7.929 6.658 1.00 13.98 95 THR C O 1
ATOM 3906 N N . VAL C 1 96 ? -31.149 -8.508 6.791 1.00 12.26 96 VAL C N 1
ATOM 3907 C CA . VAL C 1 96 ? -31.301 -8.791 5.388 1.00 13.04 96 VAL C CA 1
ATOM 3908 C C . VAL C 1 96 ? -32.688 -8.250 5.083 1.00 14.10 96 VAL C C 1
ATOM 3909 O O . VAL C 1 96 ? -33.684 -8.732 5.628 1.00 14.68 96 VAL C O 1
ATOM 3913 N N . THR C 1 97 ? -32.750 -7.240 4.219 1.00 12.81 97 THR C N 1
ATOM 3914 C CA . THR C 1 97 ? -34.018 -6.630 3.859 1.00 13.36 97 THR C CA 1
ATOM 3915 C C . THR C 1 97 ? -34.349 -6.844 2.403 1.00 13.10 97 THR C C 1
ATOM 3916 O O . THR C 1 97 ? -33.541 -6.530 1.528 1.00 14.87 97 THR C O 1
ATOM 3920 N N . ILE C 1 98 ? -35.542 -7.378 2.163 1.00 10.36 98 ILE C N 1
ATOM 3921 C CA . ILE C 1 98 ? -36.045 -7.633 0.828 1.00 9.62 98 ILE C CA 1
ATOM 3922 C C . ILE C 1 98 ? -37.330 -6.803 0.616 1.00 11.36 98 ILE C C 1
ATOM 3923 O O . ILE C 1 98 ? -38.257 -6.851 1.433 1.00 10.12 98 ILE C O 1
ATOM 3928 N N . GLY C 1 99 ? -37.375 -6.046 -0.482 1.00 11.65 99 GLY C N 1
ATOM 3929 C CA . GLY C 1 99 ? -38.538 -5.226 -0.790 1.00 13.33 99 GLY C CA 1
ATOM 3930 C C . GLY C 1 99 ? -39.772 -5.969 -1.280 1.00 14.26 99 GLY C C 1
ATOM 3931 O O . GLY C 1 99 ? -39.944 -7.156 -1.002 1.00 14.23 99 GLY C O 1
ATOM 3932 N N . ASP C 1 100 ? -40.625 -5.261 -2.019 1.00 15.11 100 ASP C N 1
ATOM 3933 C CA . ASP C 1 100 ? -41.870 -5.813 -2.557 1.00 15.65 100 ASP C CA 1
ATOM 3934 C C . ASP C 1 100 ? -41.728 -6.377 -3.964 1.00 15.32 100 ASP C C 1
ATOM 3935 O O . ASP C 1 100 ? -40.885 -5.946 -4.752 1.00 16.55 100 ASP C O 1
ATOM 3940 N N . ASN C 1 101 ? -42.581 -7.337 -4.280 1.00 15.21 101 ASN C N 1
ATOM 3941 C CA . ASN C 1 101 ? -42.584 -7.972 -5.583 1.00 14.51 101 ASN C CA 1
ATOM 3942 C C . ASN C 1 101 ? -41.235 -8.454 -6.066 1.00 13.89 101 ASN C C 1
ATOM 3943 O O . ASN C 1 101 ? -40.902 -8.316 -7.243 1.00 12.76 101 ASN C O 1
ATOM 3948 N N . VAL C 1 102 ? -40.474 -9.038 -5.144 1.00 12.70 102 VAL C N 1
ATOM 3949 C CA . VAL C 1 102 ? -39.157 -9.582 -5.443 1.00 12.13 102 VAL C CA 1
ATOM 3950 C C . VAL C 1 102 ? -39.350 -11.051 -5.838 1.00 12.44 102 VAL C C 1
ATOM 3951 O O . VAL C 1 102 ? -40.054 -11.797 -5.160 1.00 12.01 102 VAL C O 1
ATOM 3955 N N . LEU C 1 103 ? -38.731 -11.445 -6.945 1.00 11.10 103 LEU C N 1
ATOM 3956 C CA . LEU C 1 103 ? -38.827 -12.810 -7.441 1.00 12.46 103 LEU C CA 1
ATOM 3957 C C . LEU C 1 103 ? -37.459 -13.478 -7.367 1.00 12.15 103 LEU C C 1
ATOM 3958 O O . LEU C 1 103 ? -36.487 -12.973 -7.920 1.00 12.46 103 LEU C O 1
ATOM 3963 N N . ILE C 1 104 ? -37.362 -14.598 -6.666 1.00 11.91 104 ILE C N 1
ATOM 3964 C CA . ILE C 1 104 ? -36.082 -15.271 -6.620 1.00 12.50 104 ILE C CA 1
ATOM 3965 C C . ILE C 1 104 ? -36.139 -16.641 -7.225 1.00 13.55 104 ILE C C 1
ATOM 3966 O O . ILE C 1 104 ? -36.986 -17.451 -6.871 1.00 14.32 104 ILE C O 1
ATOM 3971 N N . ALA C 1 105 ? -35.212 -16.864 -8.155 1.00 14.90 105 ALA C N 1
ATOM 3972 C CA . ALA C 1 105 ? -35.071 -18.117 -8.879 1.00 15.88 105 ALA C CA 1
ATOM 3973 C C . ALA C 1 105 ? -34.480 -19.159 -7.934 1.00 17.16 105 ALA C C 1
ATOM 3974 O O . ALA C 1 105 ? -34.117 -18.845 -6.809 1.00 18.11 105 ALA C O 1
ATOM 3976 N N . PRO C 1 106 ? -34.411 -20.427 -8.365 1.00 17.94 106 PRO C N 1
ATOM 3977 C CA . PRO C 1 106 ? -33.848 -21.446 -7.477 1.00 16.21 106 PRO C CA 1
ATOM 3978 C C . PRO C 1 106 ? -32.337 -21.424 -7.234 1.00 16.00 106 PRO C C 1
ATOM 3979 O O . PRO C 1 106 ? -31.565 -21.036 -8.099 1.00 17.80 106 PRO C O 1
ATOM 3983 N N . ASN C 1 107 ? -31.935 -21.835 -6.030 1.00 15.84 107 ASN C N 1
ATOM 3984 C CA . ASN C 1 107 ? -30.525 -21.937 -5.632 1.00 14.72 107 ASN C CA 1
ATOM 3985 C C . ASN C 1 107 ? -29.751 -20.650 -5.477 1.00 14.09 107 ASN C C 1
ATOM 3986 O O . ASN C 1 107 ? -28.608 -20.568 -5.896 1.00 15.79 107 ASN C O 1
ATOM 3991 N N . VAL C 1 108 ? -30.357 -19.656 -4.854 1.00 13.22 108 VAL C N 1
ATOM 3992 C CA . VAL C 1 108 ? -29.708 -18.373 -4.656 1.00 13.47 108 VAL C CA 1
ATOM 3993 C C . VAL C 1 108 ? -29.108 -18.343 -3.262 1.00 12.97 108 VAL C C 1
ATOM 3994 O O . VAL C 1 108 ? -29.669 -18.917 -2.343 1.00 14.41 108 VAL C O 1
ATOM 3998 N N . THR C 1 109 ? -27.957 -17.697 -3.106 1.00 13.46 109 THR C N 1
ATOM 3999 C CA . THR C 1 109 ? -27.333 -17.590 -1.790 1.00 14.18 109 THR C CA 1
ATOM 4000 C C . THR C 1 109 ? -27.111 -16.127 -1.364 1.00 14.65 109 THR C C 1
ATOM 4001 O O . THR C 1 109 ? -26.493 -15.337 -2.071 1.00 15.55 109 THR C O 1
ATOM 4005 N N . LEU C 1 110 ? -27.650 -15.768 -0.207 1.00 14.42 110 LEU C N 1
ATOM 4006 C CA . LEU C 1 110 ? -27.494 -14.418 0.320 1.00 12.96 110 LEU C CA 1
ATOM 4007 C C . LEU C 1 110 ? -26.697 -14.508 1.592 1.00 12.32 110 LEU C C 1
ATOM 4008 O O . LEU C 1 110 ? -27.109 -15.169 2.530 1.00 12.09 110 LEU C O 1
ATOM 4013 N N . SER C 1 111 ? -25.550 -13.851 1.629 1.00 14.12 111 SER C N 1
ATOM 4014 C CA . SER C 1 111 ? -24.741 -13.869 2.836 1.00 15.07 111 SER C CA 1
ATOM 4015 C C . SER C 1 111 ? -24.271 -12.489 3.285 1.00 16.00 111 SER C C 1
ATOM 4016 O O . SER C 1 111 ? -23.494 -11.842 2.595 1.00 17.48 111 SER C O 1
ATOM 4019 N N . VAL C 1 112 ? -24.743 -12.049 4.445 1.00 15.09 112 VAL C N 1
ATOM 4020 C CA . VAL C 1 112 ? -24.329 -10.770 4.997 1.00 14.44 112 VAL C CA 1
ATOM 4021 C C . VAL C 1 112 ? -22.989 -10.995 5.687 1.00 15.03 112 VAL C C 1
ATOM 4022 O O . VAL C 1 112 ? -22.319 -10.045 6.080 1.00 16.50 112 VAL C O 1
ATOM 4026 N N . THR C 1 113 ? -22.597 -12.259 5.826 1.00 14.94 113 THR C N 1
ATOM 4027 C CA . THR C 1 113 ? -21.349 -12.595 6.506 1.00 15.52 113 THR C CA 1
ATOM 4028 C C . THR C 1 113 ? -20.179 -12.975 5.616 1.00 13.69 113 THR C C 1
ATOM 4029 O O . THR C 1 113 ? -20.356 -13.538 4.553 1.00 14.59 113 THR C O 1
ATOM 4033 N N . GLY C 1 114 ? -18.977 -12.658 6.071 1.00 12.28 114 GLY C N 1
ATOM 4034 C CA . GLY C 1 114 ? -17.778 -12.969 5.320 1.00 13.13 114 GLY C CA 1
ATOM 4035 C C . GLY C 1 114 ? -16.663 -13.105 6.328 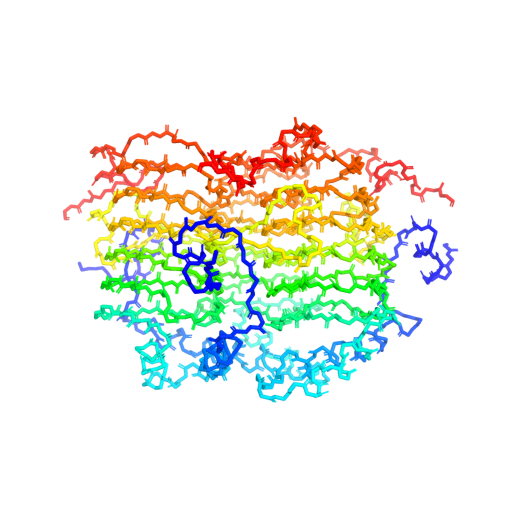1.00 14.39 114 GLY C C 1
ATOM 4036 O O . GLY C 1 114 ? -16.855 -12.752 7.482 1.00 15.58 114 GLY C O 1
ATOM 4037 N N . HIS C 1 115 ? -15.509 -13.618 5.926 1.00 15.62 115 HIS C N 1
ATOM 4038 C CA . HIS C 1 115 ? -14.399 -13.755 6.859 1.00 17.14 115 HIS C CA 1
ATOM 4039 C C . HIS C 1 115 ? -13.127 -13.041 6.447 1.00 18.04 115 HIS C C 1
ATOM 4040 O O . HIS C 1 115 ? -12.806 -12.934 5.264 1.00 19.66 115 HIS C O 1
ATOM 4047 N N . PRO C 1 116 ? -12.419 -12.504 7.430 1.00 18.61 116 PRO C N 1
ATOM 4048 C CA . PRO C 1 116 ? -11.166 -11.833 7.165 1.00 18.08 116 PRO C CA 1
ATOM 4049 C C . PRO C 1 116 ? -10.313 -12.794 6.385 1.00 18.32 116 PRO C C 1
ATOM 4050 O O . PRO C 1 116 ? -10.017 -13.945 6.789 1.00 21.07 116 PRO C O 1
ATOM 4054 N N . VAL C 1 117 ? -9.966 -12.269 5.225 1.00 18.74 117 VAL C N 1
ATOM 4055 C CA . VAL C 1 117 ? -9.158 -12.976 4.293 1.00 20.44 117 VAL C CA 1
ATOM 4056 C C . VAL C 1 117 ? -7.830 -13.394 4.982 1.00 21.81 117 VAL C C 1
ATOM 4057 O O . VAL C 1 117 ? -7.408 -14.521 4.758 1.00 21.61 117 VAL C O 1
ATOM 4061 N N . HIS C 1 118 ? -7.195 -12.562 5.835 1.00 23.47 118 HIS C N 1
ATOM 4062 C CA . HIS C 1 118 ? -5.928 -12.964 6.514 1.00 25.99 118 HIS C CA 1
ATOM 4063 C C . HIS C 1 118 ? -6.210 -13.995 7.620 1.00 26.76 118 HIS C C 1
ATOM 4064 O O . HIS C 1 118 ? -6.918 -13.703 8.590 1.00 26.46 118 HIS C O 1
ATOM 4071 N N . HIS C 1 119 ? -5.654 -15.195 7.476 1.00 26.55 119 HIS C N 1
ATOM 4072 C CA . HIS C 1 119 ? -5.912 -16.256 8.437 1.00 28.06 119 HIS C CA 1
ATOM 4073 C C . HIS C 1 119 ? -5.677 -15.855 9.881 1.00 28.66 119 HIS C C 1
ATOM 4074 O O . HIS C 1 119 ? -6.400 -16.287 10.766 1.00 29.09 119 HIS C O 1
ATOM 4081 N N . GLU C 1 120 ? -4.671 -15.029 10.128 1.00 29.96 120 GLU C N 1
ATOM 4082 C CA . GLU C 1 120 ? -4.402 -14.600 11.493 1.00 31.05 120 GLU C CA 1
ATOM 4083 C C . GLU C 1 120 ? -5.607 -13.859 12.075 1.00 29.09 120 GLU C C 1
ATOM 4084 O O . GLU C 1 120 ? -5.818 -13.856 13.282 1.00 28.32 120 GLU C O 1
ATOM 4090 N N . LEU C 1 121 ? -6.403 -13.239 11.213 1.00 28.24 121 LEU C N 1
ATOM 4091 C CA . LEU C 1 121 ? -7.570 -12.495 11.656 1.00 26.60 121 LEU C CA 1
ATOM 4092 C C . LEU C 1 121 ? -8.793 -13.380 11.815 1.00 27.06 121 LEU C C 1
ATOM 4093 O O . LEU C 1 121 ? -9.868 -12.878 12.124 1.00 27.92 121 LEU C O 1
ATOM 4098 N N . ARG C 1 122 ? -8.663 -14.684 11.614 1.00 26.59 122 ARG C N 1
ATOM 4099 C CA . ARG C 1 122 ? -9.811 -15.562 11.759 1.00 28.05 122 ARG C CA 1
ATOM 4100 C C . ARG C 1 122 ? -9.510 -16.876 12.531 1.00 29.73 122 ARG C C 1
ATOM 4101 O O . ARG C 1 122 ? -10.316 -17.792 12.468 1.00 30.85 122 ARG C O 1
ATOM 4109 N N . LYS C 1 123 ? -8.385 -16.984 13.237 1.00 31.98 123 LYS C N 1
ATOM 4110 C CA . LYS C 1 123 ? -8.049 -18.217 13.973 1.00 34.16 123 LYS C CA 1
ATOM 4111 C C . LYS C 1 123 ? -9.263 -18.911 14.594 1.00 35.04 123 LYS C C 1
ATOM 4112 O O . LYS C 1 123 ? -9.373 -20.143 14.591 1.00 35.16 123 LYS C O 1
ATOM 4118 N N . ASN C 1 124 ? -10.171 -18.096 15.129 1.00 35.59 124 ASN C N 1
ATOM 4119 C CA . ASN C 1 124 ? -11.385 -18.587 15.767 1.00 36.23 124 ASN C CA 1
ATOM 4120 C C . ASN C 1 124 ? -12.605 -18.341 14.889 1.00 36.12 124 ASN C C 1
ATOM 4121 O O . ASN C 1 124 ? -13.691 -17.997 15.376 1.00 35.35 124 ASN C O 1
ATOM 4126 N N . GLY C 1 125 ? -12.397 -18.541 13.587 1.00 35.26 125 GLY C N 1
ATOM 4127 C CA . GLY C 1 125 ? -13.439 -18.351 12.594 1.00 33.82 125 GLY C CA 1
ATOM 4128 C C . GLY C 1 125 ? -14.224 -17.118 12.956 1.00 33.31 125 GLY C C 1
ATOM 4129 O O . GLY C 1 125 ? -15.393 -17.195 13.297 1.00 34.32 125 GLY C O 1
ATOM 4130 N N . GLU C 1 126 ? -13.544 -15.998 12.882 1.00 33.94 126 GLU C N 1
ATOM 4131 C CA . GLU C 1 126 ? -14.130 -14.742 13.194 1.00 33.49 126 GLU C CA 1
ATOM 4132 C C . GLU C 1 126 ? -14.711 -14.160 11.933 1.00 30.81 126 GLU C C 1
ATOM 4133 O O . GLU C 1 126 ? -14.144 -14.276 10.839 1.00 31.24 126 GLU C O 1
ATOM 4139 N N . MET C 1 127 ? -15.849 -13.524 12.075 1.00 28.23 127 MET C N 1
ATOM 4140 C CA . MET C 1 127 ? -16.489 -13.015 10.897 1.00 26.75 127 MET C CA 1
ATOM 4141 C C . MET C 1 127 ? -17.039 -11.622 11.077 1.00 24.13 127 MET C C 1
ATOM 4142 O O . MET C 1 127 ? -17.045 -11.097 12.184 1.00 22.54 127 MET C O 1
ATOM 4147 N N . TYR C 1 128 ? -17.506 -11.030 9.977 1.00 20.65 128 TYR C N 1
ATOM 4148 C CA . TYR C 1 128 ? -18.105 -9.703 10.008 1.00 19.28 128 TYR C CA 1
ATOM 4149 C C . TYR C 1 128 ? -19.419 -9.836 9.254 1.00 19.16 128 TYR C C 1
ATOM 4150 O O . TYR C 1 128 ? -19.595 -10.771 8.469 1.00 18.89 128 TYR C O 1
ATOM 4159 N N . SER C 1 129 ? -20.345 -8.915 9.496 1.00 18.36 129 SER C N 1
ATOM 4160 C CA . SER C 1 129 ? -21.633 -8.967 8.832 1.00 17.78 129 SER C CA 1
ATOM 4161 C C . SER C 1 129 ? -22.113 -7.591 8.439 1.00 16.50 129 SER C C 1
ATOM 4162 O O . SER C 1 129 ? -22.147 -6.689 9.263 1.00 19.94 129 SER C O 1
ATOM 4165 N N . PHE C 1 130 ? -22.492 -7.431 7.178 1.00 13.92 130 PHE C N 1
ATOM 4166 C CA . PHE C 1 130 ? -22.996 -6.156 6.702 1.00 11.63 130 PHE C CA 1
ATOM 4167 C C . PHE C 1 130 ? -24.316 -6.444 6.032 1.00 10.89 130 PHE C C 1
ATOM 4168 O O . PHE C 1 130 ? -24.411 -7.280 5.134 1.00 11.29 130 PHE C O 1
ATOM 4176 N N . PRO C 1 131 ? -25.390 -5.730 6.479 1.00 10.90 131 PRO C N 1
ATOM 4177 C CA . PRO C 1 131 ? -26.734 -5.856 5.903 1.00 8.74 131 PRO C CA 1
ATOM 4178 C C . PRO C 1 131 ? -26.774 -5.902 4.379 1.00 8.11 131 PRO C C 1
ATOM 4179 O O . PRO C 1 131 ? -25.876 -5.399 3.694 1.00 9.24 131 PRO C O 1
ATOM 4183 N N . ILE C 1 132 ? -27.826 -6.520 3.859 1.00 7.44 132 ILE C N 1
ATOM 4184 C CA . ILE C 1 132 ? -28.037 -6.640 2.427 1.00 6.35 132 ILE C CA 1
ATOM 4185 C C . ILE C 1 132 ? -29.414 -6.066 2.169 1.00 7.61 132 ILE C C 1
ATOM 4186 O O . ILE C 1 132 ? -30.371 -6.385 2.863 1.00 8.05 132 ILE C O 1
ATOM 4191 N N . THR C 1 133 ? -29.506 -5.198 1.175 1.00 8.61 133 THR C N 1
ATOM 4192 C CA . THR C 1 133 ? -30.771 -4.555 0.858 1.00 9.40 133 THR C CA 1
ATOM 4193 C C . THR C 1 133 ? -31.133 -4.835 -0.589 1.00 10.15 133 THR C C 1
ATOM 4194 O O . THR C 1 133 ? -30.357 -4.502 -1.489 1.00 12.98 133 THR C O 1
ATOM 4198 N N . ILE C 1 134 ? -32.293 -5.460 -0.806 1.00 9.83 134 ILE C N 1
ATOM 4199 C CA . ILE C 1 134 ? -32.773 -5.799 -2.147 1.00 9.99 134 ILE C CA 1
ATOM 4200 C C . ILE C 1 134 ? -33.997 -4.942 -2.398 1.00 11.57 134 ILE C C 1
ATOM 4201 O O . ILE C 1 134 ? -35.004 -5.079 -1.705 1.00 13.00 134 ILE C O 1
ATOM 4206 N N . GLY C 1 135 ? -33.930 -4.068 -3.390 1.00 11.50 135 GLY C N 1
ATOM 4207 C CA . GLY C 1 135 ? -35.069 -3.218 -3.657 1.00 14.37 135 GLY C CA 1
ATOM 4208 C C . GLY C 1 135 ? -36.353 -3.923 -4.057 1.00 15.02 135 GLY C C 1
ATOM 4209 O O . GLY C 1 135 ? -36.466 -5.137 -3.979 1.00 14.91 135 GLY C O 1
ATOM 4210 N N . ASN C 1 136 ? -37.331 -3.143 -4.494 1.00 15.81 136 ASN C N 1
ATOM 4211 C CA . ASN C 1 136 ? -38.598 -3.692 -4.915 1.00 16.21 136 ASN C CA 1
ATOM 4212 C C . ASN C 1 136 ? -38.521 -4.129 -6.355 1.00 16.00 136 ASN C C 1
ATOM 4213 O O . ASN C 1 136 ? -37.748 -3.584 -7.130 1.00 14.90 136 ASN C O 1
ATOM 4218 N N . ASN C 1 137 ? -39.326 -5.123 -6.701 1.00 15.80 137 ASN C N 1
ATOM 4219 C CA . ASN C 1 137 ? -39.422 -5.587 -8.078 1.00 16.93 137 ASN C CA 1
ATOM 4220 C C . ASN C 1 137 ? -38.100 -6.049 -8.635 1.00 16.57 137 ASN C C 1
ATOM 4221 O O . ASN C 1 137 ? -37.841 -5.876 -9.824 1.00 18.91 137 ASN C O 1
ATOM 4226 N N . VAL C 1 138 ? -37.264 -6.643 -7.790 1.00 15.82 138 VAL C N 1
ATOM 4227 C CA . VAL C 1 138 ? -35.976 -7.128 -8.241 1.00 12.58 138 VAL C CA 1
ATOM 4228 C C . VAL C 1 138 ? -36.187 -8.561 -8.627 1.00 11.65 138 VAL C C 1
ATOM 4229 O O . VAL C 1 138 ? -37.059 -9.220 -8.093 1.00 11.35 138 VAL C O 1
ATOM 4233 N N . TRP C 1 139 ? -35.417 -9.030 -9.591 1.00 12.03 139 TRP C N 1
ATOM 4234 C CA . TRP C 1 139 ? -35.508 -10.405 -10.027 1.00 10.95 139 TRP C CA 1
ATOM 4235 C C . TRP C 1 139 ? -34.102 -10.931 -10.035 1.00 10.53 139 TRP C C 1
ATOM 4236 O O . TRP C 1 139 ? -33.253 -10.411 -10.745 1.00 11.43 139 TRP C O 1
ATOM 4247 N N . ILE C 1 140 ? -33.856 -11.950 -9.223 1.00 10.24 140 ILE C N 1
ATOM 4248 C CA . ILE C 1 140 ? -32.542 -12.569 -9.132 1.00 10.15 140 ILE C CA 1
ATOM 4249 C C . ILE C 1 140 ? -32.567 -13.931 -9.830 1.00 9.69 140 ILE C C 1
ATOM 4250 O O . ILE C 1 140 ? -33.396 -14.777 -9.516 1.00 7.99 140 ILE C O 1
ATOM 4255 N N . GLY C 1 141 ? -31.668 -14.126 -10.789 1.00 11.22 141 GLY C N 1
ATOM 4256 C CA . GLY C 1 141 ? -31.617 -15.388 -11.499 1.00 12.54 141 GLY C CA 1
ATOM 4257 C C . GLY C 1 141 ? -31.041 -16.526 -10.667 1.00 13.00 141 GLY C C 1
ATOM 4258 O O . GLY C 1 141 ? -30.614 -16.313 -9.526 1.00 14.26 141 GLY C O 1
ATOM 4259 N N . SER C 1 142 ? -31.021 -17.728 -11.246 1.00 12.76 142 SER C N 1
ATOM 4260 C CA . SER C 1 142 ? -30.505 -18.920 -10.575 1.00 12.19 142 SER C CA 1
ATOM 4261 C C . SER C 1 142 ? -29.007 -18.888 -10.319 1.00 13.70 142 SER C C 1
ATOM 4262 O O . SER C 1 142 ? -28.252 -18.310 -11.085 1.00 13.85 142 SER C O 1
ATOM 4265 N N . HIS C 1 143 ? -28.599 -19.540 -9.237 1.00 15.55 143 HIS C N 1
ATOM 4266 C CA . HIS C 1 143 ? -27.201 -19.650 -8.820 1.00 17.25 143 HIS C CA 1
ATOM 4267 C C . HIS C 1 143 ? -26.501 -18.313 -8.643 1.00 16.35 143 HIS C C 1
ATOM 4268 O O . HIS C 1 143 ? -25.305 -18.175 -8.910 1.00 17.07 143 HIS C O 1
ATOM 4275 N N . VAL C 1 144 ? -27.252 -17.319 -8.194 1.00 15.43 144 VAL C N 1
ATOM 4276 C CA . VAL C 1 144 ? -26.673 -16.018 -7.961 1.00 12.53 144 VAL C CA 1
ATOM 4277 C C . VAL C 1 144 ? -26.180 -16.020 -6.536 1.00 10.63 144 VAL C C 1
ATOM 4278 O O . VAL C 1 144 ? -26.755 -16.669 -5.670 1.00 11.38 144 VAL C O 1
ATOM 4282 N N . VAL C 1 145 ? -25.094 -15.306 -6.302 1.00 10.44 145 VAL C N 1
ATOM 4283 C CA . VAL C 1 145 ? -24.557 -15.169 -4.963 1.00 9.49 145 VAL C CA 1
ATOM 4284 C C . VAL C 1 145 ? -24.445 -13.669 -4.667 1.00 9.19 145 VAL C C 1
ATOM 4285 O O . VAL C 1 145 ? -23.855 -12.906 -5.437 1.00 9.28 145 VAL C O 1
ATOM 4289 N N . ILE C 1 146 ? -25.057 -13.251 -3.566 1.00 9.15 146 ILE C N 1
ATOM 4290 C CA . ILE C 1 146 ? -25.009 -11.865 -3.139 1.00 8.65 146 ILE C CA 1
ATOM 4291 C C . ILE C 1 146 ? -24.212 -11.770 -1.844 1.00 9.42 146 ILE C C 1
ATOM 4292 O O . ILE C 1 146 ? -24.599 -12.293 -0.809 1.00 10.02 146 ILE C O 1
ATOM 4297 N N . ASN C 1 147 ? -23.070 -11.098 -1.936 1.00 12.41 147 ASN C N 1
ATOM 4298 C CA . ASN C 1 147 ? -22.150 -10.924 -0.825 1.00 13.11 147 ASN C CA 1
ATOM 4299 C C . ASN C 1 147 ? -22.524 -9.854 0.181 1.00 13.04 147 ASN C C 1
ATOM 4300 O O . ASN C 1 147 ? -23.473 -9.090 -0.016 1.00 11.84 147 ASN C O 1
ATOM 4305 N N . PRO C 1 148 ? -21.773 -9.792 1.289 1.00 13.25 148 PRO C N 1
ATOM 4306 C CA . PRO C 1 148 ? -22.060 -8.802 2.328 1.00 13.92 148 PRO C CA 1
ATOM 4307 C C . PRO C 1 148 ? -22.148 -7.317 1.958 1.00 13.88 148 PRO C C 1
ATOM 4308 O O . PRO C 1 148 ? -21.410 -6.825 1.113 1.00 13.73 148 PRO C O 1
ATOM 4312 N N . GLY C 1 149 ? -23.068 -6.633 2.635 1.00 14.60 149 GLY C N 1
ATOM 4313 C CA . GLY C 1 149 ? -23.282 -5.212 2.477 1.00 14.93 149 GLY C CA 1
ATOM 4314 C C . GLY C 1 149 ? -23.592 -4.718 1.091 1.00 16.13 149 GLY C C 1
ATOM 4315 O O . GLY C 1 149 ? -23.229 -3.601 0.737 1.00 16.70 149 GLY C O 1
ATOM 4316 N N . VAL C 1 150 ? -24.274 -5.540 0.311 1.00 15.85 150 VAL C N 1
ATOM 4317 C CA . VAL C 1 150 ? -24.618 -5.170 -1.046 1.00 13.03 150 VAL C CA 1
ATOM 4318 C C . VAL C 1 150 ? -26.063 -4.664 -1.096 1.00 13.26 150 VAL C C 1
ATOM 4319 O O . VAL C 1 150 ? -26.929 -5.139 -0.361 1.00 13.75 150 VAL C O 1
ATOM 4323 N N . THR C 1 151 ? -26.302 -3.665 -1.945 1.00 12.78 151 THR C N 1
ATOM 4324 C CA . THR C 1 151 ? -27.628 -3.093 -2.127 1.00 11.22 151 THR C CA 1
ATOM 4325 C C . THR C 1 151 ? -28.025 -3.304 -3.584 1.00 12.59 151 THR C C 1
ATOM 4326 O O . THR C 1 151 ? -27.319 -2.891 -4.501 1.00 15.19 151 THR C O 1
ATOM 4330 N N . ILE C 1 152 ? -29.150 -3.965 -3.803 1.00 12.27 152 ILE C N 1
ATOM 4331 C CA . ILE C 1 152 ? -29.626 -4.174 -5.155 1.00 11.06 152 ILE C CA 1
ATOM 4332 C C . ILE C 1 152 ? -30.760 -3.170 -5.325 1.00 12.91 152 ILE C C 1
ATOM 4333 O O . ILE C 1 152 ? -31.779 -3.241 -4.611 1.00 12.10 152 ILE C O 1
ATOM 4338 N N . GLY C 1 153 ? -30.578 -2.248 -6.269 1.00 13.52 153 GLY C N 1
ATOM 4339 C CA . GLY C 1 153 ? -31.567 -1.225 -6.528 1.00 14.13 153 GLY C CA 1
ATOM 4340 C C . GLY C 1 153 ? -32.907 -1.734 -7.004 1.00 15.64 153 GLY C C 1
ATOM 4341 O O . GLY C 1 153 ? -33.035 -2.888 -7.393 1.00 18.35 153 GLY C O 1
ATOM 4342 N N . ASP C 1 154 ? -33.900 -0.849 -6.970 1.00 15.24 154 ASP C N 1
ATOM 4343 C CA . ASP C 1 154 ? -35.269 -1.138 -7.391 1.00 14.35 154 ASP C CA 1
ATOM 4344 C C . ASP C 1 154 ? -35.377 -1.492 -8.864 1.00 13.60 154 ASP C C 1
ATOM 4345 O O . ASP C 1 154 ? -34.704 -0.907 -9.701 1.00 12.36 154 ASP C O 1
ATOM 4350 N N . ASN C 1 155 ? -36.257 -2.438 -9.166 1.00 13.66 155 ASN C N 1
ATOM 4351 C CA . ASN C 1 155 ? -36.504 -2.870 -10.524 1.00 14.02 155 ASN C CA 1
ATOM 4352 C C . ASN C 1 155 ? -35.353 -3.511 -11.261 1.00 14.16 155 ASN C C 1
ATOM 4353 O O . ASN C 1 155 ? -35.483 -3.796 -12.441 1.00 15.39 155 ASN C O 1
ATOM 4358 N N . SER C 1 156 ? -34.225 -3.730 -10.602 1.00 12.77 156 SER C N 1
ATOM 4359 C CA . SER C 1 156 ? -33.092 -4.334 -11.290 1.00 12.06 156 SER C CA 1
ATOM 4360 C C . SER C 1 156 ? -33.173 -5.869 -11.474 1.00 13.20 156 SER C C 1
ATOM 4361 O O . SER C 1 156 ? -33.949 -6.556 -10.824 1.00 14.63 156 SER C O 1
ATOM 4364 N N . VAL C 1 157 ? -32.374 -6.398 -12.386 1.00 12.70 157 VAL C N 1
ATOM 4365 C CA . VAL C 1 157 ? -32.338 -7.829 -12.636 1.00 9.80 157 VAL C CA 1
ATOM 4366 C C . VAL C 1 157 ? -30.888 -8.325 -12.573 1.00 10.96 157 VAL C C 1
ATOM 4367 O O . VAL C 1 157 ? -29.972 -7.704 -13.114 1.00 9.92 157 VAL C O 1
ATOM 4371 N N . ILE C 1 158 ? -30.687 -9.439 -11.886 1.00 9.96 158 ILE C N 1
ATOM 4372 C CA . ILE C 1 158 ? -29.373 -10.038 -11.756 1.00 10.96 158 ILE C CA 1
ATOM 4373 C C . ILE C 1 158 ? -29.438 -11.349 -12.526 1.00 11.84 158 ILE C C 1
ATOM 4374 O O . ILE C 1 158 ? -30.218 -12.246 -12.198 1.00 11.25 158 ILE C O 1
ATOM 4379 N N . GLY C 1 159 ? -28.617 -11.443 -13.558 1.00 12.27 159 GLY C N 1
ATOM 4380 C CA . GLY C 1 159 ? -28.594 -12.636 -14.371 1.00 11.84 159 GLY C CA 1
ATOM 4381 C C . GLY C 1 159 ? -28.192 -13.875 -13.614 1.00 11.86 159 GLY C C 1
ATOM 4382 O O . GLY C 1 159 ? -27.610 -13.800 -12.546 1.00 13.47 159 GLY C O 1
ATOM 4383 N N . ALA C 1 160 ? -28.519 -15.028 -14.174 1.00 11.70 160 ALA C N 1
ATOM 4384 C CA . ALA C 1 160 ? -28.193 -16.293 -13.559 1.00 9.43 160 ALA C CA 1
ATOM 4385 C C . ALA C 1 160 ? -26.712 -16.391 -13.370 1.00 9.39 160 ALA C C 1
ATOM 4386 O O . ALA C 1 160 ? -25.957 -15.994 -14.252 1.00 9.01 160 ALA C O 1
ATOM 4388 N N . GLY C 1 161 ? -26.297 -16.913 -12.223 1.00 8.76 161 GLY C N 1
ATOM 4389 C CA . GLY C 1 161 ? -24.883 -17.117 -11.969 1.00 10.38 161 GLY C CA 1
ATOM 4390 C C . GLY C 1 161 ? -24.013 -15.949 -11.576 1.00 11.35 161 GLY C C 1
ATOM 4391 O O . GLY C 1 161 ? -22.833 -16.141 -11.280 1.00 11.96 161 GLY C O 1
ATOM 4392 N N . SER C 1 162 ? -24.559 -14.739 -11.559 1.00 12.40 162 SER C N 1
ATOM 4393 C CA . SER C 1 162 ? -23.723 -13.603 -11.194 1.00 13.39 162 SER C CA 1
ATOM 4394 C C . SER C 1 162 ? -23.309 -13.697 -9.744 1.00 11.78 162 SER C C 1
ATOM 4395 O O . SER C 1 162 ? -24.011 -14.269 -8.912 1.00 11.05 162 SER C O 1
ATOM 4398 N N . ILE C 1 163 ? -22.139 -13.140 -9.467 1.00 11.43 163 ILE C N 1
ATOM 4399 C CA . ILE C 1 163 ? -21.580 -13.091 -8.126 1.00 11.63 163 ILE C CA 1
ATOM 4400 C C . ILE C 1 163 ? -21.544 -11.601 -7.841 1.00 10.92 163 ILE C C 1
ATOM 4401 O O . ILE C 1 163 ? -20.657 -10.900 -8.307 1.00 9.27 163 ILE C O 1
ATOM 4406 N N . VAL C 1 164 ? -22.542 -11.131 -7.102 1.00 11.96 164 VAL C N 1
ATOM 4407 C CA . VAL C 1 164 ? -22.685 -9.726 -6.762 1.00 11.78 164 VAL C CA 1
ATOM 4408 C C . VAL C 1 164 ? -21.839 -9.319 -5.560 1.00 12.23 164 VAL C C 1
ATOM 4409 O O . VAL C 1 164 ? -22.174 -9.613 -4.415 1.00 11.37 164 VAL C O 1
ATOM 4413 N N . THR C 1 165 ? -20.743 -8.625 -5.838 1.00 12.30 165 THR C N 1
ATOM 4414 C CA . THR C 1 165 ? -19.821 -8.174 -4.805 1.00 14.11 165 THR C CA 1
ATOM 4415 C C . THR C 1 165 ? -20.007 -6.694 -4.460 1.00 12.84 165 THR C C 1
ATOM 4416 O O . THR C 1 165 ? -19.737 -6.281 -3.341 1.00 13.14 165 THR C O 1
ATOM 4420 N N . LYS C 1 166 ? -20.467 -5.905 -5.429 1.00 13.60 166 LYS C N 1
ATOM 4421 C CA . LYS C 1 166 ? -20.676 -4.474 -5.246 1.00 13.78 166 LYS C CA 1
ATOM 4422 C C . LYS C 1 166 ? -22.137 -4.157 -5.465 1.00 14.18 166 LYS C C 1
ATOM 4423 O O . LYS C 1 166 ? -22.848 -4.967 -6.025 1.00 15.70 166 LYS C O 1
ATOM 4429 N N . ASP C 1 167 ? -22.578 -2.981 -5.019 1.00 14.30 167 ASP C N 1
ATOM 4430 C CA . ASP C 1 167 ? -23.972 -2.554 -5.165 1.00 12.96 167 ASP C CA 1
ATOM 4431 C C . ASP C 1 167 ? -24.363 -2.436 -6.619 1.00 11.68 167 ASP C C 1
ATOM 4432 O O . ASP C 1 167 ? -23.531 -2.145 -7.467 1.00 12.95 167 ASP C O 1
ATOM 4437 N N . ILE C 1 168 ? -25.640 -2.650 -6.896 1.00 10.92 168 ILE C N 1
ATOM 4438 C CA . ILE C 1 168 ? -26.158 -2.566 -8.250 1.00 11.92 168 ILE C CA 1
ATOM 4439 C C . ILE C 1 168 ? -27.132 -1.403 -8.295 1.00 12.05 168 ILE C C 1
ATOM 4440 O O . ILE C 1 168 ? -27.996 -1.289 -7.425 1.00 14.49 168 ILE C O 1
ATOM 4445 N N . PRO C 1 169 ? -27.003 -0.514 -9.293 1.00 11.45 169 PRO C N 1
ATOM 4446 C CA . PRO C 1 169 ? -27.931 0.617 -9.361 1.00 13.38 169 PRO C CA 1
ATOM 4447 C C . PRO C 1 169 ? -29.314 0.154 -9.758 1.00 11.46 169 PRO C C 1
ATOM 4448 O O . PRO C 1 169 ? -29.498 -0.954 -10.261 1.00 9.77 169 PRO C O 1
ATOM 4452 N N . PRO C 1 170 ? -30.316 1.000 -9.525 1.00 11.67 170 PRO C N 1
ATOM 4453 C CA . PRO C 1 170 ? -31.667 0.584 -9.899 1.00 12.86 170 PRO C CA 1
ATOM 4454 C C . PRO C 1 170 ? -31.834 0.579 -11.414 1.00 13.86 170 PRO C C 1
ATOM 4455 O O . PRO C 1 170 ? -30.980 1.080 -12.138 1.00 12.97 170 PRO C O 1
ATOM 4459 N N . ASN C 1 171 ? -32.925 -0.018 -11.882 1.00 13.95 171 ASN C N 1
ATOM 4460 C CA . ASN C 1 171 ? -33.231 -0.088 -13.301 1.00 14.71 171 ASN C CA 1
ATOM 4461 C C . ASN C 1 171 ? -32.147 -0.592 -14.244 1.00 15.66 171 ASN C C 1
ATOM 4462 O O . ASN C 1 171 ? -32.037 -0.111 -15.370 1.00 16.75 171 ASN C O 1
ATOM 4467 N N . VAL C 1 172 ? -31.332 -1.534 -13.803 1.00 14.71 172 VAL C N 1
ATOM 4468 C CA . VAL C 1 172 ? -30.322 -2.067 -14.700 1.00 15.80 172 VAL C CA 1
ATOM 4469 C C . VAL C 1 172 ? -30.440 -3.580 -14.772 1.00 14.69 172 VAL C C 1
ATOM 4470 O O . VAL C 1 172 ? -31.255 -4.197 -14.095 1.00 12.73 172 VAL C O 1
ATOM 4474 N N . VAL C 1 173 ? -29.620 -4.157 -15.633 1.00 15.64 173 VAL C N 1
ATOM 4475 C CA . VAL C 1 173 ? -29.558 -5.589 -15.810 1.00 14.99 173 VAL C CA 1
ATOM 4476 C C . VAL C 1 173 ? -28.092 -5.854 -15.588 1.00 16.07 173 VAL C C 1
ATOM 4477 O O . VAL C 1 173 ? -27.252 -5.369 -16.339 1.00 15.71 173 VAL C O 1
ATOM 4481 N N . ALA C 1 174 ? -27.785 -6.597 -14.531 1.00 16.22 174 ALA C N 1
ATOM 4482 C CA . ALA C 1 174 ? -26.409 -6.925 -14.203 1.00 15.52 174 ALA C CA 1
ATOM 4483 C C . ALA C 1 174 ? -26.252 -8.428 -14.284 1.00 15.49 174 ALA C C 1
ATOM 4484 O O . ALA C 1 174 ? -27.204 -9.165 -14.036 1.00 15.38 174 ALA C O 1
ATOM 4486 N N . ALA C 1 175 ? -25.051 -8.870 -14.645 1.00 15.49 175 ALA C N 1
ATOM 4487 C CA . ALA C 1 175 ? -24.723 -10.288 -14.737 1.00 16.42 175 ALA C CA 1
ATOM 4488 C C . ALA C 1 175 ? -23.221 -10.392 -14.816 1.00 16.59 175 ALA C C 1
ATOM 4489 O O . ALA C 1 175 ? -22.542 -9.395 -15.061 1.00 19.56 175 ALA C O 1
ATOM 4491 N N . GLY C 1 176 ? -22.706 -11.596 -14.601 1.00 15.70 176 GLY C N 1
ATOM 4492 C CA . GLY C 1 176 ? -21.277 -11.809 -14.670 1.00 13.26 176 GLY C CA 1
ATOM 4493 C C . GLY C 1 176 ? -20.632 -12.205 -13.357 1.00 13.03 176 GLY C C 1
ATOM 4494 O O . GLY C 1 176 ? -21.256 -12.125 -12.296 1.00 13.40 176 GLY C O 1
ATOM 4495 N N . VAL C 1 177 ? -19.378 -12.642 -13.448 1.00 10.91 177 VAL C N 1
ATOM 4496 C CA . VAL C 1 177 ? -18.579 -13.053 -12.298 1.00 10.24 177 VAL C CA 1
ATOM 4497 C C . VAL C 1 177 ? -17.247 -12.317 -12.417 1.00 12.33 177 VAL C C 1
ATOM 4498 O O . VAL C 1 177 ? -16.338 -12.772 -13.112 1.00 14.52 177 VAL C O 1
ATOM 4502 N N . PRO C 1 178 ? -17.099 -11.182 -11.718 1.00 13.72 178 PRO C N 1
ATOM 4503 C CA . PRO C 1 178 ? -18.123 -10.606 -10.842 1.00 13.89 178 PRO C CA 1
ATOM 4504 C C . PRO C 1 178 ? -19.206 -9.865 -11.592 1.00 13.50 178 PRO C C 1
ATOM 4505 O O . PRO C 1 178 ? -19.016 -9.442 -12.733 1.00 12.72 178 PRO C O 1
ATOM 4509 N N . CYS C 1 179 ? -20.342 -9.714 -10.927 1.00 14.42 179 CYS C N 1
ATOM 4510 C CA . CYS C 1 179 ? -21.495 -9.041 -11.496 1.00 16.06 179 CYS C CA 1
ATOM 4511 C C . CYS C 1 179 ? -21.161 -7.630 -11.910 1.00 17.95 179 CYS C C 1
ATOM 4512 O O . CYS C 1 179 ? -20.540 -6.889 -11.161 1.00 17.71 179 CYS C O 1
ATOM 4515 N N . ARG C 1 180 ? -21.572 -7.269 -13.117 1.00 20.65 180 ARG C N 1
ATOM 4516 C CA . ARG C 1 180 ? -21.341 -5.935 -13.639 1.00 22.28 180 ARG C CA 1
ATOM 4517 C C . ARG C 1 180 ? -22.587 -5.507 -14.373 1.00 20.53 180 ARG C C 1
ATOM 4518 O O . ARG C 1 180 ? -23.315 -6.338 -14.895 1.00 22.50 180 ARG C O 1
ATOM 4526 N N . VAL C 1 181 ? -22.850 -4.210 -14.394 1.00 18.84 181 VAL C N 1
ATOM 4527 C CA . VAL C 1 181 ? -24.022 -3.703 -15.083 1.00 17.71 181 VAL C CA 1
ATOM 4528 C C . VAL C 1 181 ? -23.862 -3.916 -16.582 1.00 17.08 181 VAL C C 1
ATOM 4529 O O . VAL C 1 181 ? -22.862 -3.523 -17.174 1.00 15.02 181 VAL C O 1
ATOM 4533 N N . ILE C 1 182 ? -24.847 -4.571 -17.185 1.00 17.62 182 ILE C N 1
ATOM 4534 C CA . ILE C 1 182 ? -24.842 -4.847 -18.618 1.00 16.67 182 ILE C CA 1
ATOM 4535 C C . ILE C 1 182 ? -25.384 -3.627 -19.357 1.00 17.10 182 ILE C C 1
ATOM 4536 O O . ILE C 1 182 ? -24.749 -3.074 -20.256 1.00 18.13 182 ILE C O 1
ATOM 4541 N N . ARG C 1 183 ? -26.564 -3.192 -18.954 1.00 18.32 183 ARG C N 1
ATOM 4542 C CA . ARG C 1 183 ? -27.196 -2.060 -19.599 1.00 21.20 183 ARG C CA 1
ATOM 4543 C C . ARG C 1 183 ? -28.299 -1.566 -18.680 1.00 21.77 183 ARG C C 1
ATOM 4544 O O . ARG C 1 183 ? -28.527 -2.141 -17.615 1.00 21.83 183 ARG C O 1
ATOM 4552 N N . GLU C 1 184 ? -28.984 -0.505 -19.093 1.00 22.40 184 GLU C N 1
ATOM 4553 C CA . GLU C 1 184 ? -30.082 0.009 -18.294 1.00 23.81 184 GLU C CA 1
ATOM 4554 C C . GLU C 1 184 ? -31.364 -0.489 -18.926 1.00 23.28 184 GLU C C 1
ATOM 4555 O O . GLU C 1 184 ? -31.423 -0.712 -20.134 1.00 23.23 184 GLU C O 1
ATOM 4561 N N . ILE C 1 185 ? -32.383 -0.683 -18.105 1.00 23.42 185 ILE C N 1
ATOM 4562 C CA . ILE C 1 185 ? -33.658 -1.163 -18.600 1.00 24.72 185 ILE C CA 1
ATOM 4563 C C . ILE C 1 185 ? -34.429 -0.022 -19.277 1.00 28.37 185 ILE C C 1
ATOM 4564 O O . ILE C 1 185 ? -35.050 0.826 -18.618 1.00 30.37 185 ILE C O 1
ATOM 4569 N N . ASN C 1 186 ? -34.381 -0.008 -20.605 1.00 29.89 186 ASN C N 1
ATOM 4570 C CA . ASN C 1 186 ? -35.046 1.027 -21.380 1.00 31.45 186 ASN C CA 1
ATOM 4571 C C . ASN C 1 186 ? -36.489 0.676 -21.667 1.00 33.17 186 ASN C C 1
ATOM 4572 O O . ASN C 1 186 ? -37.083 -0.146 -20.977 1.00 33.69 186 ASN C O 1
ATOM 4577 N N . ASP C 1 187 ? -37.047 1.304 -22.698 1.00 34.88 187 ASP C N 1
ATOM 4578 C CA . ASP C 1 187 ? -38.437 1.090 -23.049 1.00 37.01 187 ASP C CA 1
ATOM 4579 C C . ASP C 1 187 ? -38.612 -0.002 -24.073 1.00 36.90 187 ASP C C 1
ATOM 4580 O O . ASP C 1 187 ? -39.729 -0.463 -24.293 1.00 37.46 187 ASP C O 1
ATOM 4585 N N . ARG C 1 188 ? -37.520 -0.423 -24.699 1.00 35.93 188 ARG C N 1
ATOM 4586 C CA . ARG C 1 188 ? -37.604 -1.515 -25.666 1.00 34.51 188 ARG C CA 1
ATOM 4587 C C . ARG C 1 188 ? -38.050 -2.755 -24.885 1.00 32.18 188 ARG C C 1
ATOM 4588 O O . ARG C 1 188 ? -38.759 -3.622 -25.405 1.00 32.35 188 ARG C O 1
ATOM 4596 N N . ASP C 1 189 ? -37.633 -2.799 -23.620 1.00 29.35 189 ASP C N 1
ATOM 4597 C CA . ASP C 1 189 ? -37.952 -3.880 -22.696 1.00 26.40 189 ASP C CA 1
ATOM 4598 C C . ASP C 1 189 ? -39.428 -3.924 -22.383 1.00 25.93 189 ASP C C 1
ATOM 4599 O O . ASP C 1 189 ? -39.923 -4.871 -21.772 1.00 25.08 189 ASP C O 1
ATOM 4604 N N . LYS C 1 190 ? -40.126 -2.882 -22.807 1.00 25.92 190 LYS C N 1
ATOM 4605 C CA . LYS C 1 190 ? -41.556 -2.787 -22.594 1.00 27.08 190 LYS C CA 1
ATOM 4606 C C . LYS C 1 190 ? -42.280 -3.566 -23.692 1.00 26.85 190 LYS C C 1
ATOM 4607 O O . LYS C 1 190 ? -43.482 -3.818 -23.589 1.00 27.50 190 LYS C O 1
ATOM 4613 N N . HIS C 1 191 ? -41.555 -3.952 -24.739 1.00 26.98 191 HIS C N 1
ATOM 4614 C CA . HIS C 1 191 ? -42.165 -4.679 -25.847 1.00 28.70 191 HIS C CA 1
ATOM 4615 C C . HIS C 1 191 ? -41.564 -6.067 -25.996 1.00 28.48 191 HIS C C 1
ATOM 4616 O O . HIS C 1 191 ? -42.284 -7.061 -26.133 1.00 27.63 191 HIS C O 1
ATOM 4623 N N . TYR C 1 192 ? -40.239 -6.119 -25.979 1.00 28.26 192 TYR C N 1
ATOM 4624 C CA . TYR C 1 192 ? -39.513 -7.373 -26.074 1.00 28.91 192 TYR C CA 1
ATOM 4625 C C . TYR C 1 192 ? -39.285 -7.868 -24.666 1.00 27.90 192 TYR C C 1
ATOM 4626 O O . TYR C 1 192 ? -38.699 -7.158 -23.855 1.00 27.61 192 TYR C O 1
ATOM 4635 N N . TYR C 1 193 ? -39.742 -9.082 -24.376 1.00 29.34 193 TYR C N 1
ATOM 4636 C CA . TYR C 1 193 ? -39.569 -9.659 -23.046 1.00 29.27 193 TYR C CA 1
ATOM 4637 C C . TYR C 1 193 ? -38.484 -10.744 -22.994 1.00 29.62 193 TYR C C 1
ATOM 4638 O O . TYR C 1 193 ? -37.920 -11.011 -21.928 1.00 29.72 193 TYR C O 1
ATOM 4647 N N . PHE C 1 194 ? -38.176 -11.350 -24.138 1.00 29.50 194 PHE C N 1
ATOM 4648 C CA . PHE C 1 194 ? -37.139 -12.381 -24.188 1.00 30.61 194 PHE C CA 1
ATOM 4649 C C . PHE C 1 194 ? -36.573 -12.491 -25.599 1.00 31.26 194 PHE C C 1
ATOM 4650 O O . PHE C 1 194 ? -37.261 -12.219 -26.574 1.00 33.79 194 PHE C O 1
ATOM 4658 N N . LYS C 1 195 ? -35.324 -12.921 -25.698 1.00 32.47 195 LYS C N 1
ATOM 4659 C CA . LYS C 1 195 ? -34.630 -12.935 -26.968 1.00 33.03 195 LYS C CA 1
ATOM 4660 C C . LYS C 1 195 ? -35.377 -12.069 -28.031 1.00 34.15 195 LYS C C 1
ATOM 4661 O O . LYS C 1 195 ? -35.269 -10.851 -27.916 1.00 33.50 195 LYS C O 1
ATOM 4667 N N . ASP C 1 196 ? -36.143 -12.568 -29.004 1.00 34.42 196 ASP C N 1
ATOM 4668 C CA . ASP C 1 196 ? -36.785 -11.633 -29.968 1.00 33.88 196 ASP C CA 1
ATOM 4669 C C . ASP C 1 196 ? -38.322 -11.638 -30.007 1.00 31.80 196 ASP C C 1
ATOM 4670 O O . ASP C 1 196 ? -38.937 -11.438 -31.052 1.00 30.61 196 ASP C O 1
ATOM 4675 N N . TYR C 1 197 ? -38.946 -11.859 -28.867 1.00 30.63 197 TYR C N 1
ATOM 4676 C CA . TYR C 1 197 ? -40.399 -11.944 -28.815 1.00 29.84 197 TYR C CA 1
ATOM 4677 C C . TYR C 1 197 ? -41.083 -10.692 -28.283 1.00 32.49 197 TYR C C 1
ATOM 4678 O O . TYR C 1 197 ? -40.803 -10.270 -27.165 1.00 32.46 197 TYR C O 1
ATOM 4687 N N . LYS C 1 198 ? -41.990 -10.120 -29.078 1.00 34.43 198 LYS C N 1
ATOM 4688 C CA . LYS C 1 198 ? -42.735 -8.909 -28.711 1.00 36.03 198 LYS C CA 1
ATOM 4689 C C . LYS C 1 198 ? -44.037 -9.261 -27.977 1.00 37.34 198 LYS C C 1
ATOM 4690 O O . LYS C 1 198 ? -44.336 -10.439 -27.789 1.00 38.71 198 LYS C O 1
ATOM 4692 N N . VAL C 1 199 ? -44.811 -8.253 -27.566 1.00 40.62 199 VAL C N 1
ATOM 4693 C CA . VAL C 1 199 ? -46.057 -8.502 -26.834 1.00 44.36 199 VAL C CA 1
ATOM 4694 C C . VAL C 1 199 ? -47.322 -8.585 -27.704 1.00 48.43 199 VAL C C 1
ATOM 4695 O O . VAL C 1 199 ? -48.245 -9.370 -27.421 1.00 50.06 199 VAL C O 1
ATOM 4699 N N . GLU C 1 200 ? -47.364 -7.770 -28.754 1.00 51.63 200 GLU C N 1
ATOM 4700 C CA . GLU C 1 200 ? -48.486 -7.759 -29.697 1.00 55.16 200 GLU C CA 1
ATOM 4701 C C . GLU C 1 200 ? -47.850 -7.736 -31.114 1.00 57.12 200 GLU C C 1
ATOM 4702 O O . GLU C 1 200 ? -46.897 -6.985 -31.361 1.00 56.94 200 GLU C O 1
ATOM 4708 N N . SER C 1 201 ? -48.326 -8.548 -32.073 1.00 59.65 201 SER C N 1
ATOM 4709 C CA . SER C 1 201 ? -47.641 -8.551 -33.398 1.00 57.20 201 SER C CA 1
ATOM 4710 C C . SER C 1 201 ? -48.260 -9.395 -34.538 1.00 57.59 201 SER C C 1
ATOM 4711 O O . SER C 1 201 ? -49.388 -9.933 -34.401 1.00 58.36 201 SER C O 1
#

Nearest PDB structures (foldseek):
  1kqa-assembly1_A  TM=1.005E+00  e=1.130E-37  Escherichia coli
  2ic7-assembly1_B  TM=9.665E-01  e=2.083E-19  Geobacillus kaustophilus
  3srt-assembly2_B  TM=9.729E-01  e=1.443E-17  Clostridioides difficile 630
  4egg-assembly1_A  TM=9.583E-01  e=4.743E-18  Staphylococcus aureus subsp. aureus COL
  4dcl-assembly1_A  TM=9.581E-01  e=1.982E-17  Staphylococcus aureus

Sequence (600 aa):
NMPMTERIRAGKLFTDMCEGLPEKRLRGKTLMYEFNHSHPSEVEKRESLIKEMFATVGENAWVEPPVYFSYGSNIHIGRNFYANFNLTIVDDYTVTIGDNVLIAPNVTLSVTGHPVHHELRKNGEMYSFPITIGNNVWIGSHVVINPGVTIGDNSVIGAGSIVTKDIPPNVVAAGVPCRVIREINDRDKHYYFKDYKVESNMPMTERIRAGKLFTDMCEGLPEKRLRGKTLMYEFNHSHPSEVEKRESLIKEMFATVGENAWVEPPVYFSYGSNIHIGRNFYANFNLTIVDDYTVTIGDNVLIAPNVTLSVTGHPVHHELRKNGEMYSFPITIGNNVWIGSHVVINPGVTIGDNSVIGAGSIVTKDIPPNVVAAGVPCRVIREINDRDKHYYFKDYKVESNMPMTERIRAGKLFTDMCEGLPEKRLRGKTLMYEFNHSHPSEVEKRESLIKEMFATVGENAWVEPPVYFSYGSNIHIGRNFYANFNLTIVDDYTVTIGDNVLIAPNVTLSVTGHPVHHELRKNGEMYSFPITIGNNVWIGSHVVINPGVTIGDNSVIGAGSIVTKDIPPNVVAAGVPCRVIREINDRDKHYYFKDYKVES

CATH classification: 2.160.10.10

=== Feature glossary ===
Feature key, reading from the visual/contextual features back to the raw sequence:

Rendered structure images. Six rendered views show the 3D structure from the faces of a cube — i.e. along ±x, ±y, ±z. Rendering representation is drawn randomly per protein from cartoon (secondary-structure ribbons), sticks (backbone bonds), or molecular surface; coloring is either N→C rainbow (blue at the N-terminus through red at the C-terminus) or one color per chain.

Contact-map, Ramachandran, and PAE plots. The contact map is a binary N×N matrix image: pixel (i, j) is dark where Cα_i and Cα_j are within 8 Å and |i−j|>4. Because the |i−j|>4 filter removes local helical contacts, off-diagonal stripes parallel to the main diagonal indicate parallel β-sheets; stripes perpendicular to it indicate antiparallel β-sheets. The Ramachandran plot scatters every residue's (φ, ψ) pair against the sterically allowed regions. The PAE heatmap renders the predicted-aligned-error matrix.

InterPro / GO / CATH / organism. Database cross-references. InterPro integrates a dozen domain/family signature databases into unified entries with residue-range hits. GO terms attach function/process/location labels with evidence codes. CATH codes position the fold in a four-level structural taxonomy. Organism is the NCBI-taxonomy species name.

Nearest PDB structures. The Foldseek neighbor list gives the closest experimentally determined structures in the PDB, ranked by structural alignment. TM-score near 1 means near-identical fold; near 0.3 means only rough topology match. This is how one finds what a novel AlphaFold prediction most resembles in the solved-structure universe.

Predicted aligned error. PAE(i, j) answers: if I align the predicted and true structures on residue i, how far off (in Å) do I expect residue j to be? A block-diagonal PAE matrix with low values on the blocks and high values off-diagonal is the signature of a multi-domain protein with confidently predicted domains but uncertain inter-domain orientation.

Solvent-accessible surface area. Accessible surface area quantifies burial. A residue with SASA near zero is packed into the hydrophobic core; one with SASA >100 Å² sits on the surface. Computed here via the Shrake–Rupley numerical algorithm with a 1.4 Å probe.

B-factor. B-factor (Debye–Waller factor) reflects atomic displacement in the crystal lattice. It is an experimental observable (units Å²), not a prediction; low values mean the atom is pinned down, high values mean it moves or is heterogeneous across the crystal.

pLDDT. For AlphaFold models, the B-factor field carries pLDDT — the model's own estimate of local accuracy on a 0–100 scale. Regions with pLDDT<50 should be treated as essentially unmodeled; they often correspond to intrinsically disordered segments.

Backbone torsions (φ/ψ). φ (phi) and ψ (psi) are the two rotatable backbone dihedrals per residue: φ is the C(i-1)–N–Cα–C torsion, ψ is the N–Cα–C–N(i+1) torsion, both in degrees on (−180°, 180°]. α-helical residues cluster near (−60°, −45°); β-strand residues near (−120°, +130°). A Ramachandran plot is simply a scatter of (φ, ψ) for every residue.

Radius of gyration, Cα contacts, bounding box. Radius of gyration (Rg) is the root-mean-square distance of Cα atoms from their centroid — a single number for overall size and compactness. A globular domain of N residues has Rg ≈ 2.2·N^0.38 Å; an extended or disordered chain has a much larger Rg. The Cα contact count is the number of residue pairs whose Cα atoms are within 8 Å and are more than four positions apart in sequence — a standard proxy for tertiary packing density. The bounding box is the smallest axis-aligned box enclosing all Cα atoms.

Secondary structure (3-state, P-SEA). Three-state secondary structure (P-SEA) collapses the eight DSSP classes into helix (a), strand (b), and coil (c). P-SEA assigns these from Cα geometry alone — distances and angles — without requiring backbone oxygens, so it works on any Cα trace.

Secondary structure (8-state, DSSP). DSSP 8-state secondary structure assigns each residue one of H (α-helix), G (3₁₀-helix), I (π-helix), E (extended β-strand), B (isolated β-bridge), T (hydrogen-bonded turn), S (bend), or '-' (coil). The assignment is computed from backbone hydrogen-bond geometry via the Kabsch–Sander algorithm.

Foldseek 3Di. A 3Di character summarizes, for each residue, the relative orientation of the Cα frame of its nearest spatial neighbor. Because it encodes fold topology rather than chemistry, 3Di alignments detect remote structural similarity that sequence alignment misses.

mmCIF coordinates. The mmCIF block holds the 3D Cartesian coordinates of each backbone atom (N, Cα, C, O) in ångströms. mmCIF is the PDB's canonical archive format — a tagged-loop text representation of the atomic model.

Sequence. Sequence gives the chain of amino acids in standard one-letter code (A=alanine, C=cysteine, …, Y=tyrosine), read N→C. It is the only feature that is directly encoded by the gene; all structural features are derived from the folded form of this sequence.